Protein AF-A0A7K3M4M7-F1 (afdb_monomer_lite)

Sequence (489 aa):
MRRLTINAFHSRTAGMPGEPGDSHSARPLTTTTRGTTITMSGTSLRRLGAQLIRTLPIALLATLAAGWAIPSAAVPQTDQDAEPSLLLIMDASSSMLKRDVAEGNRMDAARSALHDVVGALPDDLSVGLRVFGANEDDTDREIGCTDTELVVPVGPLDRTGLAEAIDGIEARGFTPISESLRQAADDLPATGERTIVLVSDGLDTCGPPPPCEVAKELIADGIDVTVQTVGFALDDEPEAVQDLQCIADATGGEYREADDAAELATAMTALSARAAQGYESTAQPVQGAAIHRDAPVLELGTPYADSVVQNEGRWYAYDLAEGQAFRAVEIIQLGGTRRSEGSAEIKLHNRDGTSTPHSSEYFRAGETPTVHSVSAYSNLEGPGTYYVEIVDYSLGPDDEVAYEITIHVDGEPAPQPADPTEAPTEAAEPLGEPTEEVAEVPADTETDTVAAESSDGTDVWMIVAAVLLVVVLALGIVLAVVLRRPHAQ

InterPro domains:
  IPR002035 von Willebrand factor, type A [PF13519] (86-202)
  IPR002035 von Willebrand factor, type A [PS50234] (85-271)
  IPR002035 von Willebrand factor, type A [SM00327] (83-276)
  IPR036465 von Willebrand factor A-like domain superfamily [G3DSA:3.40.50.410] (82-276)
  IPR036465 von Willebrand factor A-like domain superfamily [SSF53300] (86-271)

Foldseek 3Di:
DDDDDDDDDDDDDDDDDDDDDDDDDDDDDDDDDDDDDDDDDDDDDDDDDDDDDDDDDDDPPPPPPPDDPDPPPPDPPQPPVDQQWEEEEEEQAQQQCPPQAPDHGNLVLLLVLQLLQLVLFDQRYFYWYKYAQQPDAAPDLVVSLLGIDGLGQGGGRDSPSSNVSSVPGHRHYFANLLNNVVVQLVSDDQGHAAEYEYEDAAAHPNDPPGNLVSLLVCVVVVSLYAYEYEHELNPPHVVRVVSRQSSRVSNVHYYYYYNHSLSSSVSSNQSSCLSNPPPPDPADEDFFDQAQVPAEEDDAQGKHKDKDFAFGKGKHKYWDAFFKAFFKKKKWWDAFPDPFFWKKKKFWAAQVRHTDPPQIDIDTHHRGIDMDMGTDPDDNDHTDMIMMMIHIHGDDRPTMTMIMIHTHMDGDHDPDDPDPPDDDPDDDDDDDDDDDDDDDDDDDDDDDDDDDDDDDDPPVVVVVVVVVVVVVVVVVVVVVVVVPPDPDD

Structure (mmCIF, N/CA/C/O backbone):
data_AF-A0A7K3M4M7-F1
#
_entry.id   AF-A0A7K3M4M7-F1
#
loop_
_atom_site.group_PDB
_atom_site.id
_atom_site.type_symbol
_atom_site.label_atom_id
_atom_site.label_alt_id
_atom_site.label_comp_id
_atom_site.label_asym_id
_atom_site.label_entity_id
_atom_site.label_seq_id
_atom_site.pdbx_PDB_ins_code
_atom_site.Cartn_x
_atom_site.Cartn_y
_atom_site.Cartn_z
_atom_site.occupancy
_atom_site.B_iso_or_equiv
_atom_site.auth_seq_id
_atom_site.auth_comp_id
_atom_site.auth_asym_id
_atom_site.auth_atom_id
_atom_site.pdbx_PDB_model_num
ATOM 1 N N . MET A 1 1 ? 88.204 -9.367 -10.167 1.00 37.22 1 MET A N 1
ATOM 2 C CA . MET A 1 1 ? 88.715 -9.138 -8.796 1.00 37.22 1 MET A CA 1
ATOM 3 C C . MET A 1 1 ? 87.671 -9.661 -7.808 1.00 37.22 1 MET A C 1
ATOM 5 O O . MET A 1 1 ? 86.537 -9.252 -7.965 1.00 37.22 1 MET A O 1
ATOM 9 N N . ARG A 1 2 ? 88.062 -10.586 -6.897 1.00 38.41 2 ARG A N 1
ATOM 10 C CA . ARG A 1 2 ? 87.389 -11.099 -5.657 1.00 38.41 2 ARG A CA 1
ATOM 11 C C . ARG A 1 2 ? 85.873 -11.420 -5.760 1.00 38.41 2 ARG A C 1
ATOM 13 O O . ARG A 1 2 ? 85.092 -10.500 -5.903 1.00 38.41 2 ARG A O 1
ATOM 20 N N . ARG A 1 3 ? 85.336 -12.657 -5.783 1.00 40.31 3 ARG A N 1
ATOM 21 C CA . ARG A 1 3 ? 85.444 -13.891 -4.947 1.00 40.31 3 ARG A CA 1
ATOM 22 C C . ARG A 1 3 ? 85.211 -13.711 -3.433 1.00 40.31 3 ARG A C 1
ATOM 24 O O . ARG A 1 3 ? 86.001 -13.009 -2.815 1.00 40.31 3 ARG A O 1
ATOM 31 N N . LEU A 1 4 ? 84.222 -14.471 -2.919 1.00 36.38 4 LEU A N 1
ATOM 32 C CA . LEU A 1 4 ? 84.030 -15.165 -1.611 1.00 36.38 4 LEU A CA 1
ATOM 33 C C . LEU A 1 4 ? 82.590 -14.950 -1.065 1.00 36.38 4 LEU A C 1
ATOM 35 O O . LEU A 1 4 ? 82.088 -13.850 -1.225 1.00 36.38 4 LEU A O 1
ATOM 39 N N . THR A 1 5 ? 81.866 -15.833 -0.355 1.00 35.84 5 THR A N 1
ATOM 40 C CA . THR A 1 5 ? 81.904 -17.277 -0.017 1.00 35.84 5 THR A CA 1
ATOM 41 C C . THR A 1 5 ? 80.667 -17.576 0.871 1.00 35.84 5 THR A C 1
ATOM 43 O O . THR A 1 5 ? 80.413 -16.827 1.802 1.00 35.84 5 THR A O 1
ATOM 46 N N . ILE A 1 6 ? 79.922 -18.646 0.550 1.00 40.12 6 ILE A N 1
ATOM 47 C CA . ILE A 1 6 ? 79.334 -19.728 1.390 1.00 40.12 6 ILE A CA 1
ATOM 48 C C . ILE A 1 6 ? 78.990 -19.443 2.875 1.00 40.12 6 ILE A C 1
ATOM 50 O O . ILE A 1 6 ? 79.880 -19.134 3.661 1.00 40.12 6 ILE A O 1
ATOM 54 N N . ASN A 1 7 ? 77.760 -19.794 3.295 1.00 35.00 7 ASN A N 1
ATOM 55 C CA . ASN A 1 7 ? 77.570 -20.783 4.372 1.00 35.00 7 ASN A CA 1
ATOM 56 C C . ASN A 1 7 ? 76.212 -21.504 4.337 1.00 35.00 7 ASN A C 1
ATOM 58 O O . ASN A 1 7 ? 75.159 -20.899 4.178 1.00 35.00 7 ASN A O 1
ATOM 62 N N . ALA A 1 8 ? 76.296 -22.824 4.503 1.00 41.03 8 ALA A N 1
ATOM 63 C CA . ALA A 1 8 ? 75.225 -23.798 4.656 1.00 41.03 8 ALA A CA 1
ATOM 64 C C . ALA A 1 8 ? 75.403 -24.502 6.010 1.00 41.03 8 ALA A C 1
ATOM 66 O O . ALA A 1 8 ? 76.542 -24.684 6.426 1.00 41.03 8 ALA A O 1
ATOM 67 N N . PHE A 1 9 ? 74.318 -24.954 6.645 1.00 34.53 9 PHE A N 1
ATOM 68 C CA . PHE A 1 9 ? 74.279 -26.011 7.679 1.00 34.53 9 PHE A CA 1
ATOM 69 C C . PHE A 1 9 ? 72.798 -26.467 7.761 1.00 34.53 9 PHE A C 1
ATOM 71 O O . PHE A 1 9 ? 71.941 -25.628 8.002 1.00 34.53 9 PHE A O 1
ATOM 78 N N . HIS A 1 10 ? 72.357 -27.642 7.269 1.00 37.28 10 HIS A N 1
ATOM 79 C CA . HIS A 1 10 ? 72.408 -29.000 7.870 1.00 37.28 10 HIS A CA 1
ATOM 80 C C . HIS A 1 10 ? 72.061 -28.994 9.376 1.00 37.28 10 HIS A C 1
ATOM 82 O O . HIS A 1 10 ? 72.639 -28.214 10.111 1.00 37.28 10 HIS A O 1
ATOM 88 N N . SER A 1 11 ? 71.125 -29.784 9.918 1.00 33.38 11 SER A N 1
ATOM 89 C CA . SER A 1 11 ? 70.962 -31.250 9.829 1.00 33.38 11 SER A CA 1
ATOM 90 C C . SER A 1 11 ? 69.672 -31.698 10.572 1.00 33.38 11 SER A C 1
ATOM 92 O O . SER A 1 11 ? 69.334 -31.062 11.560 1.00 33.38 11 SER A O 1
ATOM 94 N N . ARG A 1 12 ? 68.903 -32.686 10.055 1.00 36.56 12 ARG A N 1
ATOM 95 C CA . ARG A 1 12 ? 68.684 -34.081 10.571 1.00 36.56 12 ARG A CA 1
ATOM 96 C C . ARG A 1 12 ? 68.155 -34.197 12.024 1.00 36.56 12 ARG A C 1
ATOM 98 O O . ARG A 1 12 ? 68.626 -33.470 12.874 1.00 36.56 12 ARG A O 1
ATOM 105 N N . THR A 1 13 ? 67.294 -35.121 12.469 1.00 37.09 13 THR A N 1
ATOM 106 C CA . THR A 1 13 ? 66.632 -36.345 11.959 1.00 37.09 13 THR A CA 1
ATOM 107 C C . THR A 1 13 ? 65.728 -36.895 13.083 1.00 37.09 13 THR A C 1
ATOM 109 O O . THR A 1 13 ? 66.130 -36.811 14.235 1.00 37.09 13 THR A O 1
ATOM 112 N N . ALA A 1 14 ? 64.634 -37.566 12.695 1.00 37.66 14 ALA A N 1
ATOM 113 C CA . ALA A 1 14 ? 64.063 -38.815 13.244 1.00 37.66 14 ALA A CA 1
ATOM 114 C C . ALA A 1 14 ? 63.606 -38.943 14.719 1.00 37.66 14 ALA A C 1
ATOM 116 O O . ALA A 1 14 ? 64.367 -38.719 15.652 1.00 37.66 14 ALA A O 1
ATOM 117 N N . GLY A 1 15 ? 62.406 -39.524 14.892 1.00 30.41 15 GLY A N 1
ATOM 118 C CA . GLY A 1 15 ? 62.011 -40.240 16.114 1.00 30.41 15 GLY A CA 1
ATOM 119 C C . GLY A 1 15 ? 60.497 -40.429 16.305 1.00 30.41 15 GLY A C 1
ATOM 120 O O . GLY A 1 15 ? 59.854 -39.598 16.925 1.00 30.41 15 GLY A O 1
ATOM 121 N N . MET A 1 16 ? 59.945 -41.539 15.808 1.00 38.34 16 MET A N 1
ATOM 122 C CA . MET A 1 16 ? 58.729 -42.224 16.315 1.00 38.34 16 MET A CA 1
ATOM 123 C C . MET A 1 16 ? 59.204 -43.486 17.081 1.00 38.34 16 MET A C 1
ATOM 125 O O . MET A 1 16 ? 60.350 -43.877 16.826 1.00 38.34 16 MET A O 1
ATOM 129 N N . PRO A 1 17 ? 58.395 -44.245 17.865 1.00 57.81 17 PRO A N 1
ATOM 130 C CA . PRO A 1 17 ? 57.050 -44.029 18.447 1.00 57.81 17 PRO A CA 1
ATOM 131 C C . PRO A 1 17 ? 56.957 -44.412 19.963 1.00 57.81 17 PRO A C 1
ATOM 133 O O . PRO A 1 17 ? 57.922 -44.913 20.539 1.00 57.81 17 PRO A O 1
ATOM 136 N N . GLY A 1 18 ? 55.779 -44.264 20.600 1.00 31.16 18 GLY A N 1
ATOM 137 C CA . GLY A 1 18 ? 55.457 -44.923 21.886 1.00 31.16 18 GLY A CA 1
ATOM 138 C C . GLY A 1 18 ? 54.213 -44.395 22.631 1.00 31.16 18 GLY A C 1
ATOM 139 O O . GLY A 1 18 ? 54.269 -43.330 23.234 1.00 31.16 18 GLY A O 1
ATOM 140 N N . GLU A 1 19 ? 53.117 -45.162 22.616 1.00 38.62 19 GLU A N 1
ATOM 141 C CA . GLU A 1 19 ? 51.997 -45.159 23.596 1.00 38.62 19 GLU A CA 1
ATOM 142 C C . GLU A 1 19 ? 52.367 -45.995 24.857 1.00 38.62 19 GLU A C 1
ATOM 144 O O . GLU A 1 19 ? 53.406 -46.663 24.794 1.00 38.62 19 GLU A O 1
ATOM 149 N N . PRO A 1 20 ? 51.554 -46.119 25.948 1.00 55.47 20 PRO A N 1
ATOM 150 C CA . PRO A 1 20 ? 50.254 -45.497 26.314 1.00 55.47 20 PRO A CA 1
ATOM 151 C C . PRO A 1 20 ? 50.195 -44.950 27.779 1.00 55.47 20 PRO A C 1
ATOM 153 O O . PRO A 1 20 ? 51.121 -45.157 28.563 1.00 55.47 20 PRO A O 1
ATOM 156 N N . GLY A 1 21 ? 49.084 -44.314 28.199 1.00 32.47 21 GLY A N 1
ATOM 157 C CA . GLY A 1 21 ? 48.828 -44.028 29.627 1.00 32.47 21 GLY A CA 1
ATOM 158 C C . GLY A 1 21 ? 47.578 -43.196 29.977 1.00 32.47 21 GLY A C 1
ATOM 159 O O . GLY A 1 21 ? 47.591 -41.980 29.848 1.00 32.47 21 GLY A O 1
ATOM 160 N N . ASP A 1 22 ? 46.548 -43.896 30.466 1.00 32.72 22 ASP A N 1
ATOM 161 C CA . ASP A 1 22 ? 45.587 -43.585 31.546 1.00 32.72 22 ASP A CA 1
ATOM 162 C C . ASP A 1 22 ? 44.719 -42.300 31.599 1.00 32.72 22 ASP A C 1
ATOM 164 O O . ASP A 1 22 ? 45.139 -41.197 31.930 1.00 32.72 22 ASP A O 1
ATOM 168 N N . SER A 1 23 ? 43.416 -42.553 31.406 1.00 36.22 23 SER A N 1
ATOM 169 C CA . SER A 1 23 ? 42.245 -42.218 32.246 1.00 36.22 23 SER A CA 1
ATOM 170 C C . SER A 1 23 ? 42.252 -40.999 33.189 1.00 36.22 23 SER A C 1
ATOM 172 O O . SER A 1 23 ? 42.955 -41.008 34.188 1.00 36.22 23 SER A O 1
ATOM 174 N N . HIS A 1 24 ? 41.269 -40.100 33.014 1.00 36.50 24 HIS A N 1
ATOM 175 C CA . HIS A 1 24 ? 40.423 -39.494 34.070 1.00 36.50 24 HIS A CA 1
ATOM 176 C C . HIS A 1 24 ? 39.186 -38.858 33.389 1.00 36.50 24 HIS A C 1
ATOM 178 O O . HIS A 1 24 ? 39.304 -37.906 32.634 1.00 36.50 24 HIS A O 1
ATOM 184 N N . SER A 1 25 ? 38.022 -39.516 33.393 1.00 32.44 25 SER A N 1
ATOM 185 C CA . SER A 1 25 ? 36.935 -39.392 34.383 1.00 32.44 25 SER A CA 1
ATOM 186 C C . SER A 1 25 ? 36.281 -38.000 34.432 1.00 32.44 25 SER A C 1
ATOM 188 O O . SER A 1 25 ? 36.678 -37.141 35.216 1.00 32.44 25 SER A O 1
ATOM 190 N N . ALA A 1 26 ? 35.233 -37.808 33.623 1.00 35.84 26 ALA A N 1
ATOM 191 C CA . ALA A 1 26 ? 34.263 -36.727 33.778 1.00 35.84 26 ALA A CA 1
ATOM 192 C C . ALA A 1 26 ? 33.034 -37.252 34.544 1.00 35.84 26 ALA A C 1
ATOM 194 O O . ALA A 1 26 ? 32.422 -38.251 34.165 1.00 35.84 26 ALA A O 1
ATOM 195 N N . ARG A 1 27 ? 32.704 -36.583 35.653 1.00 34.84 27 ARG A N 1
ATOM 196 C CA . ARG A 1 27 ? 31.519 -36.829 36.489 1.00 34.84 27 ARG A CA 1
ATOM 197 C C . ARG A 1 27 ? 30.305 -36.066 35.937 1.00 34.84 27 ARG A C 1
ATOM 199 O O . ARG A 1 27 ? 30.462 -34.880 35.658 1.00 34.84 27 ARG A O 1
ATOM 206 N N . PRO A 1 28 ? 29.099 -36.660 35.891 1.00 34.41 28 PRO A N 1
ATOM 207 C CA . PRO A 1 28 ? 27.858 -35.916 35.702 1.00 34.41 28 PRO A CA 1
ATOM 208 C C . PRO A 1 28 ? 27.211 -35.524 37.043 1.00 34.41 28 PRO A C 1
ATOM 210 O O . PRO A 1 28 ? 27.287 -36.255 38.034 1.00 34.41 28 PRO A O 1
ATOM 213 N N . LEU A 1 29 ? 26.562 -34.357 37.050 1.00 34.41 29 LEU A N 1
ATOM 214 C CA . LEU A 1 29 ? 25.701 -33.867 38.125 1.00 34.41 29 LEU A CA 1
ATOM 215 C C . LEU A 1 29 ? 24.328 -34.552 38.056 1.00 34.41 29 LEU A C 1
ATOM 217 O O . LEU A 1 29 ? 23.678 -34.601 37.018 1.00 34.41 29 LEU A O 1
ATOM 221 N N . THR A 1 30 ? 23.913 -35.082 39.199 1.00 31.03 30 THR A N 1
ATOM 222 C CA . THR A 1 30 ? 22.616 -35.691 39.503 1.00 31.03 30 THR A CA 1
ATOM 223 C C . THR A 1 30 ? 21.477 -34.675 39.558 1.00 31.03 30 THR A C 1
ATOM 225 O O . THR A 1 30 ? 21.583 -33.667 40.255 1.00 31.03 30 THR A O 1
ATOM 228 N N . THR A 1 31 ? 20.324 -35.037 38.995 1.00 29.52 31 THR A N 1
ATOM 229 C CA . THR A 1 31 ? 19.012 -34.615 39.507 1.00 29.52 31 THR A CA 1
ATOM 230 C C . THR A 1 31 ? 18.119 -35.848 39.635 1.00 29.52 31 THR A C 1
ATOM 232 O O . THR A 1 31 ? 17.964 -36.643 38.714 1.00 29.52 31 THR A O 1
ATOM 235 N N . THR A 1 32 ? 17.607 -36.038 40.845 1.00 33.19 32 THR A N 1
ATOM 236 C CA . THR A 1 32 ? 16.750 -37.139 41.292 1.00 33.19 32 THR A CA 1
ATOM 237 C C . THR A 1 32 ? 15.287 -36.783 41.036 1.00 33.19 32 THR A C 1
ATOM 239 O O . THR A 1 32 ? 14.918 -35.646 41.316 1.00 33.19 32 THR A O 1
ATOM 242 N N . THR A 1 33 ? 14.443 -37.747 40.630 1.00 29.86 33 THR A N 1
ATOM 243 C CA . THR A 1 33 ? 13.231 -38.175 41.381 1.00 29.86 33 THR A CA 1
ATOM 244 C C . THR A 1 33 ? 12.444 -39.290 40.660 1.00 29.86 33 THR A C 1
ATOM 246 O O . THR A 1 33 ? 11.987 -39.094 39.546 1.00 29.86 33 THR A O 1
ATOM 249 N N . ARG A 1 34 ? 12.266 -40.414 41.391 1.00 36.69 34 ARG A N 1
ATOM 250 C CA . ARG A 1 34 ? 11.243 -41.500 41.345 1.00 36.69 34 ARG A CA 1
ATOM 251 C C . ARG A 1 34 ? 10.905 -42.129 39.981 1.00 36.69 34 ARG A C 1
ATOM 253 O O . ARG A 1 34 ? 10.403 -41.466 39.100 1.00 36.69 34 ARG A O 1
ATOM 260 N N . GLY A 1 35 ? 10.999 -43.436 39.756 1.00 37.06 35 GLY A N 1
ATOM 261 C CA . GLY A 1 35 ? 11.145 -44.592 40.637 1.00 37.06 35 GLY A CA 1
ATOM 262 C C . GLY A 1 35 ? 10.222 -45.699 40.121 1.00 37.06 35 GLY A C 1
ATOM 263 O O . GLY A 1 35 ? 9.051 -45.430 39.899 1.00 37.06 35 GLY A O 1
ATOM 264 N N . THR A 1 36 ? 10.753 -46.903 39.906 1.00 33.50 36 THR A N 1
ATOM 265 C CA . THR A 1 36 ? 10.125 -48.229 40.107 1.00 33.50 36 THR A CA 1
ATOM 266 C C . THR A 1 36 ? 11.110 -49.279 39.595 1.00 33.50 36 THR A C 1
ATOM 268 O O . THR A 1 36 ? 11.540 -49.263 38.446 1.00 33.50 36 THR A O 1
ATOM 271 N N . THR A 1 37 ? 11.491 -50.174 40.495 1.00 32.19 37 THR A N 1
ATOM 272 C CA . THR A 1 37 ? 12.483 -51.232 40.316 1.00 32.19 37 THR A CA 1
ATOM 273 C C . THR A 1 37 ? 11.792 -52.516 39.870 1.00 32.19 37 THR A C 1
ATOM 275 O O . THR A 1 37 ? 10.871 -52.952 40.555 1.00 32.19 37 THR A O 1
ATOM 278 N N . ILE A 1 38 ? 12.280 -53.184 38.820 1.00 34.66 38 ILE A N 1
ATOM 279 C CA . ILE A 1 38 ? 12.107 -54.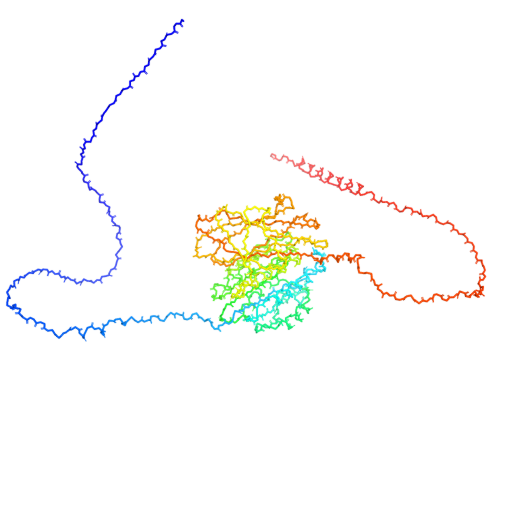638 38.678 1.00 34.66 38 ILE A CA 1
ATOM 280 C C . ILE A 1 38 ? 13.457 -55.256 38.309 1.00 34.66 38 ILE A C 1
ATOM 282 O O . ILE A 1 38 ? 14.055 -54.972 37.276 1.00 34.66 38 ILE A O 1
ATOM 286 N N . THR A 1 39 ? 13.940 -56.081 39.227 1.00 31.78 39 THR A N 1
ATOM 287 C CA . THR A 1 39 ? 15.179 -56.853 39.197 1.00 31.78 39 THR A CA 1
ATOM 288 C C . THR A 1 39 ? 15.021 -58.084 38.304 1.00 31.78 39 THR A C 1
ATOM 290 O O . THR A 1 39 ? 14.079 -58.851 38.486 1.00 31.78 39 THR A O 1
ATOM 293 N N . MET A 1 40 ? 15.992 -58.360 37.430 1.00 30.00 40 MET A N 1
ATOM 294 C CA . MET A 1 40 ? 16.221 -59.719 36.928 1.00 30.00 40 MET A CA 1
ATOM 295 C C . MET A 1 40 ? 17.684 -60.107 37.122 1.00 30.00 40 MET A C 1
ATOM 297 O O . MET A 1 40 ? 18.598 -59.405 36.702 1.00 30.00 40 MET A O 1
ATOM 301 N N . SER A 1 41 ? 17.879 -61.238 37.795 1.00 32.09 41 SER A N 1
ATOM 302 C CA . SER A 1 41 ? 19.168 -61.862 38.066 1.00 32.09 41 SER A CA 1
ATOM 303 C C . SER A 1 41 ? 19.175 -63.273 37.484 1.00 32.09 41 SER A C 1
ATOM 305 O O . SER A 1 41 ? 18.190 -63.996 37.609 1.00 32.09 41 SER A O 1
ATOM 307 N N . GLY A 1 42 ? 20.325 -63.664 36.932 1.00 32.31 42 GLY A N 1
ATOM 308 C CA . GLY A 1 42 ? 20.881 -64.990 37.197 1.00 32.31 42 GLY A CA 1
ATOM 309 C C . GLY A 1 42 ? 20.469 -66.144 36.285 1.00 32.31 42 GLY A C 1
ATOM 310 O O . GLY A 1 42 ? 19.720 -67.023 36.681 1.00 32.31 42 GLY A O 1
ATOM 311 N N . THR A 1 43 ? 21.070 -66.169 35.096 1.00 36.59 43 THR A N 1
ATOM 312 C CA . THR A 1 43 ? 21.732 -67.319 34.439 1.00 36.59 43 THR A CA 1
ATOM 313 C C . THR A 1 43 ? 21.429 -68.778 34.846 1.00 36.59 43 THR A C 1
ATOM 315 O O . THR A 1 43 ? 21.741 -69.204 35.952 1.00 36.59 43 THR A O 1
ATOM 318 N N . SER A 1 44 ? 21.195 -69.568 33.781 1.00 37.47 44 SER A N 1
ATOM 319 C CA . SER A 1 44 ? 21.824 -70.871 33.462 1.00 37.47 44 SER A CA 1
ATOM 320 C C . SER A 1 44 ? 21.259 -72.145 34.111 1.00 37.47 44 SER A C 1
ATOM 322 O O . SER A 1 44 ? 21.291 -72.309 35.321 1.00 37.47 44 SER A O 1
ATOM 324 N N . LEU A 1 45 ? 20.834 -73.116 33.288 1.00 39.91 45 LEU A N 1
ATOM 325 C CA . LEU A 1 45 ? 21.582 -74.355 32.991 1.00 39.91 45 LEU A CA 1
ATOM 326 C C . LEU A 1 45 ? 20.693 -75.394 32.260 1.00 39.91 45 LEU A C 1
ATOM 328 O O . LEU A 1 45 ? 19.650 -75.771 32.774 1.00 39.91 45 LEU A O 1
ATOM 332 N N . ARG A 1 46 ? 21.260 -75.979 31.182 1.00 37.03 46 ARG A N 1
ATOM 333 C CA . ARG A 1 46 ? 21.140 -77.399 30.732 1.00 37.03 46 ARG A CA 1
ATOM 334 C C . ARG A 1 46 ? 19.785 -77.872 30.172 1.00 37.03 46 ARG A C 1
ATOM 336 O O . ARG A 1 46 ? 18.746 -77.525 30.687 1.00 37.03 46 ARG A O 1
ATOM 343 N N . ARG A 1 47 ? 19.676 -78.805 29.222 1.00 39.50 47 ARG A N 1
ATOM 344 C CA . ARG A 1 47 ? 20.495 -79.499 28.197 1.00 39.50 47 ARG A CA 1
ATOM 345 C C . ARG A 1 47 ? 19.515 -80.530 27.590 1.00 39.50 47 ARG A C 1
ATOM 347 O O . ARG A 1 47 ? 18.725 -81.077 28.349 1.00 39.50 47 ARG A O 1
ATOM 354 N N . LEU A 1 48 ? 19.725 -80.897 26.317 1.00 43.16 48 LEU A N 1
ATOM 355 C CA . LEU A 1 48 ? 19.152 -82.057 25.589 1.00 43.16 48 LEU A CA 1
ATOM 356 C C . LEU A 1 48 ? 17.661 -81.908 25.225 1.00 43.16 48 LEU A C 1
ATOM 358 O O . LEU A 1 48 ? 16.853 -81.567 26.067 1.00 43.16 48 LEU A O 1
ATOM 362 N N . GLY A 1 49 ? 17.202 -82.159 24.003 1.00 33.25 49 GLY A N 1
ATOM 363 C CA . GLY A 1 49 ? 17.763 -82.881 22.862 1.00 33.25 49 GLY A CA 1
ATOM 364 C C . GLY A 1 49 ? 16.620 -83.656 22.185 1.00 33.25 49 GLY A C 1
ATOM 365 O O . GLY A 1 49 ? 15.632 -83.948 22.848 1.00 33.25 49 GLY A O 1
ATOM 366 N N . ALA A 1 50 ? 16.808 -84.020 20.910 1.00 35.16 50 ALA A N 1
ATOM 367 C CA . ALA A 1 50 ? 15.855 -84.671 19.988 1.00 35.16 50 ALA A CA 1
ATOM 368 C C . ALA A 1 50 ? 14.865 -83.686 19.324 1.00 35.16 50 ALA A C 1
ATOM 370 O O . ALA A 1 50 ? 14.223 -82.906 20.003 1.00 35.16 50 ALA A O 1
ATOM 371 N N . GLN A 1 51 ? 14.677 -83.633 18.006 1.00 42.31 51 GLN A N 1
ATOM 372 C CA . GLN A 1 51 ? 15.061 -84.529 16.918 1.00 42.31 51 GLN A CA 1
ATOM 373 C C . GLN A 1 51 ? 15.033 -83.745 15.595 1.00 42.31 51 GLN A C 1
ATOM 375 O O . GLN A 1 51 ? 14.237 -82.829 15.406 1.00 42.31 51 GLN A O 1
ATOM 380 N N . LEU A 1 52 ? 15.938 -84.121 14.695 1.00 45.25 52 LEU A N 1
ATOM 381 C CA . LEU A 1 52 ? 16.173 -83.525 13.384 1.00 45.25 52 LEU A CA 1
ATOM 382 C C . LEU A 1 52 ? 15.243 -84.107 12.302 1.00 45.25 52 LEU A C 1
ATOM 384 O O . LEU A 1 52 ? 15.108 -85.319 12.185 1.00 45.25 52 LEU A O 1
ATOM 388 N N . ILE A 1 53 ? 14.758 -83.193 11.455 1.00 50.69 53 ILE A N 1
ATOM 389 C CA . ILE A 1 53 ? 14.692 -83.256 9.980 1.00 50.69 53 ILE A CA 1
ATOM 390 C C . ILE A 1 53 ? 13.783 -84.318 9.333 1.00 50.69 53 ILE A C 1
ATOM 392 O O . ILE A 1 53 ? 14.174 -85.469 9.154 1.00 50.69 53 ILE A O 1
ATOM 396 N N . ARG A 1 54 ? 12.678 -83.835 8.740 1.00 44.97 54 ARG A N 1
ATOM 397 C CA . ARG A 1 54 ? 12.401 -83.980 7.292 1.00 44.97 54 ARG A CA 1
ATOM 398 C C . ARG A 1 54 ? 11.261 -83.052 6.816 1.00 44.97 54 ARG A C 1
ATOM 400 O O . ARG A 1 54 ? 10.104 -83.279 7.127 1.00 44.97 54 ARG A O 1
ATOM 407 N N . THR A 1 55 ? 11.660 -82.025 6.054 1.00 46.06 55 THR A N 1
ATOM 408 C CA . THR A 1 55 ? 11.019 -81.452 4.842 1.00 46.06 55 THR A CA 1
ATOM 409 C C . THR A 1 55 ? 9.554 -80.959 4.862 1.00 46.06 55 THR A C 1
ATOM 411 O O . THR A 1 55 ? 8.636 -81.768 4.887 1.00 46.06 55 THR A O 1
ATOM 414 N N . LEU A 1 56 ? 9.402 -79.620 4.753 1.00 45.59 56 LEU A N 1
ATOM 415 C CA . LEU A 1 56 ? 8.591 -78.791 3.810 1.00 45.59 56 LEU A CA 1
ATOM 416 C C . LEU A 1 56 ? 7.467 -79.472 2.974 1.00 45.59 56 LEU A C 1
ATOM 418 O O . LEU A 1 56 ? 7.709 -80.595 2.537 1.00 45.59 56 LEU A O 1
ATOM 422 N N . PRO A 1 57 ? 6.372 -78.782 2.531 1.00 50.44 57 PRO A N 1
ATOM 423 C CA . PRO A 1 57 ? 6.115 -77.324 2.547 1.00 50.44 57 PRO A CA 1
ATOM 424 C C . PRO A 1 57 ? 4.610 -76.906 2.613 1.00 50.44 57 PRO A C 1
ATOM 426 O O . PRO A 1 57 ? 3.940 -76.924 1.591 1.00 50.44 57 PRO A O 1
ATOM 429 N N . ILE A 1 58 ? 4.054 -76.439 3.740 1.00 48.91 58 ILE A N 1
ATOM 430 C CA . ILE A 1 58 ? 2.777 -75.672 3.735 1.00 48.91 58 ILE A CA 1
ATOM 431 C C . ILE A 1 58 ? 2.769 -74.698 4.921 1.00 48.91 58 ILE A C 1
ATOM 433 O O . ILE A 1 58 ? 2.190 -74.998 5.956 1.00 48.91 58 ILE A O 1
ATOM 437 N N . ALA A 1 59 ? 3.453 -73.555 4.817 1.00 42.97 59 ALA A N 1
ATOM 438 C CA . ALA A 1 59 ? 3.263 -72.439 5.761 1.00 42.97 59 ALA A CA 1
ATOM 439 C C . ALA A 1 59 ? 3.844 -71.104 5.247 1.00 42.97 59 ALA A C 1
ATOM 441 O O . ALA A 1 59 ? 4.298 -70.289 6.041 1.00 42.97 59 ALA A O 1
ATOM 442 N N . LEU A 1 60 ? 3.857 -70.863 3.930 1.00 47.62 60 LEU A N 1
ATOM 443 C CA . LEU A 1 60 ? 4.282 -69.574 3.353 1.00 47.62 60 LEU A CA 1
ATOM 444 C C . LEU A 1 60 ? 3.084 -68.730 2.873 1.00 47.62 60 LEU A C 1
ATOM 446 O O . LEU A 1 60 ? 3.175 -68.054 1.859 1.00 47.62 60 LEU A O 1
ATOM 450 N N . LEU A 1 61 ? 1.933 -68.804 3.553 1.00 49.09 61 LEU A N 1
ATOM 451 C CA . LEU A 1 61 ? 0.717 -68.088 3.123 1.00 49.09 61 LEU A CA 1
ATOM 452 C C . LEU A 1 61 ? -0.209 -67.637 4.270 1.00 49.09 61 LEU A C 1
ATOM 454 O O . LEU A 1 61 ? -1.380 -67.365 4.034 1.00 49.09 61 LEU A O 1
ATOM 458 N N . ALA A 1 62 ? 0.286 -67.533 5.511 1.00 45.50 62 ALA A N 1
ATOM 459 C CA . ALA A 1 62 ? -0.550 -67.133 6.656 1.00 45.50 62 ALA A CA 1
ATOM 460 C C . ALA A 1 62 ? 0.155 -66.250 7.711 1.00 45.50 62 ALA A C 1
ATOM 462 O O . ALA A 1 62 ? -0.205 -66.283 8.884 1.00 45.50 62 ALA A O 1
ATOM 463 N N . THR A 1 63 ? 1.145 -65.442 7.319 1.00 47.41 63 THR A N 1
ATOM 464 C CA . THR A 1 63 ? 1.778 -64.432 8.200 1.00 47.41 63 THR A CA 1
ATOM 465 C C . THR A 1 63 ? 1.874 -63.059 7.526 1.00 47.41 63 THR A C 1
ATOM 467 O O . THR A 1 63 ? 2.893 -62.386 7.633 1.00 47.41 63 THR A O 1
ATOM 470 N N . LEU A 1 64 ? 0.829 -62.651 6.796 1.00 50.28 64 LEU A N 1
ATOM 471 C CA . LEU A 1 64 ? 0.790 -61.384 6.045 1.00 50.28 64 LEU A CA 1
ATOM 472 C C . LEU A 1 64 ? -0.475 -60.545 6.319 1.00 50.28 64 LEU A C 1
ATOM 474 O O . LEU A 1 64 ? -0.910 -59.792 5.460 1.00 50.28 64 LEU A O 1
ATOM 478 N N . ALA A 1 65 ? -1.087 -60.680 7.503 1.00 46.88 65 ALA A N 1
ATOM 479 C CA . ALA A 1 65 ? -2.332 -59.967 7.832 1.00 46.88 65 ALA A CA 1
ATOM 480 C C . ALA A 1 65 ? -2.422 -59.439 9.281 1.00 46.88 65 ALA A C 1
ATOM 482 O O . ALA A 1 65 ? -3.518 -59.224 9.784 1.00 46.88 65 ALA A O 1
ATOM 483 N N . ALA A 1 66 ? -1.298 -59.249 9.982 1.00 49.56 66 ALA A N 1
ATOM 484 C CA . ALA A 1 66 ? -1.316 -58.776 11.375 1.00 49.56 66 ALA A CA 1
ATOM 485 C C . ALA A 1 66 ? -0.193 -57.778 11.696 1.00 49.56 66 ALA A C 1
ATOM 487 O O . ALA A 1 66 ? 0.413 -57.828 12.763 1.00 49.56 66 ALA A O 1
ATOM 488 N N . GLY A 1 67 ? 0.110 -56.881 10.760 1.00 50.00 67 GLY A N 1
ATOM 489 C CA . GLY A 1 67 ? 1.033 -55.780 10.991 1.00 50.00 67 GLY A CA 1
ATOM 490 C C . GLY A 1 67 ? 0.431 -54.477 10.487 1.00 50.00 67 GLY A C 1
ATOM 491 O O . GLY A 1 67 ? -0.042 -54.443 9.358 1.00 50.00 67 GLY A O 1
ATOM 492 N N . TRP A 1 68 ? 0.563 -53.433 11.310 1.00 54.47 68 TRP A N 1
ATOM 493 C CA . TRP A 1 68 ? 0.350 -52.015 10.996 1.00 54.47 68 TRP A CA 1
ATOM 494 C C . TRP A 1 68 ? -1.097 -51.505 11.090 1.00 54.47 68 TRP A C 1
ATOM 496 O O . TRP A 1 68 ? -1.669 -51.021 10.124 1.00 54.47 68 TRP A O 1
ATOM 506 N N . ALA A 1 69 ? -1.658 -51.523 12.302 1.00 45.25 69 ALA A N 1
ATOM 507 C CA . ALA A 1 69 ? -2.649 -50.522 12.701 1.00 45.25 69 ALA A CA 1
ATOM 508 C C . ALA A 1 69 ? -1.931 -49.470 13.559 1.00 45.25 69 ALA A C 1
ATOM 510 O O . ALA A 1 69 ? -1.869 -49.584 14.783 1.00 45.25 69 ALA A O 1
ATOM 511 N N . ILE A 1 70 ? -1.305 -48.493 12.903 1.00 63.69 70 ILE A N 1
ATOM 512 C CA . ILE A 1 70 ? -0.902 -47.250 13.563 1.00 63.69 70 ILE A CA 1
ATOM 513 C C . ILE A 1 70 ? -2.202 -46.451 13.725 1.00 63.69 70 ILE A C 1
ATOM 515 O O . ILE A 1 70 ? -2.897 -46.272 12.723 1.00 63.69 70 ILE A O 1
ATOM 519 N N . PRO A 1 71 ? -2.595 -46.016 14.935 1.00 51.38 71 PRO A N 1
ATOM 520 C CA . PRO A 1 71 ? -3.688 -45.066 15.057 1.00 51.38 71 PRO A CA 1
ATOM 521 C C . PRO A 1 71 ? -3.247 -43.792 14.336 1.00 51.38 71 PRO A C 1
ATOM 523 O O . PRO A 1 71 ? -2.307 -43.131 14.775 1.00 51.38 71 PRO A O 1
ATOM 526 N N . SER A 1 72 ? -3.876 -43.489 13.201 1.00 50.81 72 SER A N 1
ATOM 527 C CA . SER A 1 72 ? -3.718 -42.194 12.552 1.00 50.81 72 SER A CA 1
ATOM 528 C C . SER A 1 72 ? -4.155 -41.137 13.557 1.00 50.81 72 SER A C 1
ATOM 530 O O . SER A 1 72 ? -5.344 -41.006 13.845 1.00 50.81 72 SER A O 1
ATOM 532 N N . ALA A 1 73 ? -3.193 -40.415 14.130 1.00 54.12 73 ALA A N 1
ATOM 533 C CA . ALA A 1 73 ? -3.485 -39.101 14.664 1.00 54.12 73 ALA A CA 1
ATOM 534 C C . ALA A 1 73 ? -4.077 -38.315 13.493 1.00 54.12 73 ALA A C 1
ATOM 536 O O . ALA A 1 73 ? -3.446 -38.223 12.438 1.00 54.12 73 ALA A O 1
ATOM 537 N N . ALA A 1 74 ? -5.323 -37.867 13.639 1.00 47.03 74 ALA A N 1
ATOM 538 C CA . ALA A 1 74 ? -5.918 -36.952 12.687 1.00 47.03 74 ALA A CA 1
ATOM 539 C C . ALA A 1 74 ? -4.978 -35.748 12.593 1.00 47.03 74 ALA A C 1
ATOM 541 O O . ALA A 1 74 ? -4.743 -35.061 13.588 1.00 47.03 74 ALA A O 1
ATOM 542 N N . VAL A 1 75 ? -4.374 -35.567 11.423 1.00 51.66 75 VAL A N 1
ATOM 543 C CA . VAL A 1 75 ? -3.736 -34.303 11.073 1.00 51.66 75 VAL A CA 1
ATOM 544 C C . VAL A 1 75 ? -4.867 -33.271 11.124 1.00 51.66 75 VAL A C 1
ATOM 546 O O . VAL A 1 75 ? -5.922 -33.559 10.548 1.00 51.66 75 VAL A O 1
ATOM 549 N N . PRO A 1 76 ? -4.733 -32.149 11.855 1.00 40.62 76 PRO A N 1
ATOM 550 C CA . PRO A 1 76 ? -5.722 -31.085 11.772 1.00 40.62 76 PRO A CA 1
ATOM 551 C C . PRO A 1 76 ? -5.851 -30.711 10.296 1.00 40.62 76 PRO A C 1
ATOM 553 O O . PRO A 1 76 ? -4.856 -30.394 9.647 1.00 40.62 76 PRO A O 1
ATOM 556 N N . GLN A 1 77 ? -7.055 -30.867 9.750 1.00 33.94 77 GLN A N 1
ATOM 557 C CA . GLN A 1 77 ? -7.373 -30.330 8.439 1.00 33.94 77 GLN A CA 1
ATOM 558 C C . GLN A 1 77 ? -7.269 -28.817 8.605 1.00 33.94 77 GLN A C 1
ATOM 560 O O . GLN A 1 77 ? -8.025 -28.239 9.379 1.00 33.94 77 GLN A O 1
ATOM 565 N N . THR A 1 78 ? -6.273 -28.200 7.979 1.00 39.47 78 THR A N 1
ATOM 566 C CA . THR A 1 78 ? -6.333 -26.768 7.703 1.00 39.47 78 THR A CA 1
ATOM 567 C C . THR A 1 78 ? -7.592 -26.551 6.870 1.00 39.47 78 THR A C 1
ATOM 569 O O . THR A 1 78 ? -7.810 -27.300 5.914 1.00 39.47 78 THR A O 1
ATOM 572 N N . ASP A 1 79 ? -8.448 -25.615 7.280 1.00 42.44 79 ASP A N 1
ATOM 573 C CA . ASP A 1 79 ? -9.659 -25.221 6.554 1.00 42.44 79 ASP A CA 1
ATOM 574 C C . ASP A 1 79 ? -9.252 -24.656 5.182 1.00 42.44 79 ASP A C 1
ATOM 576 O O . ASP A 1 79 ? -9.081 -23.458 5.014 1.00 42.44 79 ASP A O 1
ATOM 580 N N . GLN A 1 80 ? -9.028 -25.534 4.201 1.00 43.56 80 GLN A N 1
ATOM 581 C CA . GLN A 1 80 ? -8.660 -25.177 2.824 1.00 43.56 80 GLN A CA 1
ATOM 582 C C . GLN A 1 80 ? -9.879 -24.838 1.946 1.00 43.56 80 GLN A C 1
ATOM 584 O O . GLN A 1 80 ? -9.735 -24.711 0.737 1.00 43.56 80 GLN A O 1
ATOM 589 N N . ASP A 1 81 ? -11.065 -24.715 2.547 1.00 49.84 81 ASP A N 1
ATOM 590 C CA . ASP A 1 81 ? -12.319 -24.364 1.863 1.00 49.84 81 ASP A CA 1
ATOM 591 C C . ASP A 1 81 ? -12.786 -22.924 2.183 1.00 49.84 81 ASP A C 1
ATOM 593 O O . ASP A 1 81 ? -13.866 -22.525 1.750 1.00 49.84 81 ASP A O 1
ATOM 597 N N . ALA A 1 82 ? -12.025 -22.151 2.969 1.00 63.72 82 ALA A N 1
ATOM 598 C CA . ALA A 1 82 ? -12.356 -20.759 3.280 1.00 63.72 82 ALA A CA 1
ATOM 599 C C . ALA A 1 82 ? -11.636 -19.814 2.306 1.00 63.72 82 ALA A C 1
ATOM 601 O O . ALA A 1 82 ? -10.410 -19.846 2.219 1.00 63.72 82 ALA A O 1
ATOM 602 N N . GLU A 1 83 ? -12.403 -18.994 1.582 1.00 71.12 83 GLU A N 1
ATOM 603 C CA . GLU A 1 83 ? -11.869 -18.003 0.642 1.00 71.12 83 GLU A CA 1
ATOM 604 C C . GLU A 1 83 ? -10.982 -16.980 1.379 1.00 71.12 83 GLU A C 1
ATOM 606 O O . GLU A 1 83 ? -11.372 -16.496 2.453 1.00 71.12 83 GLU A O 1
ATOM 611 N N . PRO A 1 84 ? -9.800 -16.638 0.832 1.00 80.62 84 PRO A N 1
ATOM 612 C CA . PRO A 1 84 ? -8.960 -15.599 1.403 1.00 80.62 84 PRO A CA 1
ATOM 613 C C . PRO A 1 84 ? -9.723 -14.272 1.451 1.00 80.62 84 PRO A C 1
ATOM 615 O O . PRO A 1 84 ? -10.461 -13.909 0.530 1.00 80.62 84 PRO A O 1
ATOM 618 N N . SER A 1 85 ? -9.573 -13.564 2.568 1.00 88.81 85 SER A N 1
ATOM 619 C CA . SER A 1 85 ? -10.277 -12.318 2.848 1.00 88.81 85 SER A CA 1
ATOM 620 C C . SER A 1 85 ? -9.309 -11.145 2.931 1.00 88.81 85 SER A C 1
ATOM 622 O O . SER A 1 85 ? -8.338 -11.176 3.691 1.00 88.81 85 SER A O 1
ATOM 624 N N . LEU A 1 86 ? -9.612 -10.095 2.175 1.00 91.44 86 LEU A N 1
ATOM 625 C CA . LEU A 1 86 ? -8.883 -8.837 2.129 1.00 91.44 86 LEU A CA 1
ATOM 626 C C . LEU A 1 86 ? -9.780 -7.700 2.620 1.00 91.44 86 LEU A C 1
ATOM 628 O O . LEU A 1 86 ? -10.841 -7.445 2.056 1.00 91.44 86 LEU A O 1
ATOM 632 N N . LEU A 1 87 ? -9.336 -6.975 3.641 1.00 95.56 87 LEU A N 1
ATOM 633 C CA . LEU A 1 87 ? -9.971 -5.735 4.069 1.00 95.56 87 LEU A CA 1
ATOM 634 C C . LEU A 1 87 ? -9.035 -4.558 3.800 1.00 95.56 87 LEU A C 1
ATOM 636 O O . LEU A 1 87 ? -7.953 -4.458 4.378 1.00 95.56 87 LEU A O 1
ATOM 640 N N . LEU A 1 88 ? -9.464 -3.660 2.920 1.00 96.12 88 LEU A N 1
ATOM 641 C CA . LEU A 1 88 ? -8.783 -2.395 2.673 1.00 96.12 88 LEU A CA 1
ATOM 642 C C . LEU A 1 88 ? -9.219 -1.396 3.752 1.00 96.12 88 LEU A C 1
ATOM 644 O O . LEU A 1 88 ? -10.417 -1.238 3.984 1.00 96.12 88 LEU A O 1
ATOM 648 N N . ILE A 1 89 ? -8.274 -0.733 4.415 1.00 97.38 89 ILE A N 1
ATOM 649 C CA . ILE A 1 89 ? -8.542 0.347 5.370 1.00 97.38 89 ILE A CA 1
ATOM 650 C C . ILE A 1 89 ? -7.916 1.626 4.834 1.00 97.38 89 ILE A C 1
ATOM 652 O O . ILE A 1 89 ? -6.700 1.695 4.655 1.00 97.38 89 ILE A O 1
ATOM 656 N N . MET A 1 90 ? -8.751 2.635 4.612 1.00 96.69 90 MET A N 1
ATOM 657 C CA . MET A 1 90 ? -8.337 3.914 4.053 1.00 96.69 90 MET A CA 1
ATOM 658 C C . MET A 1 90 ? -8.431 5.042 5.081 1.00 96.69 90 MET A C 1
ATOM 660 O O . MET A 1 90 ? -9.470 5.236 5.717 1.00 96.69 90 MET A O 1
ATOM 664 N N . ASP A 1 91 ? -7.360 5.820 5.181 1.00 96.38 91 ASP A N 1
ATOM 665 C CA . ASP A 1 91 ? -7.340 7.098 5.883 1.00 96.38 91 ASP A CA 1
ATOM 666 C C . ASP A 1 91 ? -8.135 8.162 5.121 1.00 96.38 91 ASP A C 1
ATOM 668 O O . ASP A 1 91 ? -7.841 8.477 3.968 1.00 96.38 91 ASP A O 1
ATOM 672 N N . ALA A 1 92 ? -9.155 8.719 5.768 1.00 96.81 92 ALA A N 1
ATOM 673 C CA . ALA A 1 92 ? -9.903 9.879 5.303 1.00 96.81 92 ALA A CA 1
ATOM 674 C C . ALA A 1 92 ? -9.865 11.022 6.325 1.00 96.81 92 ALA A C 1
ATOM 676 O O . ALA A 1 92 ? -10.779 11.836 6.411 1.00 96.81 92 ALA A O 1
ATOM 677 N N . SER A 1 93 ? -8.795 11.126 7.101 1.00 95.38 93 SER A N 1
ATOM 678 C CA . SER A 1 93 ? -8.562 12.261 7.984 1.00 95.38 93 SER A CA 1
ATOM 679 C C . SER A 1 93 ? -8.346 13.564 7.204 1.00 95.38 93 SER A C 1
ATOM 681 O O . SER A 1 93 ? -8.130 13.585 5.989 1.00 95.38 93 SER A O 1
ATOM 683 N N . SER A 1 94 ? -8.419 14.702 7.893 1.00 93.56 94 SER A N 1
ATOM 684 C CA . SER A 1 94 ? -8.320 16.023 7.262 1.00 93.56 94 SER A CA 1
ATOM 685 C C . SER A 1 94 ? -6.971 16.289 6.573 1.00 93.56 94 SER A C 1
ATOM 687 O O . SER A 1 94 ? -6.916 17.105 5.645 1.00 93.56 94 SER A O 1
ATOM 689 N N . SER A 1 95 ? -5.890 15.595 6.955 1.00 91.81 95 SER A N 1
ATOM 690 C CA . SER A 1 95 ? -4.580 15.681 6.288 1.00 91.81 95 SER A CA 1
ATOM 691 C C . SER A 1 95 ? -4.620 15.205 4.839 1.00 91.81 95 SER A C 1
ATOM 693 O O . SER A 1 95 ? -3.933 15.792 3.999 1.00 91.81 95 SER A O 1
ATOM 695 N N . MET A 1 96 ? -5.536 14.298 4.500 1.00 93.88 96 MET A N 1
ATOM 696 C CA . MET A 1 96 ? -5.737 13.809 3.135 1.00 93.88 96 MET A CA 1
ATOM 697 C C . MET A 1 96 ? -6.263 14.887 2.164 1.00 93.88 96 MET A C 1
ATOM 699 O O . MET A 1 96 ? -6.311 14.685 0.949 1.00 93.88 96 MET A O 1
ATOM 703 N N . LEU A 1 97 ? -6.641 16.071 2.662 1.00 94.06 97 LEU A N 1
ATOM 704 C CA . LEU A 1 97 ? -7.003 17.228 1.835 1.00 94.06 97 LEU A CA 1
ATOM 705 C C . LEU A 1 97 ? -5.792 18.056 1.370 1.00 94.06 97 LEU A C 1
ATOM 707 O O . LEU A 1 97 ? -5.961 18.982 0.565 1.00 94.06 97 LEU A O 1
ATOM 711 N N . LYS A 1 98 ? -4.579 17.761 1.860 1.00 91.12 98 LYS A N 1
ATOM 712 C CA . LYS A 1 98 ? -3.345 18.435 1.430 1.00 91.12 98 LYS A CA 1
ATOM 713 C C . LYS A 1 98 ? -3.095 18.229 -0.069 1.00 91.12 98 LYS A C 1
ATOM 715 O O . LYS A 1 98 ? -3.457 17.211 -0.654 1.00 91.12 98 LYS A O 1
ATOM 720 N N . ARG A 1 99 ? -2.500 19.248 -0.699 1.00 90.56 99 ARG A N 1
ATOM 721 C CA . ARG A 1 99 ? -2.187 19.307 -2.141 1.00 90.56 99 ARG A CA 1
ATOM 722 C C . ARG A 1 99 ? -0.679 19.365 -2.361 1.00 90.56 99 ARG A C 1
ATOM 724 O O . ARG A 1 99 ? -0.160 20.325 -2.924 1.00 90.56 99 ARG A O 1
ATOM 731 N N . ASP A 1 100 ? -0.001 18.379 -1.808 1.00 82.44 100 ASP A N 1
ATOM 732 C CA . ASP A 1 100 ? 1.448 18.177 -1.839 1.00 82.44 100 ASP A CA 1
ATOM 733 C C . ASP A 1 100 ? 1.853 16.947 -2.666 1.00 82.44 100 ASP A C 1
ATOM 735 O O . ASP A 1 100 ? 3.017 16.579 -2.694 1.00 82.44 100 ASP A O 1
ATOM 739 N N . VAL A 1 101 ? 0.904 16.386 -3.417 1.00 79.50 101 VAL A N 1
ATOM 740 C CA . VAL A 1 101 ? 1.121 15.375 -4.458 1.00 79.50 101 VAL A CA 1
ATOM 741 C C . VAL A 1 101 ? 1.013 16.006 -5.852 1.00 79.50 101 VAL A C 1
ATOM 743 O O . VAL A 1 101 ? 0.485 17.112 -5.999 1.00 79.50 101 VAL A O 1
ATOM 746 N N . ALA A 1 102 ? 1.513 15.315 -6.883 1.00 73.94 102 ALA A N 1
ATOM 747 C CA . ALA A 1 102 ? 1.623 15.850 -8.246 1.00 73.94 102 ALA A CA 1
ATOM 748 C C . ALA A 1 102 ? 0.292 16.373 -8.825 1.00 73.94 102 ALA A C 1
ATOM 750 O O . ALA A 1 102 ? 0.256 17.452 -9.423 1.00 73.94 102 ALA A O 1
ATOM 751 N N . GLU A 1 103 ? -0.805 15.641 -8.613 1.00 75.94 103 GLU A N 1
ATOM 752 C CA . GLU A 1 103 ? -2.145 16.005 -9.075 1.00 75.94 103 GLU A CA 1
ATOM 753 C C . GLU A 1 103 ? -3.189 15.821 -7.966 1.00 75.94 103 GLU A C 1
ATOM 755 O O . GLU A 1 103 ? -3.113 14.894 -7.168 1.00 75.94 103 GLU A O 1
ATOM 760 N N . GLY A 1 104 ? -4.198 16.699 -7.929 1.00 86.56 104 GLY A N 1
ATOM 761 C CA . GLY A 1 104 ? -5.291 16.582 -6.956 1.00 86.56 104 GLY A CA 1
ATOM 762 C C . GLY A 1 104 ? -4.901 16.954 -5.519 1.00 86.56 104 GLY A C 1
ATOM 763 O O . GLY A 1 104 ? -4.101 17.867 -5.286 1.00 86.56 104 GLY A O 1
ATOM 764 N N . ASN A 1 105 ? -5.574 16.328 -4.558 1.00 91.81 105 ASN A N 1
ATOM 765 C CA . ASN A 1 105 ? -5.142 16.206 -3.165 1.00 91.81 105 ASN A CA 1
ATOM 766 C C . ASN A 1 105 ? -4.756 14.743 -2.864 1.00 91.81 105 ASN A C 1
ATOM 768 O O . ASN A 1 105 ? -4.972 13.854 -3.687 1.00 91.81 105 ASN A O 1
ATOM 772 N N . ARG A 1 106 ? -4.205 14.487 -1.675 1.00 91.69 106 ARG A N 1
ATOM 773 C CA . ARG A 1 106 ? -3.850 13.133 -1.215 1.00 91.69 106 ARG A CA 1
ATOM 774 C C . ARG A 1 106 ? -5.026 12.140 -1.316 1.00 91.69 106 ARG A C 1
ATOM 776 O O . ARG A 1 106 ? -4.835 11.009 -1.750 1.00 91.69 106 ARG A O 1
ATOM 783 N N . MET A 1 107 ? -6.254 12.548 -0.993 1.00 94.56 107 MET A N 1
ATOM 784 C CA . MET A 1 107 ? -7.438 11.684 -1.132 1.00 94.56 107 MET A CA 1
ATOM 785 C C . MET A 1 107 ? -7.737 11.318 -2.594 1.00 94.56 107 MET A C 1
ATOM 787 O O . MET A 1 107 ? -8.093 10.179 -2.878 1.00 94.56 107 MET A O 1
ATOM 791 N N . ASP A 1 108 ? -7.565 12.243 -3.539 1.00 91.12 108 ASP A N 1
ATOM 792 C CA . ASP A 1 108 ? -7.750 11.968 -4.969 1.00 91.12 108 ASP A CA 1
ATOM 793 C C . ASP A 1 108 ? -6.754 10.895 -5.450 1.00 91.12 108 ASP A C 1
ATOM 795 O O . ASP A 1 108 ? -7.145 9.947 -6.134 1.00 91.12 108 ASP A O 1
ATOM 799 N N . ALA A 1 109 ? -5.493 10.996 -5.020 1.00 87.31 109 ALA A N 1
ATOM 800 C CA . ALA A 1 109 ? -4.457 9.996 -5.273 1.00 87.31 109 ALA A CA 1
ATOM 801 C C . ALA A 1 109 ? -4.809 8.624 -4.674 1.00 87.31 109 ALA A C 1
ATOM 803 O O . ALA A 1 109 ? -4.723 7.602 -5.355 1.00 87.31 109 ALA A O 1
ATOM 804 N N . ALA A 1 110 ? -5.267 8.603 -3.423 1.00 90.81 110 ALA A N 1
ATOM 805 C CA . ALA A 1 110 ? -5.660 7.375 -2.750 1.00 90.81 110 ALA A CA 1
ATOM 806 C C . ALA A 1 110 ? -6.873 6.688 -3.388 1.00 90.81 110 ALA A C 1
ATOM 808 O O . ALA A 1 110 ? -6.874 5.467 -3.537 1.00 90.81 110 ALA A O 1
ATOM 809 N N . ARG A 1 111 ? -7.884 7.451 -3.830 1.00 92.12 111 ARG A N 1
ATOM 810 C CA . ARG A 1 111 ? -9.010 6.886 -4.590 1.00 92.12 111 ARG A CA 1
ATOM 811 C C . ARG A 1 111 ? -8.536 6.262 -5.899 1.00 92.12 111 ARG A C 1
ATOM 813 O O . ARG A 1 111 ? -8.966 5.160 -6.222 1.00 92.12 111 ARG A O 1
ATOM 820 N N . SER A 1 112 ? -7.637 6.930 -6.627 1.00 86.56 112 SER A N 1
ATOM 821 C CA . SER A 1 112 ? -7.057 6.373 -7.856 1.00 86.56 112 SER A CA 1
ATOM 822 C C . SER A 1 112 ? -6.331 5.052 -7.584 1.00 86.56 112 SER A C 1
ATOM 824 O O . SER A 1 112 ? -6.591 4.064 -8.262 1.00 86.56 112 SER A O 1
ATOM 826 N N . ALA A 1 113 ? -5.489 5.009 -6.549 1.00 84.50 113 ALA A N 1
ATOM 827 C CA . ALA A 1 113 ? -4.779 3.800 -6.141 1.00 84.50 113 ALA A CA 1
ATOM 828 C C . ALA A 1 113 ? -5.733 2.659 -5.749 1.00 84.50 113 ALA A C 1
ATOM 830 O O . ALA A 1 113 ? -5.524 1.511 -6.137 1.00 84.50 113 ALA A O 1
ATOM 831 N N . LEU A 1 114 ? -6.811 2.965 -5.021 1.00 89.19 114 LEU A N 1
ATOM 832 C CA . LEU A 1 114 ? -7.844 1.989 -4.674 1.00 89.19 114 LEU A CA 1
ATOM 833 C C . LEU A 1 114 ? -8.569 1.442 -5.910 1.00 89.19 114 LEU A C 1
ATOM 835 O O . LEU A 1 114 ? -8.828 0.241 -5.963 1.00 89.19 114 LEU A O 1
ATOM 839 N N . HIS A 1 115 ? -8.874 2.280 -6.907 1.00 86.19 115 HIS A N 1
ATOM 840 C CA . HIS A 1 115 ? -9.468 1.822 -8.170 1.00 86.19 115 HIS A CA 1
ATOM 841 C C . HIS A 1 115 ? -8.544 0.860 -8.918 1.00 86.19 115 HIS A C 1
ATOM 843 O O . HIS A 1 115 ? -9.005 -0.192 -9.365 1.00 86.19 115 HIS A O 1
ATOM 849 N N . ASP A 1 116 ? -7.249 1.174 -9.002 1.00 78.44 116 ASP A N 1
ATOM 850 C CA . ASP A 1 116 ? -6.254 0.309 -9.648 1.00 78.44 116 ASP A CA 1
ATOM 851 C C . ASP A 1 116 ? -6.162 -1.052 -8.943 1.00 78.44 116 ASP A C 1
ATOM 853 O O . ASP A 1 116 ? -6.250 -2.103 -9.584 1.00 78.44 116 ASP A O 1
ATOM 857 N N . VAL A 1 117 ? -6.091 -1.041 -7.608 1.00 80.06 117 VAL A N 1
ATOM 858 C CA . VAL A 1 117 ? -6.084 -2.254 -6.779 1.00 80.06 117 VAL A CA 1
ATOM 859 C C . VAL A 1 117 ? -7.339 -3.076 -7.024 1.00 80.06 117 VAL A C 1
ATOM 861 O O . VAL A 1 117 ? -7.244 -4.246 -7.390 1.00 80.06 117 VAL A O 1
ATOM 864 N N . VAL A 1 118 ? -8.524 -2.476 -6.872 1.00 84.62 118 VAL A N 1
ATOM 865 C CA . VAL A 1 118 ? -9.807 -3.165 -7.072 1.00 84.62 118 VAL A CA 1
ATOM 866 C C . VAL A 1 118 ? -9.933 -3.705 -8.4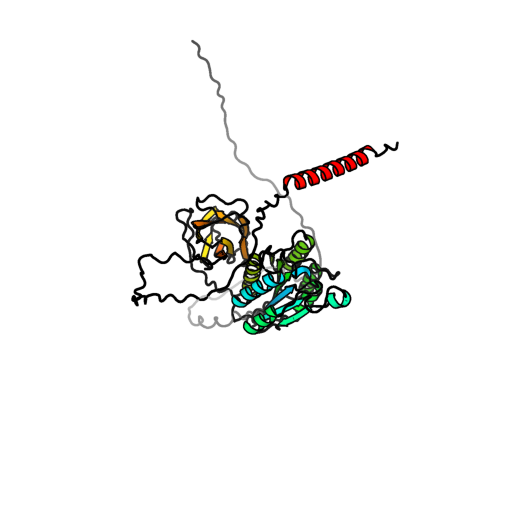92 1.00 84.62 118 VAL A C 1
ATOM 868 O O . VAL A 1 118 ? -10.573 -4.737 -8.676 1.00 84.62 118 VAL A O 1
ATOM 871 N N . GLY A 1 119 ? -9.319 -3.070 -9.492 1.00 78.19 119 GLY A N 1
ATOM 872 C CA . GLY A 1 119 ? -9.233 -3.572 -10.864 1.00 78.19 119 GLY A CA 1
ATOM 873 C C . GLY A 1 119 ? -8.307 -4.782 -11.033 1.00 78.19 119 GLY A C 1
ATOM 874 O O . GLY A 1 119 ? -8.592 -5.649 -11.858 1.00 78.19 119 GLY A O 1
ATOM 875 N N . ALA A 1 120 ? -7.243 -4.877 -10.234 1.00 74.75 120 ALA A N 1
ATOM 876 C CA . ALA A 1 120 ? -6.227 -5.928 -10.318 1.00 74.75 120 ALA A CA 1
ATOM 877 C C . ALA A 1 120 ? -6.516 -7.170 -9.452 1.00 74.75 120 ALA A C 1
ATOM 879 O O . ALA A 1 120 ? -5.959 -8.235 -9.713 1.00 74.75 120 ALA A O 1
ATOM 880 N N . LEU A 1 121 ? -7.380 -7.061 -8.434 1.00 77.56 121 LEU A N 1
ATOM 881 C CA . LEU A 1 121 ? -7.711 -8.183 -7.543 1.00 77.56 121 LEU A CA 1
ATOM 882 C C . LEU A 1 121 ? -8.293 -9.383 -8.315 1.00 77.56 121 LEU A C 1
ATOM 884 O O . LEU A 1 121 ? -9.072 -9.163 -9.241 1.00 77.56 121 LEU A O 1
ATOM 888 N N . PRO A 1 122 ? -7.975 -10.637 -7.956 1.00 73.19 122 PRO A N 1
ATOM 889 C CA . PRO A 1 122 ? -8.617 -11.816 -8.537 1.00 73.19 122 PRO A CA 1
ATOM 890 C C . PRO A 1 122 ? -10.067 -12.000 -8.042 1.00 73.19 122 PRO A C 1
ATOM 892 O O . PRO A 1 122 ? -10.446 -11.527 -6.971 1.00 73.19 122 PRO A O 1
ATOM 895 N N . ASP A 1 123 ? -10.899 -12.661 -8.856 1.00 77.31 123 ASP A N 1
ATOM 896 C CA . ASP A 1 123 ? -12.356 -12.774 -8.640 1.00 77.31 123 ASP A CA 1
ATOM 897 C C . ASP A 1 123 ? -12.759 -13.707 -7.479 1.00 77.31 123 ASP A C 1
ATOM 899 O O . ASP A 1 123 ? -13.915 -13.693 -7.058 1.00 77.31 123 ASP A O 1
ATOM 903 N N . ASP A 1 124 ? -11.841 -14.535 -6.979 1.00 76.75 124 ASP A N 1
ATOM 904 C CA . ASP A 1 124 ? -12.059 -15.530 -5.921 1.00 76.75 124 ASP A CA 1
ATOM 905 C C . ASP A 1 124 ? -11.754 -15.010 -4.505 1.00 76.75 124 ASP A C 1
ATOM 907 O O . ASP A 1 124 ? -11.767 -15.775 -3.540 1.00 76.75 124 ASP A O 1
ATOM 911 N N . LEU A 1 125 ? -11.528 -13.701 -4.362 1.00 81.69 125 LEU A N 1
ATOM 912 C CA . LEU A 1 125 ? -11.349 -13.060 -3.064 1.00 81.69 125 LEU A CA 1
ATOM 913 C C . LEU A 1 125 ? -12.651 -12.561 -2.461 1.00 81.69 125 LEU A C 1
ATOM 915 O O . LEU A 1 125 ? -13.496 -11.954 -3.128 1.00 81.69 125 LEU A O 1
ATOM 919 N N . SER A 1 126 ? -12.724 -12.693 -1.139 1.00 90.06 126 SER A N 1
ATOM 920 C CA . SER A 1 126 ? -13.638 -11.895 -0.338 1.00 90.06 126 SER A CA 1
ATOM 921 C C . SER A 1 126 ? -12.986 -10.554 0.003 1.00 90.06 126 SER A C 1
ATOM 923 O O . SER A 1 126 ? -11.945 -10.517 0.653 1.00 90.06 126 SER A O 1
ATOM 925 N N . VAL A 1 127 ? -13.577 -9.443 -0.431 1.00 93.69 127 VAL A N 1
ATOM 926 C CA . VAL A 1 127 ? -13.003 -8.099 -0.303 1.00 93.69 127 VAL A CA 1
ATOM 927 C C . VAL A 1 127 ? -13.972 -7.177 0.425 1.00 93.69 127 VAL A C 1
ATOM 929 O O . VAL A 1 127 ? -15.174 -7.209 0.176 1.00 93.69 127 VAL A O 1
ATOM 932 N N . GLY A 1 128 ? -13.450 -6.358 1.334 1.00 96.50 128 GLY A N 1
ATOM 933 C CA . GLY A 1 128 ? -14.184 -5.277 1.988 1.00 96.50 128 GLY A CA 1
ATOM 934 C C . GLY A 1 128 ? -13.390 -3.974 1.994 1.00 96.50 128 GLY A C 1
ATOM 935 O O . GLY A 1 128 ? -12.187 -3.957 1.722 1.00 96.50 128 GLY A O 1
ATOM 936 N N . LEU A 1 129 ? -14.072 -2.884 2.340 1.00 97.94 129 LEU A N 1
ATOM 937 C CA . LEU A 1 129 ? -13.489 -1.552 2.461 1.00 97.94 129 LEU A CA 1
ATOM 938 C C . LEU A 1 129 ? -13.987 -0.888 3.742 1.00 97.94 129 LEU A C 1
ATOM 940 O O . LEU A 1 129 ? -15.193 -0.742 3.957 1.00 97.94 129 LEU A O 1
ATOM 944 N N . ARG A 1 130 ? -13.038 -0.462 4.569 1.00 98.06 130 ARG A N 1
ATOM 945 C CA . ARG A 1 130 ? -13.244 0.339 5.769 1.00 98.06 130 ARG A CA 1
ATOM 946 C C . ARG A 1 130 ? -12.546 1.682 5.610 1.00 98.06 130 ARG A C 1
ATOM 948 O O . ARG A 1 130 ? -11.492 1.778 4.990 1.00 98.06 130 ARG A O 1
ATOM 955 N N . VAL A 1 131 ? -13.136 2.718 6.183 1.00 97.75 131 VAL A N 1
ATOM 956 C CA . VAL A 1 131 ? -12.600 4.078 6.152 1.00 97.75 131 VAL A CA 1
ATOM 957 C C . VAL A 1 131 ? -12.642 4.654 7.558 1.00 97.75 131 VAL A C 1
ATOM 959 O O . VAL A 1 131 ? -13.554 4.338 8.320 1.00 97.75 131 VAL A O 1
ATOM 962 N N . PHE A 1 132 ? -11.679 5.498 7.913 1.00 97.00 132 PHE A N 1
ATOM 963 C CA . PHE A 1 132 ? -11.722 6.265 9.156 1.00 97.00 132 PHE A CA 1
ATOM 964 C C . PHE A 1 132 ? -11.542 7.760 8.925 1.00 97.00 132 PHE A C 1
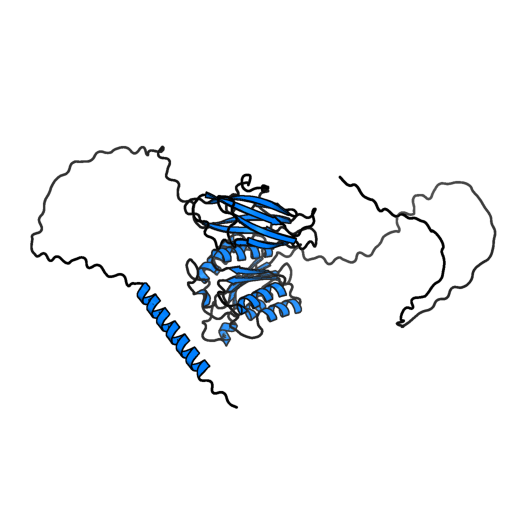ATOM 966 O O . PHE A 1 132 ? -10.910 8.169 7.957 1.00 97.00 132 PHE A O 1
ATOM 973 N N . GLY A 1 133 ? -12.112 8.571 9.818 1.00 95.12 133 GLY A N 1
ATOM 974 C CA . GLY A 1 133 ? -12.076 10.033 9.717 1.00 95.12 133 GLY A CA 1
ATOM 975 C C . GLY A 1 133 ? -12.976 10.620 8.622 1.00 95.12 133 GLY A C 1
ATOM 976 O O . GLY A 1 133 ? -12.815 11.787 8.274 1.00 95.12 133 GLY A O 1
ATOM 977 N N . ALA A 1 134 ? -13.905 9.843 8.057 1.00 94.62 134 ALA A N 1
ATOM 978 C CA . ALA A 1 134 ? -14.738 10.277 6.934 1.00 94.62 134 ALA A CA 1
ATOM 979 C C . ALA A 1 134 ? -16.065 10.938 7.334 1.00 94.62 134 ALA A C 1
ATOM 981 O O . ALA A 1 134 ? -16.669 11.624 6.510 1.00 94.62 134 ALA A O 1
ATOM 982 N N . ASN A 1 135 ? -16.561 10.742 8.558 1.00 92.19 135 ASN A N 1
ATOM 983 C CA . ASN A 1 135 ? -17.905 11.183 8.941 1.00 92.19 135 ASN A CA 1
ATOM 984 C C . ASN A 1 135 ? -17.887 12.424 9.831 1.00 92.19 135 ASN A C 1
ATOM 986 O O . ASN A 1 135 ? -18.732 13.313 9.670 1.00 92.19 135 ASN A O 1
ATOM 990 N N . GLU A 1 136 ? -16.909 12.503 10.725 1.00 92.81 136 GLU A N 1
ATOM 991 C CA . GLU A 1 136 ? -16.784 13.557 11.725 1.00 92.81 136 GLU A CA 1
ATOM 992 C C . GLU A 1 136 ? -15.703 14.566 11.332 1.00 92.81 136 GLU A C 1
ATOM 994 O O . GLU A 1 136 ? -14.746 14.250 10.627 1.00 92.81 136 GLU A O 1
ATOM 999 N N . ASP A 1 137 ? -15.860 15.810 11.775 1.00 90.56 137 ASP A N 1
ATOM 1000 C CA . ASP A 1 137 ? -14.815 16.819 11.623 1.00 90.56 137 ASP A CA 1
ATOM 1001 C C . ASP A 1 137 ? -13.762 16.711 12.742 1.00 90.56 137 ASP A C 1
ATOM 1003 O O . ASP A 1 137 ? -13.894 15.961 13.713 1.00 90.56 137 ASP A O 1
ATOM 1007 N N . ASP A 1 138 ? -12.683 17.480 12.621 1.00 85.25 138 ASP A N 1
ATOM 1008 C CA . ASP A 1 138 ? -11.576 17.498 13.578 1.00 85.25 138 ASP A CA 1
ATOM 1009 C C . ASP A 1 138 ? -11.855 18.349 14.840 1.00 85.25 138 ASP A C 1
ATOM 1011 O O . ASP A 1 138 ? -10.929 18.808 15.519 1.00 85.25 138 ASP A O 1
ATOM 1015 N N . THR A 1 139 ? -13.132 18.566 15.195 1.00 89.94 139 THR A N 1
ATOM 1016 C CA . THR A 1 139 ? -13.513 19.459 16.304 1.00 89.94 139 THR A CA 1
ATOM 1017 C C . THR A 1 139 ? -13.857 18.739 17.606 1.00 89.94 139 THR A C 1
ATOM 1019 O O . THR A 1 139 ? -13.527 19.250 18.684 1.00 89.94 139 THR A O 1
ATOM 1022 N N . ASP A 1 140 ? -14.475 17.557 17.536 1.00 91.88 140 ASP A N 1
ATOM 1023 C CA . ASP A 1 140 ? -14.809 16.737 18.703 1.00 91.88 140 ASP A CA 1
ATOM 1024 C C . ASP A 1 140 ? -13.971 15.459 18.720 1.00 91.88 140 ASP A C 1
ATOM 1026 O O . ASP A 1 140 ? -14.269 14.468 18.058 1.00 91.88 140 ASP A O 1
ATOM 1030 N N . ARG A 1 141 ? -12.910 15.477 19.528 1.00 90.94 141 ARG A N 1
ATOM 1031 C CA . ARG A 1 141 ? -11.993 14.345 19.662 1.00 90.94 141 ARG A CA 1
ATOM 1032 C C . ARG A 1 141 ? -12.674 13.087 20.211 1.00 90.94 141 ARG A C 1
ATOM 1034 O O . ARG A 1 141 ? -12.247 11.994 19.870 1.00 90.94 141 ARG A O 1
ATOM 1041 N N . GLU A 1 142 ? -13.673 13.205 21.089 1.00 90.75 142 GLU A N 1
ATOM 1042 C CA . GLU A 1 142 ? -14.307 12.019 21.689 1.00 90.75 142 GLU A CA 1
ATOM 1043 C C . GLU A 1 142 ? -15.105 11.244 20.639 1.00 90.75 142 GLU A C 1
ATOM 1045 O O . GLU A 1 142 ? -15.037 10.018 20.601 1.00 90.75 142 GLU A O 1
ATOM 1050 N N . ILE A 1 143 ? -15.798 11.965 19.756 1.00 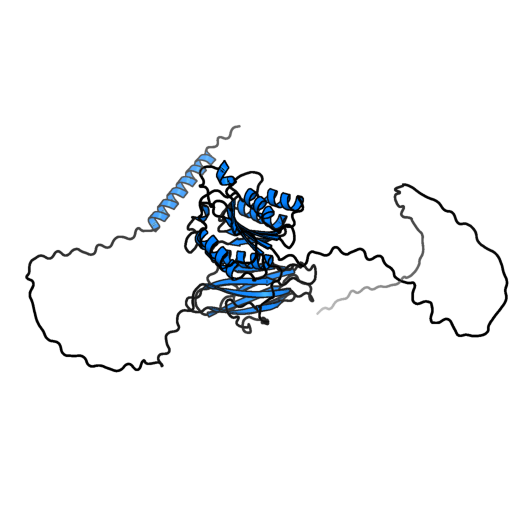91.44 143 ILE A N 1
ATOM 1051 C CA . ILE A 1 143 ? -16.581 11.375 18.668 1.00 91.44 143 ILE A CA 1
ATOM 1052 C C . ILE A 1 143 ? -15.661 10.971 17.512 1.00 91.44 143 ILE A C 1
ATOM 1054 O O . ILE A 1 143 ? -15.681 9.816 17.088 1.00 91.44 143 ILE A O 1
ATOM 1058 N N . GLY A 1 144 ? -14.795 11.879 17.058 1.00 93.19 144 GLY A N 1
ATOM 1059 C CA . GLY A 1 144 ? -13.914 11.647 15.916 1.00 93.19 144 GLY A CA 1
ATOM 1060 C C . GLY A 1 144 ? -12.908 10.515 16.133 1.00 93.19 144 GLY A C 1
ATOM 1061 O O . GLY A 1 144 ? -12.527 9.843 15.183 1.00 93.19 144 GLY A O 1
ATOM 1062 N N . CYS A 1 145 ? -12.538 10.209 17.381 1.00 94.75 145 CYS A N 1
ATOM 1063 C CA . CYS A 1 145 ? -11.695 9.048 17.679 1.00 94.75 145 CYS A CA 1
ATOM 1064 C C . CYS A 1 145 ? -12.418 7.699 17.695 1.00 94.75 145 CYS A C 1
ATOM 1066 O O . CYS A 1 145 ? -11.789 6.668 17.923 1.00 94.75 145 CYS A O 1
ATOM 1068 N N . THR A 1 146 ? -13.722 7.707 17.433 1.00 93.88 146 THR A N 1
ATOM 1069 C CA . THR A 1 146 ? -14.524 6.511 17.158 1.00 93.88 146 THR A CA 1
ATOM 1070 C C . THR A 1 146 ? -15.013 6.469 15.708 1.00 93.88 146 THR A C 1
ATOM 1072 O O . THR A 1 146 ? -15.733 5.544 15.340 1.00 93.88 146 THR A O 1
ATOM 1075 N N . ASP A 1 147 ? -14.628 7.453 14.881 1.00 95.62 147 ASP A N 1
ATOM 1076 C CA . ASP A 1 147 ? -15.073 7.581 13.493 1.00 95.62 147 ASP A CA 1
ATOM 1077 C C . ASP A 1 147 ? -14.333 6.599 12.579 1.00 95.62 147 ASP A C 1
ATOM 1079 O O . ASP A 1 147 ? -13.282 6.894 12.006 1.00 95.62 147 ASP A O 1
ATOM 1083 N N . THR A 1 148 ? -14.892 5.397 12.477 1.00 96.75 148 THR A N 1
ATOM 1084 C CA . THR A 1 148 ? -14.445 4.347 11.567 1.00 96.75 148 THR A CA 1
ATOM 1085 C C . THR A 1 148 ? -15.638 3.531 11.080 1.00 96.75 148 THR A C 1
ATOM 1087 O O . THR A 1 148 ? -16.443 3.036 11.873 1.00 96.75 148 THR A O 1
ATOM 1090 N N . GLU A 1 149 ? -15.759 3.345 9.771 1.00 97.19 149 GLU A N 1
ATOM 1091 C CA . GLU A 1 149 ? -16.937 2.763 9.129 1.00 97.19 149 GLU A CA 1
ATOM 1092 C C . GLU A 1 149 ? -16.557 1.715 8.084 1.00 97.19 149 GLU A C 1
ATOM 1094 O O . GLU A 1 149 ? -15.748 1.962 7.190 1.00 97.19 149 GLU A O 1
ATOM 1099 N N . LEU A 1 150 ? -17.193 0.544 8.168 1.00 97.81 150 LEU A N 1
ATOM 1100 C CA . LEU A 1 150 ? -17.158 -0.467 7.116 1.00 97.81 150 LEU A CA 1
ATOM 1101 C C . LEU A 1 150 ? -18.119 -0.058 5.993 1.00 97.81 150 LEU A C 1
ATOM 1103 O O . LEU A 1 150 ? -19.308 -0.379 6.036 1.00 97.81 150 LEU A O 1
ATOM 1107 N N . VAL A 1 151 ? -17.601 0.664 5.002 1.00 97.31 151 VAL A N 1
ATOM 1108 C CA . VAL A 1 151 ? -18.390 1.181 3.874 1.00 97.31 151 VAL A CA 1
ATOM 1109 C C . VAL A 1 151 ? -18.768 0.082 2.878 1.00 97.31 151 VAL A C 1
ATOM 1111 O O . VAL A 1 151 ? -19.844 0.132 2.283 1.00 97.31 151 VAL A O 1
ATOM 1114 N N . VAL A 1 152 ? -17.925 -0.948 2.740 1.00 97.75 152 VAL A N 1
ATOM 1115 C CA . VAL A 1 152 ? -18.226 -2.163 1.972 1.00 97.75 152 VAL A CA 1
ATOM 1116 C C . VAL A 1 152 ? -17.928 -3.386 2.840 1.00 97.75 152 VAL A C 1
ATOM 1118 O O . VAL A 1 152 ? -16.766 -3.613 3.182 1.00 97.75 152 VAL A O 1
ATOM 1121 N N . PRO A 1 153 ? -18.944 -4.191 3.204 1.00 97.00 153 PRO A N 1
ATOM 1122 C CA . PRO A 1 153 ? -18.734 -5.417 3.965 1.00 97.00 153 PRO A CA 1
ATOM 1123 C C . PRO A 1 153 ? -17.856 -6.424 3.225 1.00 97.00 153 PRO A C 1
ATOM 1125 O O . PRO A 1 153 ? -17.979 -6.564 2.010 1.00 97.00 153 PRO A O 1
ATOM 1128 N N . VAL A 1 154 ? -17.036 -7.175 3.966 1.00 95.25 154 VAL A N 1
ATOM 1129 C CA . VAL A 1 154 ? -16.223 -8.258 3.396 1.00 95.25 154 VAL A CA 1
ATOM 1130 C C . VAL A 1 154 ? -17.139 -9.330 2.800 1.00 95.25 154 VAL A C 1
ATOM 1132 O O . VAL A 1 154 ? -17.980 -9.913 3.491 1.00 95.25 154 VAL A O 1
ATOM 1135 N N . GLY A 1 155 ? -16.975 -9.589 1.508 1.00 93.88 155 GLY A N 1
ATOM 1136 C CA . GLY A 1 155 ? -17.726 -10.597 0.767 1.00 93.88 155 GLY A CA 1
ATOM 1137 C C . GLY A 1 155 ? -17.201 -10.740 -0.660 1.00 93.88 155 GLY A C 1
ATOM 1138 O O . GLY A 1 155 ? -16.187 -10.127 -0.980 1.00 93.88 155 GLY A O 1
ATOM 1139 N N . PRO A 1 156 ? -17.865 -11.524 -1.527 1.00 92.38 156 PRO A N 1
ATOM 1140 C CA . PRO A 1 156 ? -17.401 -11.745 -2.897 1.00 92.38 156 PRO A CA 1
ATOM 1141 C C . PRO A 1 156 ? -17.105 -10.430 -3.623 1.00 92.38 156 PRO A C 1
ATOM 1143 O O . PRO A 1 156 ? -17.890 -9.487 -3.503 1.00 92.38 156 PRO A O 1
ATOM 1146 N N . LEU A 1 157 ? -16.005 -10.385 -4.379 1.00 89.50 157 LEU A N 1
ATOM 1147 C CA . LEU A 1 157 ? -15.525 -9.172 -5.040 1.00 89.50 157 LEU A CA 1
ATOM 1148 C C . LEU A 1 157 ? -16.603 -8.504 -5.921 1.00 89.50 157 LEU A C 1
ATOM 1150 O O . LEU A 1 157 ? -16.890 -8.936 -7.039 1.00 89.50 157 LEU A O 1
ATOM 1154 N N . ASP A 1 158 ? -17.162 -7.397 -5.426 1.00 92.75 158 ASP A N 1
ATOM 1155 C CA . ASP A 1 158 ? -18.049 -6.493 -6.163 1.00 92.75 158 ASP A CA 1
ATOM 1156 C C . ASP A 1 158 ? -17.274 -5.238 -6.572 1.00 92.75 158 ASP A C 1
ATOM 1158 O O . ASP A 1 158 ? -17.250 -4.228 -5.867 1.00 92.75 158 ASP A O 1
ATOM 1162 N N . ARG A 1 159 ? -16.615 -5.307 -7.734 1.00 91.50 159 ARG A N 1
ATOM 1163 C CA . ARG A 1 159 ? -15.786 -4.200 -8.240 1.00 91.50 159 ARG A CA 1
ATOM 1164 C C . ARG A 1 159 ? -16.587 -2.917 -8.438 1.00 91.50 159 ARG A C 1
ATOM 1166 O O . ARG A 1 159 ? -16.062 -1.837 -8.202 1.00 91.50 159 ARG A O 1
ATOM 1173 N N . THR A 1 160 ? -17.841 -3.021 -8.880 1.00 92.94 160 THR A N 1
ATOM 1174 C CA . THR A 1 160 ? -18.688 -1.843 -9.109 1.00 92.94 160 THR A CA 1
ATOM 1175 C C . THR A 1 160 ? -19.096 -1.208 -7.787 1.00 92.94 160 THR A C 1
ATOM 1177 O O . THR A 1 160 ? -18.944 0.000 -7.637 1.00 92.94 160 THR A O 1
ATOM 1180 N N . GLY A 1 161 ? -19.546 -2.008 -6.817 1.00 94.81 161 GLY A N 1
ATOM 1181 C CA . GLY A 1 161 ? -19.885 -1.509 -5.484 1.00 94.81 161 GLY A CA 1
ATOM 1182 C C . GLY A 1 161 ? -18.688 -0.886 -4.760 1.00 94.81 161 GLY A C 1
ATOM 1183 O O . GLY A 1 161 ? -18.821 0.180 -4.163 1.00 94.81 161 GLY A O 1
ATOM 1184 N N . LEU A 1 162 ? -17.504 -1.500 -4.867 1.00 95.81 162 LEU A N 1
ATOM 1185 C CA . LEU A 1 162 ? -16.260 -0.938 -4.330 1.00 95.81 162 LEU A CA 1
ATOM 1186 C C . LEU A 1 162 ? -15.897 0.387 -5.002 1.00 95.81 162 LEU A C 1
ATOM 1188 O O . LEU A 1 162 ? -15.630 1.353 -4.297 1.00 95.81 162 LEU A O 1
ATOM 1192 N N . ALA A 1 163 ? -15.934 0.458 -6.335 1.00 93.75 163 ALA A N 1
ATOM 1193 C CA . ALA A 1 163 ? -15.644 1.683 -7.080 1.00 93.75 163 ALA A CA 1
ATOM 1194 C C . ALA A 1 163 ? -16.575 2.843 -6.675 1.00 93.75 163 ALA A C 1
ATOM 1196 O O . ALA A 1 163 ? -16.105 3.946 -6.403 1.00 93.75 163 ALA A O 1
ATOM 1197 N N . GLU A 1 164 ? -17.882 2.585 -6.563 1.00 96.56 164 GLU A N 1
ATOM 1198 C CA . GLU A 1 164 ? -18.858 3.588 -6.114 1.00 96.56 164 GLU A CA 1
ATOM 1199 C C . GLU A 1 164 ? -18.609 4.035 -4.665 1.00 96.56 164 GLU A C 1
ATOM 1201 O O . GLU A 1 164 ? -18.730 5.222 -4.355 1.00 96.56 164 GLU A O 1
ATOM 1206 N N . ALA A 1 165 ? -18.244 3.104 -3.777 1.00 97.25 165 ALA A N 1
ATOM 1207 C CA . ALA A 1 165 ? -17.907 3.428 -2.395 1.00 97.25 165 ALA A CA 1
ATOM 1208 C C . ALA A 1 165 ? -16.634 4.280 -2.307 1.00 97.25 165 ALA A C 1
ATOM 1210 O O . ALA A 1 165 ? -16.629 5.270 -1.580 1.00 97.25 165 ALA A O 1
ATOM 1211 N N . ILE A 1 166 ? -15.594 3.937 -3.078 1.00 96.19 166 ILE A N 1
ATOM 1212 C CA . ILE A 1 166 ? -14.328 4.681 -3.165 1.00 96.19 166 ILE A CA 1
ATOM 1213 C C . ILE A 1 166 ? -14.587 6.128 -3.594 1.00 96.19 166 ILE A C 1
ATOM 1215 O O . ILE A 1 166 ? -14.129 7.058 -2.928 1.00 96.19 166 ILE A O 1
ATOM 1219 N N . ASP A 1 167 ? -15.367 6.329 -4.658 1.00 95.50 167 ASP A N 1
ATOM 1220 C CA . ASP A 1 167 ? -15.701 7.661 -5.181 1.00 95.50 167 ASP A CA 1
ATOM 1221 C C . ASP A 1 167 ? -16.460 8.531 -4.164 1.00 95.50 167 ASP A C 1
ATOM 1223 O O . ASP A 1 167 ? -16.368 9.760 -4.202 1.00 95.50 167 ASP A O 1
ATOM 1227 N N . GLY A 1 168 ? -17.197 7.900 -3.244 1.00 95.44 168 GLY A N 1
ATOM 1228 C CA . GLY A 1 168 ? -17.969 8.566 -2.197 1.00 95.44 168 GLY A CA 1
ATOM 1229 C C . GLY A 1 168 ? -17.180 8.960 -0.944 1.00 95.44 168 GLY A C 1
ATOM 1230 O O . GLY A 1 168 ? -17.724 9.685 -0.113 1.00 95.44 168 GLY A O 1
ATOM 1231 N N . ILE A 1 169 ? -15.932 8.507 -0.783 1.00 95.75 169 ILE A N 1
ATOM 1232 C CA . ILE A 1 169 ? -15.125 8.796 0.415 1.00 95.75 169 ILE A CA 1
ATOM 1233 C C . ILE A 1 169 ? -14.840 10.293 0.492 1.00 95.75 169 ILE A C 1
ATOM 1235 O O . ILE A 1 169 ? -14.305 10.851 -0.458 1.00 95.75 169 ILE A O 1
ATOM 1239 N N . GLU A 1 170 ? -15.109 10.952 1.617 1.00 94.25 170 GLU A N 1
ATOM 1240 C CA . GLU A 1 170 ? -14.714 12.345 1.861 1.00 94.25 170 GLU A CA 1
ATOM 1241 C C . GLU A 1 170 ? -13.714 12.422 3.015 1.00 94.25 170 GLU A C 1
ATOM 1243 O O . GLU A 1 170 ? -13.937 11.825 4.061 1.00 94.25 170 GLU A O 1
ATOM 1248 N N . ALA A 1 171 ? -12.635 13.192 2.841 1.00 95.44 171 ALA A N 1
ATOM 1249 C CA . ALA A 1 171 ? -11.650 13.418 3.893 1.00 95.44 171 ALA A CA 1
ATOM 1250 C C . ALA A 1 171 ? -12.091 14.538 4.853 1.00 95.44 171 ALA A C 1
ATOM 1252 O O . ALA A 1 171 ? -12.392 15.640 4.377 1.00 95.44 171 ALA A O 1
ATOM 1253 N N . ARG A 1 172 ? -12.151 14.292 6.173 1.00 92.25 172 ARG A N 1
ATOM 1254 C CA . ARG A 1 172 ? -12.757 15.245 7.131 1.00 92.25 172 ARG A CA 1
ATOM 1255 C C . ARG A 1 172 ? -12.095 15.336 8.505 1.00 92.25 172 ARG A C 1
ATOM 1257 O O . ARG A 1 172 ? -11.939 16.451 9.003 1.00 92.25 172 ARG A O 1
ATOM 1264 N N . GLY A 1 173 ? -11.766 14.207 9.120 1.00 91.62 173 GLY A N 1
ATOM 1265 C CA . GLY A 1 173 ? -11.691 14.093 10.577 1.00 91.62 173 GLY A CA 1
ATOM 1266 C C . GLY A 1 173 ? -10.330 13.709 11.142 1.00 91.62 173 GLY A C 1
ATOM 1267 O O . GLY A 1 173 ? -9.282 14.013 10.575 1.00 91.62 173 GLY A O 1
ATOM 1268 N N . PHE A 1 174 ? -10.371 13.061 12.308 1.00 93.88 174 PHE A N 1
ATOM 1269 C CA . PHE A 1 174 ? -9.203 12.514 13.003 1.00 93.88 174 PHE A CA 1
ATOM 1270 C C . PHE A 1 174 ? -8.714 11.197 12.370 1.00 93.88 174 PHE A C 1
ATOM 1272 O O . PHE A 1 174 ? -9.336 10.649 11.465 1.00 93.88 174 PHE A O 1
ATOM 1279 N N . THR A 1 175 ? -7.612 10.668 12.904 1.00 94.00 175 THR A N 1
ATOM 1280 C CA . THR A 1 175 ? -6.896 9.471 12.425 1.00 94.00 175 THR A CA 1
ATOM 1281 C C . THR A 1 175 ? -6.948 8.366 13.497 1.00 94.00 175 THR A C 1
ATOM 1283 O O . THR A 1 175 ? -5.946 8.145 14.181 1.00 94.00 175 THR A O 1
ATOM 1286 N N . PRO A 1 176 ? -8.107 7.714 13.748 1.00 96.12 176 PRO A N 1
ATOM 1287 C CA . PRO A 1 176 ? -8.239 6.666 14.764 1.00 96.12 176 PRO A CA 1
ATOM 1288 C C . PRO A 1 176 ? -7.780 5.299 14.233 1.00 96.12 176 PRO A C 1
ATOM 1290 O O . PRO A 1 176 ? -8.584 4.379 14.039 1.00 96.12 176 PRO A O 1
ATOM 1293 N N . ILE A 1 177 ? -6.474 5.143 14.009 1.00 96.56 177 ILE A N 1
ATOM 1294 C CA . ILE A 1 177 ? -5.884 3.900 13.488 1.00 96.56 177 ILE A CA 1
ATOM 1295 C C . ILE A 1 177 ? -6.118 2.759 14.481 1.00 96.56 177 ILE A C 1
ATOM 1297 O O . ILE A 1 177 ? -6.536 1.668 14.092 1.00 96.56 177 ILE A O 1
ATOM 1301 N N . SER A 1 178 ? -5.901 3.017 15.774 1.00 96.06 178 SER A N 1
ATOM 1302 C CA . SER A 1 178 ? -6.087 2.017 16.831 1.00 96.06 178 SER A CA 1
ATOM 1303 C C . SER A 1 178 ? -7.499 1.426 16.855 1.00 96.06 178 SER A C 1
ATOM 1305 O O . SER A 1 178 ? -7.652 0.208 16.937 1.00 96.06 178 SER A O 1
ATOM 1307 N N . GLU A 1 179 ? -8.534 2.265 16.780 1.00 96.06 179 GLU A N 1
ATOM 1308 C CA . GLU A 1 179 ? -9.927 1.796 16.772 1.00 96.06 179 GLU A CA 1
ATOM 1309 C C . GLU A 1 179 ? -10.255 1.077 15.460 1.00 96.06 179 GLU A C 1
ATOM 1311 O O . GLU A 1 179 ? -10.854 0.002 15.470 1.00 96.06 179 GLU A O 1
ATOM 1316 N N . SER A 1 180 ? -9.780 1.612 14.334 1.00 97.00 180 SER A N 1
ATOM 1317 C CA . SER A 1 180 ? -9.993 1.012 13.014 1.00 97.00 180 SER A CA 1
ATOM 1318 C C . SER A 1 180 ? -9.406 -0.391 12.908 1.00 97.00 180 SER A C 1
ATOM 1320 O O . SER A 1 180 ? -10.060 -1.271 12.359 1.00 97.00 180 SER A O 1
ATOM 1322 N N . LEU A 1 181 ? -8.221 -0.637 13.479 1.00 97.00 181 LEU A N 1
ATOM 1323 C CA . LEU A 1 181 ? -7.608 -1.969 13.510 1.00 97.00 181 LEU A CA 1
ATOM 1324 C C . LEU A 1 181 ? -8.423 -2.976 14.330 1.00 97.00 181 LEU A C 1
ATOM 1326 O O . LEU A 1 181 ? -8.526 -4.137 13.935 1.00 97.00 181 LEU A O 1
ATOM 1330 N N . ARG A 1 182 ? -9.017 -2.554 15.455 1.00 95.94 182 ARG A N 1
ATOM 1331 C CA . ARG A 1 182 ? -9.877 -3.437 16.262 1.00 95.94 182 ARG A CA 1
ATOM 1332 C C . ARG A 1 182 ? -11.134 -3.822 15.495 1.00 95.94 182 ARG A C 1
ATOM 1334 O O . ARG A 1 182 ? -11.435 -5.003 15.385 1.00 95.94 182 ARG A O 1
ATOM 1341 N N . GLN A 1 183 ? -11.817 -2.831 14.929 1.00 97.25 183 GLN A N 1
ATOM 1342 C CA . GLN A 1 183 ? -13.046 -3.060 14.173 1.00 97.25 183 GLN A CA 1
ATOM 1343 C C . GLN A 1 183 ? -12.784 -3.897 12.914 1.00 97.25 183 GLN A C 1
ATOM 1345 O O . GLN A 1 183 ? -13.527 -4.824 12.622 1.00 97.25 183 GLN A O 1
ATOM 1350 N N . ALA A 1 184 ? -11.674 -3.642 12.219 1.00 96.62 184 ALA A N 1
ATOM 1351 C CA . ALA A 1 184 ? -11.260 -4.414 11.054 1.00 96.62 184 ALA A CA 1
ATOM 1352 C C . ALA A 1 184 ? -11.025 -5.901 11.360 1.00 96.62 184 ALA A C 1
ATOM 1354 O O . ALA A 1 184 ? -11.376 -6.768 10.560 1.00 96.62 184 ALA A O 1
ATOM 1355 N N . ALA A 1 185 ? -10.452 -6.213 12.525 1.00 93.44 185 ALA A N 1
ATOM 1356 C CA . ALA A 1 185 ? -10.284 -7.594 12.961 1.00 93.44 185 ALA A CA 1
ATOM 1357 C C . ALA A 1 185 ? -11.631 -8.302 13.207 1.00 93.44 185 ALA A C 1
ATOM 1359 O O . ALA A 1 185 ? -11.726 -9.507 12.966 1.00 93.44 185 ALA A O 1
ATOM 1360 N N . ASP A 1 186 ? -12.652 -7.560 13.649 1.00 94.12 186 ASP A N 1
ATOM 1361 C CA . ASP A 1 186 ? -14.013 -8.061 13.872 1.00 94.12 186 ASP A CA 1
ATOM 1362 C C . ASP A 1 186 ? -14.828 -8.192 12.569 1.00 94.12 186 ASP A C 1
ATOM 1364 O O . ASP A 1 186 ? -15.713 -9.047 12.483 1.00 94.12 186 ASP A O 1
ATOM 1368 N N . ASP A 1 187 ? -14.534 -7.377 11.549 1.00 95.88 187 ASP A N 1
ATOM 1369 C CA . ASP A 1 187 ? -15.198 -7.442 10.238 1.00 95.88 187 ASP A CA 1
ATOM 1370 C C . ASP A 1 187 ? -14.776 -8.669 9.416 1.00 95.88 187 ASP A C 1
ATOM 1372 O O . ASP A 1 187 ? -15.530 -9.153 8.567 1.00 95.88 187 ASP A O 1
ATOM 1376 N N . LEU A 1 188 ? -13.550 -9.151 9.634 1.00 91.88 188 LEU A N 1
ATOM 1377 C CA . LEU A 1 188 ? -12.985 -10.282 8.907 1.00 91.88 188 LEU A CA 1
ATOM 1378 C C . LEU A 1 188 ? -13.579 -11.615 9.398 1.00 91.88 188 LEU A C 1
ATOM 1380 O O . LEU A 1 188 ? -13.781 -11.819 10.599 1.00 91.88 188 LEU A O 1
ATOM 1384 N N . PRO A 1 189 ? -13.828 -12.583 8.496 1.00 88.50 189 PRO A N 1
ATOM 1385 C CA . PRO A 1 189 ? -14.376 -13.876 8.886 1.00 88.50 189 PRO A CA 1
ATOM 1386 C C . PRO A 1 189 ? -13.415 -14.633 9.809 1.00 88.50 189 PRO A C 1
ATOM 1388 O O . PRO A 1 189 ? -12.206 -14.612 9.632 1.00 88.50 189 PRO A O 1
ATOM 1391 N N . ALA A 1 190 ? -13.948 -15.370 10.785 1.00 83.12 190 ALA A N 1
ATOM 1392 C CA . ALA A 1 190 ? -13.139 -16.048 11.807 1.00 83.12 190 ALA A CA 1
ATOM 1393 C C . ALA A 1 190 ? -12.249 -17.201 11.287 1.00 83.12 190 ALA A C 1
ATOM 1395 O O . ALA A 1 190 ? -11.452 -17.748 12.050 1.00 83.12 190 ALA A O 1
ATOM 1396 N N . THR A 1 191 ? -12.417 -17.605 10.028 1.00 76.38 191 THR A N 1
ATOM 1397 C CA . THR A 1 191 ? -11.724 -18.722 9.373 1.00 76.38 191 THR A CA 1
ATOM 1398 C C . THR A 1 191 ? -11.252 -18.295 7.991 1.00 76.38 191 THR A C 1
ATOM 1400 O O . THR A 1 191 ? -11.919 -17.482 7.358 1.00 76.38 191 THR A O 1
ATOM 1403 N N . GLY A 1 192 ? -10.187 -18.922 7.495 1.00 73.25 192 GLY A N 1
ATOM 1404 C CA . GLY A 1 192 ? -9.542 -18.529 6.243 1.00 73.25 192 GLY A CA 1
ATOM 1405 C C . GLY A 1 192 ? -8.429 -17.516 6.475 1.00 73.25 192 GLY A C 1
ATOM 1406 O O . GLY A 1 192 ? -8.216 -17.040 7.592 1.00 73.25 192 GLY A O 1
ATOM 1407 N N . GLU A 1 193 ? -7.683 -17.232 5.416 1.00 76.69 193 GLU A N 1
ATOM 1408 C CA . GLU A 1 193 ? -6.600 -16.257 5.469 1.00 76.69 193 GLU A CA 1
ATOM 1409 C C . GLU A 1 193 ? -7.180 -14.846 5.560 1.00 76.69 193 GLU A C 1
ATOM 1411 O O . GLU A 1 193 ? -8.095 -14.485 4.820 1.00 76.69 193 GLU A O 1
ATOM 1416 N N . ARG A 1 194 ? -6.663 -14.055 6.502 1.00 86.44 194 ARG A N 1
ATOM 1417 C CA . ARG A 1 194 ? -7.172 -12.726 6.836 1.00 86.44 194 ARG A CA 1
ATOM 1418 C C . ARG A 1 194 ? -6.080 -11.695 6.655 1.00 86.44 194 ARG A C 1
ATOM 1420 O O . ARG A 1 194 ? -5.139 -11.652 7.450 1.00 86.44 194 ARG A O 1
ATOM 1427 N N . THR A 1 195 ? -6.239 -10.840 5.656 1.00 89.31 195 THR A N 1
ATOM 1428 C CA . THR A 1 195 ? -5.286 -9.767 5.394 1.00 89.31 195 THR A CA 1
ATOM 1429 C C . THR A 1 195 ? -5.965 -8.408 5.445 1.00 89.31 195 THR A C 1
ATOM 1431 O O . THR A 1 195 ? -7.046 -8.210 4.897 1.00 89.31 195 THR A O 1
ATOM 1434 N N . ILE A 1 196 ? -5.300 -7.460 6.092 1.00 93.31 196 ILE A N 1
ATOM 1435 C CA . ILE A 1 196 ? -5.652 -6.046 6.105 1.00 93.31 196 ILE A CA 1
ATOM 1436 C C . ILE A 1 196 ? -4.596 -5.295 5.297 1.00 93.31 196 ILE A C 1
ATOM 1438 O O . ILE A 1 196 ? -3.407 -5.543 5.483 1.00 93.31 196 ILE A O 1
ATOM 1442 N N . VAL A 1 197 ? -5.009 -4.361 4.443 1.00 93.56 197 VAL A N 1
ATOM 1443 C CA . VAL A 1 197 ? -4.112 -3.353 3.854 1.00 93.56 197 VAL A CA 1
ATOM 1444 C C . VAL A 1 197 ? -4.536 -1.996 4.393 1.00 93.56 197 VAL A C 1
ATOM 1446 O O . VAL A 1 197 ? -5.603 -1.498 4.046 1.00 93.56 197 VAL A O 1
ATOM 1449 N N . LEU A 1 198 ? -3.720 -1.426 5.274 1.00 95.88 198 LEU A N 1
ATOM 1450 C CA . LEU A 1 198 ? -3.940 -0.130 5.906 1.00 95.88 198 LEU A CA 1
ATOM 1451 C C . LEU A 1 198 ? -3.135 0.946 5.179 1.00 95.88 198 LEU A C 1
ATOM 1453 O O . LEU A 1 198 ? -1.913 0.856 5.123 1.00 95.88 198 LEU A O 1
ATOM 1457 N N . VAL A 1 199 ? -3.805 1.987 4.697 1.00 95.75 199 VAL A N 1
ATOM 1458 C CA . VAL A 1 199 ? -3.177 3.189 4.134 1.00 95.75 199 VAL A CA 1
ATOM 1459 C C . VAL A 1 199 ? -3.385 4.345 5.102 1.00 95.75 199 VAL A C 1
ATOM 1461 O O . VAL A 1 199 ? -4.520 4.583 5.509 1.00 95.75 199 VAL A O 1
ATOM 1464 N N . SER A 1 200 ? -2.313 5.051 5.465 1.00 93.50 200 SER A N 1
ATOM 1465 C CA . SER A 1 200 ? -2.353 6.186 6.399 1.00 93.50 200 SER A CA 1
ATOM 1466 C C . SER A 1 200 ? -1.392 7.288 5.974 1.00 93.50 200 SER A C 1
ATOM 1468 O O . SER A 1 200 ? -0.259 6.985 5.598 1.00 93.50 200 SER A O 1
ATOM 1470 N N . ASP A 1 201 ? -1.820 8.552 6.067 1.00 85.38 201 ASP A N 1
ATOM 1471 C CA . ASP A 1 201 ? -0.995 9.719 5.705 1.00 85.38 201 ASP A CA 1
ATOM 1472 C C . ASP A 1 201 ? -0.437 10.496 6.903 1.00 85.38 201 ASP A C 1
ATOM 1474 O O . ASP A 1 201 ? 0.170 11.563 6.751 1.00 85.38 201 ASP A O 1
ATOM 1478 N N . GLY A 1 202 ? -0.614 9.940 8.103 1.00 85.31 202 GLY A N 1
ATOM 1479 C CA . GLY A 1 202 ? -0.087 10.519 9.326 1.00 85.31 202 GLY A CA 1
ATOM 1480 C C . GLY A 1 202 ? -0.124 9.600 10.543 1.00 85.31 202 GLY A C 1
ATOM 1481 O O . GLY A 1 202 ? -0.438 8.409 10.473 1.00 85.31 202 GLY A O 1
ATOM 1482 N N . LEU A 1 203 ? 0.239 10.207 11.673 1.00 88.50 203 LEU A N 1
ATOM 1483 C CA . LEU A 1 203 ? 0.246 9.611 13.005 1.00 88.50 203 LEU A CA 1
ATOM 1484 C C . LEU A 1 203 ? -1.181 9.398 13.530 1.00 88.50 203 LEU A C 1
ATOM 1486 O O . LEU A 1 203 ? -2.076 10.201 13.264 1.00 88.50 203 LEU A O 1
ATOM 1490 N N . ASP A 1 204 ? -1.377 8.382 14.376 1.00 89.94 204 ASP A N 1
ATOM 1491 C CA . ASP A 1 204 ? -2.621 8.254 15.139 1.00 89.94 204 ASP A CA 1
ATOM 1492 C C . ASP A 1 204 ? -2.832 9.489 16.023 1.00 89.94 204 ASP A C 1
ATOM 1494 O O . ASP A 1 204 ? -2.058 9.803 16.935 1.00 89.94 204 ASP A O 1
ATOM 1498 N N . THR A 1 205 ? -3.916 10.208 15.751 1.00 87.75 205 THR A N 1
ATOM 1499 C CA . THR A 1 205 ? -4.230 11.444 16.462 1.00 87.75 205 THR A CA 1
ATOM 1500 C C . THR A 1 205 ? -5.133 11.202 17.659 1.00 87.75 205 THR A C 1
ATOM 1502 O O . THR A 1 205 ? -5.515 12.177 18.299 1.00 87.75 205 THR A O 1
ATOM 1505 N N . CYS A 1 206 ? -5.437 9.956 18.040 1.00 89.44 206 CYS A N 1
ATOM 1506 C CA . CYS A 1 206 ? -6.508 9.603 18.974 1.00 89.44 206 CYS A CA 1
ATOM 1507 C C . CYS A 1 206 ? -6.054 9.130 20.357 1.00 89.44 206 CYS A C 1
ATOM 1509 O O . CYS A 1 206 ? -6.769 9.345 21.343 1.00 89.44 206 CYS A O 1
ATOM 1511 N N . GLY A 1 207 ? -4.781 8.772 20.500 1.00 80.25 207 GLY A N 1
ATOM 1512 C CA . GLY A 1 207 ? -4.131 8.570 21.796 1.00 80.25 207 GLY A CA 1
ATOM 1513 C C . GLY A 1 207 ? -4.099 7.098 22.213 1.00 80.25 207 GLY A C 1
ATOM 1514 O O . GLY A 1 207 ? -4.212 6.223 21.367 1.00 80.25 207 GLY A O 1
ATOM 1515 N N . PRO A 1 208 ? -3.867 6.785 23.502 1.00 82.50 208 PRO A N 1
ATOM 1516 C CA . PRO A 1 208 ? -3.582 5.414 23.907 1.00 82.50 208 PRO A CA 1
ATOM 1517 C C . PRO A 1 208 ? -4.822 4.494 23.870 1.00 82.50 208 PRO A C 1
ATOM 1519 O O . PRO A 1 208 ? -5.914 4.942 24.230 1.00 82.50 208 PRO A O 1
ATOM 1522 N N . PRO A 1 209 ? -4.637 3.188 23.585 1.00 89.94 209 PRO A N 1
ATOM 1523 C CA . PRO A 1 209 ? -3.353 2.562 23.258 1.00 89.94 209 PRO A CA 1
ATOM 1524 C C . PRO A 1 209 ? -2.877 2.937 21.842 1.00 89.94 209 PRO A C 1
ATOM 1526 O O . PRO A 1 209 ? -3.709 3.091 20.950 1.00 89.94 209 PRO A O 1
ATOM 1529 N N . PRO A 1 210 ? -1.557 3.095 21.630 1.00 92.62 210 PRO A N 1
ATOM 1530 C CA . PRO A 1 210 ? -1.009 3.380 20.310 1.00 92.62 210 PRO A CA 1
ATOM 1531 C C . PRO A 1 210 ? -1.257 2.205 19.344 1.00 92.62 210 PRO A C 1
ATOM 1533 O O . PRO A 1 210 ? -1.343 1.055 19.794 1.00 92.62 210 PRO A O 1
ATOM 1536 N N . PRO A 1 211 ? -1.296 2.442 18.023 1.00 94.88 211 PRO A N 1
ATOM 1537 C CA . PRO A 1 211 ? -1.697 1.425 17.043 1.00 94.88 211 PRO A CA 1
ATOM 1538 C C . PRO A 1 211 ? -0.833 0.158 17.065 1.00 94.88 211 PRO A C 1
ATOM 1540 O O . PRO A 1 211 ? -1.332 -0.964 16.997 1.00 94.88 211 PRO A O 1
ATOM 1543 N N . CYS A 1 212 ? 0.474 0.332 17.256 1.00 93.75 212 CYS A N 1
ATOM 1544 C CA . CYS A 1 212 ? 1.449 -0.746 17.424 1.00 93.75 212 CYS A CA 1
ATOM 1545 C C . CYS A 1 212 ? 1.135 -1.669 18.623 1.00 93.75 212 CYS A C 1
ATOM 1547 O O . CYS A 1 212 ? 1.414 -2.869 18.578 1.00 93.75 212 CYS A O 1
ATOM 1549 N N . GLU A 1 213 ? 0.568 -1.137 19.712 1.00 95.69 213 GLU A N 1
ATOM 1550 C CA . GLU A 1 213 ? 0.141 -1.942 20.865 1.00 95.69 213 GLU A CA 1
ATOM 1551 C C . GLU A 1 213 ? -1.136 -2.719 20.541 1.00 95.69 213 GLU A C 1
ATOM 1553 O O . GLU A 1 213 ? -1.192 -3.916 20.811 1.00 95.69 213 GLU A O 1
ATOM 1558 N N . VAL A 1 214 ? -2.098 -2.087 19.861 1.00 96.50 214 VAL A N 1
ATOM 1559 C CA . VAL A 1 214 ? -3.321 -2.755 19.391 1.00 96.50 214 VAL A CA 1
ATOM 1560 C C . VAL A 1 214 ? -2.998 -3.937 18.481 1.00 96.50 214 VAL A C 1
ATOM 1562 O O . VAL A 1 214 ? -3.503 -5.032 18.707 1.00 96.50 214 VAL A O 1
ATOM 1565 N N . ALA A 1 215 ? -2.110 -3.760 17.501 1.00 93.69 215 ALA A N 1
ATOM 1566 C CA . ALA A 1 215 ? -1.699 -4.841 16.605 1.00 93.69 215 ALA A CA 1
ATOM 1567 C C . ALA A 1 215 ? -1.120 -6.046 17.373 1.00 93.69 215 ALA A C 1
ATOM 1569 O O . ALA A 1 215 ? -1.458 -7.195 17.094 1.00 93.69 215 ALA A O 1
ATOM 1570 N N . LYS A 1 216 ? -0.296 -5.794 18.399 1.00 90.75 216 LYS A N 1
ATOM 1571 C CA . LYS A 1 216 ? 0.264 -6.849 19.262 1.00 90.75 216 LYS A CA 1
ATOM 1572 C C . LYS A 1 216 ? -0.797 -7.527 20.124 1.00 90.75 216 LYS A C 1
ATOM 1574 O O . LYS A 1 216 ? -0.703 -8.734 20.337 1.00 90.75 216 LYS A O 1
ATOM 1579 N N . GLU A 1 217 ? -1.768 -6.771 20.631 1.00 95.94 217 GLU A N 1
ATOM 1580 C CA . GLU A 1 217 ? -2.899 -7.315 21.386 1.00 95.94 217 GLU A CA 1
ATOM 1581 C C . GLU A 1 217 ? -3.729 -8.273 20.528 1.00 95.94 217 GLU A C 1
ATOM 1583 O O . GLU A 1 217 ? -3.984 -9.387 20.973 1.00 95.94 217 GLU A O 1
ATOM 1588 N N . LEU A 1 218 ? -4.058 -7.900 19.285 1.00 92.81 218 LEU A N 1
ATOM 1589 C CA . LEU A 1 218 ? -4.824 -8.757 18.370 1.00 92.81 218 LEU A CA 1
ATOM 1590 C C . LEU A 1 218 ? -4.149 -10.128 18.182 1.00 92.81 218 LEU A C 1
ATOM 1592 O O . LEU A 1 218 ? -4.781 -11.172 18.362 1.00 92.81 218 LEU A O 1
ATOM 1596 N N . ILE A 1 219 ? -2.841 -10.140 17.907 1.00 88.31 219 ILE A N 1
ATOM 1597 C CA . ILE A 1 219 ? -2.077 -11.389 17.762 1.00 88.31 219 ILE A CA 1
ATOM 1598 C C . ILE A 1 219 ? -1.991 -12.157 19.089 1.00 88.31 219 ILE A C 1
ATOM 1600 O O . ILE A 1 219 ? -2.107 -13.385 19.108 1.00 88.31 219 ILE A O 1
ATOM 1604 N N . ALA A 1 220 ? -1.806 -11.462 20.215 1.00 87.31 220 ALA A N 1
ATOM 1605 C CA . ALA A 1 220 ? -1.756 -12.085 21.539 1.00 87.31 220 ALA A CA 1
ATOM 1606 C C . ALA A 1 220 ? -3.092 -12.736 21.941 1.00 87.31 220 ALA A C 1
ATOM 1608 O O . ALA A 1 220 ? -3.084 -13.773 22.612 1.00 87.31 220 ALA A O 1
ATOM 1609 N N . ASP A 1 221 ? -4.212 -12.174 21.487 1.00 90.50 221 ASP A N 1
ATOM 1610 C CA . ASP A 1 221 ? -5.563 -12.710 21.666 1.00 90.50 221 ASP A CA 1
ATOM 1611 C C . ASP A 1 221 ? -5.864 -13.894 20.725 1.00 90.50 221 ASP A C 1
ATOM 1613 O O . ASP A 1 221 ? -6.918 -14.528 20.824 1.00 90.50 221 ASP A O 1
ATOM 1617 N N . GLY A 1 222 ? -4.910 -14.265 19.863 1.00 80.06 222 GLY A N 1
ATOM 1618 C CA . GLY A 1 222 ? -5.009 -15.402 18.950 1.00 80.06 222 GLY A CA 1
ATOM 1619 C C . GLY A 1 222 ? -5.756 -15.088 17.656 1.00 80.06 222 GLY A C 1
ATOM 1620 O O . GLY A 1 222 ? -6.194 -16.013 16.967 1.00 80.06 222 GLY A O 1
ATOM 1621 N N . ILE A 1 223 ? -5.917 -13.806 17.323 1.00 84.12 223 ILE A N 1
ATOM 1622 C CA . ILE A 1 223 ? -6.468 -13.373 16.043 1.00 84.12 223 ILE A CA 1
ATOM 1623 C C . ILE A 1 223 ? -5.357 -13.504 14.999 1.00 84.12 223 ILE A C 1
ATOM 1625 O O . ILE A 1 223 ? -4.429 -12.708 14.947 1.00 84.12 223 ILE A O 1
ATOM 1629 N N . ASP A 1 224 ? -5.445 -14.550 14.186 1.00 76.75 224 ASP A N 1
ATOM 1630 C CA . ASP A 1 224 ? -4.572 -14.798 13.036 1.00 76.75 224 ASP A CA 1
ATOM 1631 C C . ASP A 1 224 ? -4.921 -13.855 11.871 1.00 76.75 224 ASP A C 1
ATOM 1633 O O . ASP A 1 224 ? -5.718 -14.210 11.001 1.00 76.75 224 ASP A O 1
ATOM 1637 N N . VAL A 1 225 ? -4.409 -12.624 11.928 1.00 85.88 225 VAL A N 1
ATOM 1638 C CA . VAL A 1 225 ? -4.576 -11.572 10.915 1.00 85.88 225 VAL A CA 1
ATOM 1639 C C . VAL A 1 225 ? -3.214 -11.003 10.533 1.00 85.88 225 VAL A C 1
ATOM 1641 O O . VAL A 1 225 ? -2.374 -10.759 11.398 1.00 85.88 225 VAL A O 1
ATOM 1644 N N . THR A 1 226 ? -3.002 -10.760 9.244 1.00 84.25 226 THR A N 1
ATOM 1645 C CA . THR A 1 226 ? -1.807 -10.085 8.724 1.00 84.25 226 THR A CA 1
ATOM 1646 C C . THR A 1 226 ? -2.163 -8.665 8.310 1.00 84.25 226 THR A C 1
ATOM 1648 O O . THR A 1 226 ? -3.101 -8.468 7.543 1.00 84.25 226 THR A O 1
ATOM 1651 N N . VAL A 1 227 ? -1.418 -7.666 8.784 1.00 87.31 227 VAL A N 1
ATOM 1652 C CA . VAL A 1 227 ? -1.653 -6.257 8.444 1.00 87.31 227 VAL A CA 1
ATOM 1653 C C . VAL A 1 227 ? -0.499 -5.738 7.601 1.00 87.31 227 VAL A C 1
ATOM 1655 O O . VAL A 1 227 ? 0.617 -5.590 8.083 1.00 87.31 227 VAL A O 1
ATOM 1658 N N . GLN A 1 228 ? -0.778 -5.454 6.338 1.00 88.19 228 GLN A N 1
ATOM 1659 C CA . GLN A 1 228 ? 0.093 -4.690 5.458 1.00 88.19 228 GLN A CA 1
ATOM 1660 C C . GLN A 1 228 ? -0.150 -3.199 5.701 1.00 88.19 228 GLN A C 1
ATOM 1662 O O . GLN A 1 228 ? -1.305 -2.790 5.838 1.00 88.19 228 GLN A O 1
ATOM 1667 N N . THR A 1 229 ? 0.898 -2.384 5.743 1.00 89.56 229 THR A N 1
ATOM 1668 C CA . THR A 1 229 ? 0.774 -0.939 5.973 1.00 89.56 229 THR A CA 1
ATOM 1669 C C . THR A 1 229 ? 1.424 -0.139 4.850 1.00 89.56 229 THR A C 1
ATOM 1671 O O . THR A 1 229 ? 2.502 -0.483 4.372 1.00 89.56 229 THR A O 1
ATOM 1674 N N . VAL A 1 230 ? 0.768 0.939 4.424 1.00 90.50 230 VAL A N 1
ATOM 1675 C CA . VAL A 1 230 ? 1.306 1.924 3.483 1.00 90.50 230 VAL A CA 1
ATOM 1676 C C . VAL A 1 230 ? 1.287 3.292 4.147 1.00 90.50 230 VAL A C 1
ATOM 1678 O O . VAL A 1 230 ? 0.221 3.818 4.472 1.00 90.50 230 VAL A O 1
ATOM 1681 N N . GLY A 1 231 ? 2.472 3.851 4.364 1.00 91.69 231 GLY A N 1
ATOM 1682 C CA . GLY A 1 231 ? 2.657 5.241 4.746 1.00 91.69 231 GLY A CA 1
ATOM 1683 C C . GLY A 1 231 ? 2.609 6.128 3.512 1.00 91.69 231 GLY A C 1
ATOM 1684 O O . GLY A 1 231 ? 3.446 5.974 2.628 1.00 91.69 231 GLY A O 1
ATOM 1685 N N . PHE A 1 232 ? 1.637 7.032 3.439 1.00 92.25 232 PHE A N 1
ATOM 1686 C CA . PHE A 1 232 ? 1.439 7.894 2.279 1.00 92.25 232 PHE A CA 1
ATOM 1687 C C . PHE A 1 232 ? 1.820 9.344 2.578 1.00 92.25 232 PHE A C 1
ATOM 1689 O O . PHE A 1 232 ? 1.223 9.973 3.445 1.00 92.25 232 PHE A O 1
ATOM 1696 N N . ALA A 1 233 ? 2.791 9.894 1.850 1.00 85.75 233 ALA A N 1
ATOM 1697 C CA . ALA A 1 233 ? 3.244 11.277 1.991 1.00 85.75 233 ALA A CA 1
ATOM 1698 C C . ALA A 1 233 ? 3.518 11.670 3.465 1.00 85.75 233 ALA A C 1
ATOM 1700 O O . ALA A 1 233 ? 3.046 12.705 3.959 1.00 85.75 233 ALA A O 1
ATOM 1701 N N . LEU A 1 234 ? 4.265 10.817 4.180 1.00 83.94 234 LEU A N 1
ATOM 1702 C CA . LEU A 1 234 ? 4.598 10.953 5.607 1.00 83.94 234 LEU A CA 1
ATOM 1703 C C . LEU A 1 234 ? 5.747 11.940 5.888 1.00 83.94 234 LEU A C 1
ATOM 1705 O O . LEU A 1 234 ? 6.374 11.851 6.943 1.00 83.94 234 LEU A O 1
ATOM 1709 N N . ASP A 1 235 ? 6.029 12.868 4.968 1.00 73.06 235 ASP A N 1
ATOM 1710 C CA . ASP A 1 235 ? 7.143 13.821 5.042 1.00 73.06 235 ASP A CA 1
ATOM 1711 C C . ASP A 1 235 ? 7.392 14.344 6.470 1.00 73.06 235 ASP A C 1
ATOM 1713 O O . ASP A 1 235 ? 6.557 15.034 7.058 1.00 73.06 235 ASP A O 1
ATOM 1717 N N . ASP A 1 236 ? 8.577 14.030 7.007 1.00 73.19 236 ASP A N 1
ATOM 1718 C CA . ASP A 1 236 ? 9.056 14.438 8.334 1.00 73.19 236 ASP A CA 1
ATOM 1719 C C . ASP A 1 236 ? 8.235 13.931 9.556 1.00 73.19 236 ASP A C 1
ATOM 1721 O O . ASP A 1 236 ? 8.365 14.495 10.646 1.00 73.19 236 ASP A O 1
ATOM 1725 N N . GLU A 1 237 ? 7.472 12.833 9.436 1.00 84.75 237 GLU A N 1
ATOM 1726 C CA . GLU A 1 237 ? 6.713 12.182 10.532 1.00 84.75 237 GLU A CA 1
ATOM 1727 C C . GLU A 1 237 ? 7.309 10.803 10.934 1.00 84.75 237 GLU A C 1
ATOM 1729 O O . GLU A 1 237 ? 6.702 9.747 10.711 1.00 84.75 237 GLU A O 1
ATOM 1734 N N . PRO A 1 238 ? 8.509 10.749 11.551 1.00 83.69 238 PRO A N 1
ATOM 1735 C CA . PRO A 1 238 ? 9.186 9.487 11.867 1.00 83.69 238 PRO A CA 1
ATOM 1736 C C . PRO A 1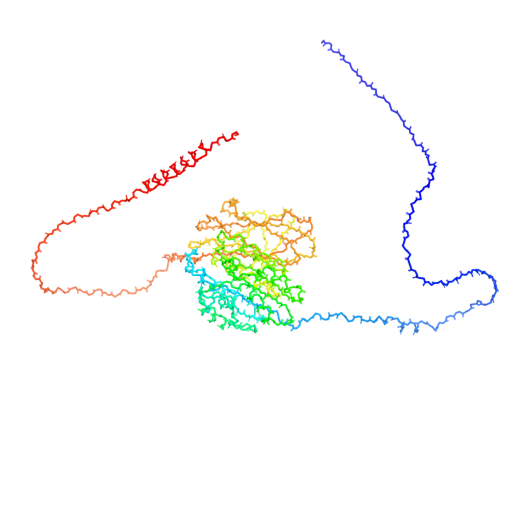 238 ? 8.427 8.624 12.885 1.00 83.69 238 PRO A C 1
ATOM 1738 O O . PRO A 1 238 ? 8.607 7.405 12.917 1.00 83.69 238 PRO A O 1
ATOM 1741 N N . GLU A 1 239 ? 7.589 9.230 13.727 1.00 88.19 239 GLU A N 1
ATOM 1742 C CA . GLU A 1 239 ? 6.706 8.508 14.639 1.00 88.19 239 GLU A CA 1
ATOM 1743 C C . GLU A 1 239 ? 5.625 7.718 13.885 1.00 88.19 239 GLU A C 1
ATOM 1745 O O . GLU A 1 239 ? 5.376 6.563 14.231 1.00 88.19 239 GLU A O 1
ATOM 1750 N N . ALA A 1 240 ? 5.036 8.288 12.827 1.00 90.12 240 ALA A N 1
ATOM 1751 C CA . ALA A 1 240 ? 4.036 7.601 12.009 1.00 90.12 240 ALA A CA 1
ATOM 1752 C C . ALA A 1 240 ? 4.654 6.403 11.273 1.00 90.12 240 ALA A C 1
ATOM 1754 O O . ALA A 1 240 ? 4.111 5.298 11.315 1.00 90.12 240 ALA A O 1
ATOM 1755 N N . VAL A 1 241 ? 5.844 6.596 10.690 1.00 87.38 241 VAL A N 1
ATOM 1756 C CA . VAL A 1 241 ? 6.630 5.519 10.064 1.00 87.38 241 VAL A CA 1
ATOM 1757 C C . VAL A 1 241 ? 6.893 4.391 11.065 1.00 87.38 241 VAL A C 1
ATOM 1759 O O . VAL A 1 241 ? 6.662 3.220 10.765 1.00 87.38 241 VAL A O 1
ATOM 1762 N N . GLN A 1 242 ? 7.336 4.727 12.281 1.00 86.25 242 GLN A N 1
ATOM 1763 C CA . GLN A 1 242 ? 7.612 3.740 13.325 1.00 86.25 242 GLN A CA 1
ATOM 1764 C C . GLN A 1 242 ? 6.361 2.950 13.739 1.00 86.25 242 GLN A C 1
ATOM 1766 O O . GLN A 1 242 ? 6.450 1.735 13.942 1.00 86.25 242 GLN A O 1
ATOM 1771 N N . ASP A 1 243 ? 5.214 3.613 13.873 1.00 91.19 243 ASP A N 1
ATOM 1772 C CA . ASP A 1 243 ? 3.963 2.957 14.250 1.00 91.19 243 ASP A CA 1
ATOM 1773 C C . ASP A 1 243 ? 3.468 2.010 13.150 1.00 91.19 243 ASP A C 1
ATOM 1775 O O . ASP A 1 243 ? 3.170 0.847 13.441 1.00 91.19 243 ASP A O 1
ATOM 1779 N N . LEU A 1 244 ? 3.446 2.457 11.891 1.00 92.81 244 LEU A N 1
ATOM 1780 C CA . LEU A 1 244 ? 3.010 1.642 10.751 1.00 92.81 244 LEU A CA 1
ATOM 1781 C C . LEU A 1 244 ? 3.938 0.446 10.502 1.00 92.81 244 LEU A C 1
ATOM 1783 O O . LEU A 1 244 ? 3.451 -0.661 10.257 1.00 92.81 244 LEU A O 1
ATOM 1787 N N . GLN A 1 245 ? 5.254 0.635 10.634 1.00 85.38 245 GLN A N 1
ATOM 1788 C CA . GLN A 1 245 ? 6.230 -0.459 10.592 1.00 85.38 245 GLN A CA 1
ATOM 1789 C C . GLN A 1 245 ? 6.002 -1.457 11.724 1.00 85.38 245 GLN A C 1
ATOM 1791 O O . GLN A 1 245 ? 5.971 -2.664 11.490 1.00 85.38 245 GLN A O 1
ATOM 1796 N N . CYS A 1 246 ? 5.777 -0.976 12.951 1.00 88.50 246 CYS A N 1
ATOM 1797 C CA . CYS A 1 246 ? 5.502 -1.867 14.071 1.00 88.50 246 CYS A CA 1
ATOM 1798 C C . CYS A 1 246 ? 4.220 -2.689 13.866 1.00 88.50 246 CYS A C 1
ATOM 1800 O O . CYS A 1 246 ? 4.205 -3.869 14.220 1.00 88.50 246 CYS A O 1
ATOM 1802 N N . ILE A 1 247 ? 3.148 -2.088 13.339 1.00 91.81 247 ILE A N 1
ATOM 1803 C CA . ILE A 1 247 ? 1.893 -2.798 13.050 1.00 91.81 247 ILE A CA 1
ATOM 1804 C C . ILE A 1 247 ? 2.152 -3.963 12.086 1.00 91.81 247 ILE A C 1
ATOM 1806 O O . ILE A 1 247 ? 1.746 -5.096 12.365 1.00 91.81 247 ILE A O 1
ATOM 1810 N N . ALA A 1 248 ? 2.862 -3.696 10.987 1.00 82.56 248 ALA A N 1
ATOM 1811 C CA . ALA A 1 248 ? 3.223 -4.715 10.012 1.00 82.56 248 ALA A CA 1
ATOM 1812 C C . ALA A 1 248 ? 4.076 -5.825 10.645 1.00 82.56 248 ALA A C 1
ATOM 1814 O O . ALA A 1 248 ? 3.691 -6.996 10.619 1.00 82.56 248 ALA A O 1
ATOM 1815 N N . ASP A 1 249 ? 5.168 -5.464 11.322 1.00 76.00 249 ASP A N 1
ATOM 1816 C CA . ASP A 1 249 ? 6.074 -6.416 11.977 1.00 76.00 249 ASP A CA 1
ATOM 1817 C C . ASP A 1 249 ? 5.363 -7.290 13.022 1.00 76.00 249 ASP A C 1
ATOM 1819 O O . ASP A 1 249 ? 5.620 -8.492 13.125 1.00 76.00 249 ASP A O 1
ATOM 1823 N N . ALA A 1 250 ? 4.465 -6.698 13.816 1.00 79.25 250 ALA A N 1
ATOM 1824 C CA . ALA A 1 250 ? 3.743 -7.403 14.870 1.00 79.25 250 ALA A CA 1
ATOM 1825 C C . ALA A 1 250 ? 2.817 -8.495 14.322 1.00 79.25 250 ALA A C 1
ATOM 1827 O O . ALA A 1 250 ? 2.595 -9.493 15.007 1.00 79.25 250 ALA A O 1
ATOM 1828 N N . THR A 1 251 ? 2.302 -8.308 13.106 1.00 80.06 251 THR A N 1
ATOM 1829 C CA . THR A 1 251 ? 1.308 -9.181 12.463 1.00 80.06 251 THR A CA 1
ATOM 1830 C C . THR A 1 251 ? 1.889 -10.039 11.332 1.00 80.06 251 THR A C 1
ATOM 1832 O O . THR A 1 251 ? 1.169 -10.819 10.712 1.00 80.06 251 THR A O 1
ATOM 1835 N N . GLY A 1 252 ? 3.196 -9.929 11.061 1.00 69.88 252 GLY A N 1
ATOM 1836 C CA . GLY A 1 252 ? 3.868 -10.634 9.959 1.00 69.88 252 GLY A CA 1
ATOM 1837 C C . GLY A 1 252 ? 3.603 -10.036 8.568 1.00 69.88 252 GLY A C 1
ATOM 1838 O O . GLY A 1 252 ? 3.847 -10.691 7.546 1.00 69.88 252 GLY A O 1
ATOM 1839 N N . GLY A 1 253 ? 3.083 -8.810 8.523 1.00 72.00 253 GLY A N 1
ATOM 1840 C CA . GLY A 1 253 ? 2.896 -8.029 7.308 1.00 72.00 253 GLY A CA 1
ATOM 1841 C C . GLY A 1 253 ? 4.163 -7.302 6.868 1.00 72.00 253 GLY A C 1
ATOM 1842 O O . GLY A 1 253 ? 5.273 -7.614 7.293 1.00 72.00 253 GLY A O 1
ATOM 1843 N N . GLU A 1 254 ? 3.990 -6.357 5.958 1.00 74.00 254 GLU A N 1
ATOM 1844 C CA . GLU A 1 254 ? 5.029 -5.526 5.368 1.00 74.00 254 GLU A CA 1
ATOM 1845 C C . GLU A 1 254 ? 4.583 -4.063 5.391 1.00 74.00 254 GLU A C 1
ATOM 1847 O O . GLU A 1 254 ? 3.406 -3.756 5.189 1.00 74.00 254 GLU A O 1
ATOM 1852 N N . TYR A 1 255 ? 5.540 -3.178 5.654 1.00 79.62 255 TYR A N 1
ATOM 1853 C CA . TYR A 1 255 ? 5.367 -1.737 5.555 1.00 79.62 255 TYR A CA 1
ATOM 1854 C C . TYR A 1 255 ? 5.958 -1.238 4.244 1.00 79.62 255 TYR A C 1
ATOM 1856 O O . TYR A 1 255 ? 7.089 -1.598 3.908 1.00 79.62 255 TYR A O 1
ATOM 1864 N N . ARG A 1 256 ? 5.230 -0.357 3.562 1.00 80.31 256 ARG A N 1
ATOM 1865 C CA . ARG A 1 256 ? 5.734 0.422 2.433 1.00 80.31 256 ARG A CA 1
ATOM 1866 C C . ARG A 1 256 ? 5.502 1.899 2.629 1.00 80.31 256 ARG A C 1
ATOM 1868 O O . ARG A 1 256 ? 4.572 2.310 3.313 1.00 80.31 256 ARG A O 1
ATOM 1875 N N . GLU A 1 257 ? 6.351 2.672 1.986 1.00 80.88 257 GLU A N 1
ATOM 1876 C CA . GLU A 1 257 ? 6.226 4.115 1.895 1.00 80.88 257 GLU A CA 1
ATOM 1877 C C . GLU A 1 257 ? 5.856 4.476 0.459 1.00 80.88 257 GLU A C 1
ATOM 1879 O O . GLU A 1 257 ? 6.233 3.770 -0.480 1.00 80.88 257 GLU A O 1
ATOM 1884 N N . ALA A 1 258 ? 5.056 5.521 0.314 1.00 80.81 258 ALA A N 1
ATOM 1885 C CA . ALA A 1 258 ? 4.652 6.075 -0.961 1.00 80.81 258 ALA A CA 1
ATOM 1886 C C . ALA A 1 258 ? 4.653 7.597 -0.847 1.00 80.81 258 ALA A C 1
ATOM 1888 O O . ALA A 1 258 ? 3.870 8.158 -0.078 1.00 80.81 258 ALA A O 1
ATOM 1889 N N . ASP A 1 259 ? 5.499 8.259 -1.626 1.00 76.69 259 ASP 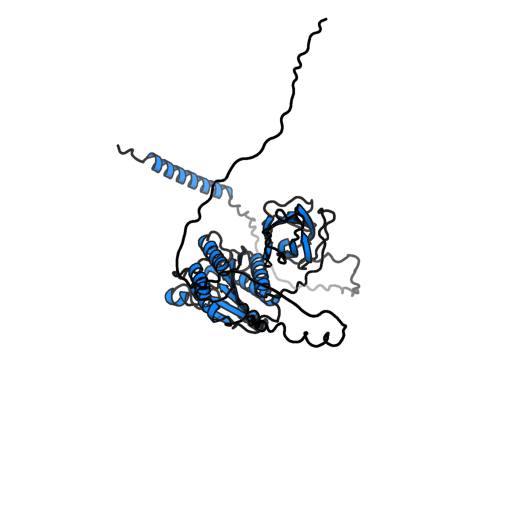A N 1
ATOM 1890 C CA . ASP A 1 259 ? 5.609 9.719 -1.624 1.00 76.69 259 ASP A CA 1
ATOM 1891 C C . ASP A 1 259 ? 4.554 10.363 -2.540 1.00 76.69 259 ASP A C 1
ATOM 1893 O O . ASP A 1 259 ? 4.160 11.517 -2.358 1.00 76.69 259 ASP A O 1
ATOM 1897 N N . ASP A 1 260 ? 4.044 9.607 -3.515 1.00 69.75 260 ASP A N 1
ATOM 1898 C CA . ASP A 1 260 ? 3.063 10.081 -4.484 1.00 69.75 260 ASP A CA 1
ATOM 1899 C C . ASP A 1 260 ? 1.987 9.037 -4.842 1.00 69.75 260 ASP A C 1
ATOM 1901 O O . ASP A 1 260 ? 1.969 7.901 -4.364 1.00 69.75 260 ASP A O 1
ATOM 1905 N N . ALA A 1 261 ? 1.031 9.455 -5.677 1.00 70.06 261 ALA A N 1
ATOM 1906 C CA . ALA A 1 261 ? -0.094 8.628 -6.113 1.00 70.06 261 ALA A CA 1
ATOM 1907 C C . ALA A 1 261 ? 0.345 7.353 -6.850 1.00 70.06 261 ALA A C 1
ATOM 1909 O O . ALA A 1 261 ? -0.298 6.306 -6.747 1.00 70.06 261 ALA A O 1
ATOM 1910 N N . ALA A 1 262 ? 1.427 7.454 -7.618 1.00 64.62 262 ALA A N 1
ATOM 1911 C CA . ALA A 1 262 ? 1.930 6.398 -8.469 1.00 64.62 262 ALA A CA 1
ATOM 1912 C C . ALA A 1 262 ? 2.602 5.304 -7.624 1.00 64.62 262 ALA A C 1
ATOM 1914 O O . ALA A 1 262 ? 2.379 4.103 -7.840 1.00 64.62 262 ALA A O 1
ATOM 1915 N N . GLU A 1 263 ? 3.371 5.712 -6.620 1.00 69.38 263 GLU A N 1
ATOM 1916 C CA . GLU A 1 263 ? 3.947 4.822 -5.617 1.00 69.38 263 GLU A CA 1
ATOM 1917 C C . GLU A 1 263 ? 2.869 4.210 -4.723 1.00 69.38 263 GLU A C 1
ATOM 1919 O O . GLU A 1 263 ? 2.905 3.006 -4.474 1.00 69.38 263 GLU A O 1
ATOM 1924 N N . LEU A 1 264 ? 1.851 4.985 -4.333 1.00 72.38 264 LEU A N 1
ATOM 1925 C CA . LEU A 1 264 ? 0.737 4.492 -3.522 1.00 72.38 264 LEU A CA 1
ATOM 1926 C C . LEU A 1 264 ? -0.017 3.366 -4.240 1.00 72.38 264 LEU A C 1
ATOM 1928 O O . LEU A 1 264 ? -0.218 2.294 -3.669 1.00 72.38 264 LEU A O 1
ATOM 1932 N N . ALA A 1 265 ? -0.369 3.567 -5.513 1.00 68.62 265 ALA A N 1
ATOM 1933 C CA . ALA A 1 265 ? -1.015 2.541 -6.330 1.00 68.62 265 ALA A CA 1
ATOM 1934 C C . ALA A 1 265 ? -0.150 1.276 -6.461 1.00 68.62 265 ALA A C 1
ATOM 1936 O O . ALA A 1 265 ? -0.656 0.160 -6.320 1.00 68.62 265 ALA A O 1
ATOM 1937 N N . THR A 1 266 ? 1.161 1.441 -6.663 1.00 66.50 266 THR A N 1
ATOM 1938 C CA . THR A 1 266 ? 2.118 0.324 -6.750 1.00 66.50 266 THR A CA 1
ATOM 1939 C C . THR A 1 266 ? 2.185 -0.452 -5.433 1.00 66.50 266 THR A C 1
ATOM 1941 O O . THR A 1 266 ? 2.027 -1.674 -5.414 1.00 66.50 266 THR A O 1
ATOM 1944 N N . ALA A 1 267 ? 2.367 0.255 -4.315 1.00 70.62 267 ALA A N 1
ATOM 1945 C CA . ALA A 1 267 ? 2.461 -0.333 -2.986 1.00 70.62 267 ALA A CA 1
ATOM 1946 C C . ALA A 1 267 ? 1.183 -1.099 -2.632 1.00 70.62 267 ALA A C 1
ATOM 1948 O O . ALA A 1 267 ? 1.246 -2.264 -2.237 1.00 70.62 267 ALA A O 1
ATOM 1949 N N . MET A 1 268 ? 0.016 -0.486 -2.835 1.00 73.81 268 MET A N 1
ATOM 1950 C CA . MET A 1 268 ? -1.258 -1.129 -2.531 1.00 73.81 268 MET A CA 1
ATOM 1951 C C . MET A 1 268 ? -1.532 -2.333 -3.435 1.00 73.81 268 MET A C 1
ATOM 1953 O O . MET A 1 268 ? -2.015 -3.350 -2.935 1.00 73.81 268 MET A O 1
ATOM 1957 N N . THR A 1 269 ? -1.208 -2.261 -4.732 1.00 69.31 269 THR A N 1
ATOM 1958 C CA . THR A 1 269 ? -1.408 -3.376 -5.677 1.00 69.31 269 THR A CA 1
ATOM 1959 C C . THR A 1 269 ? -0.589 -4.587 -5.256 1.00 69.31 269 THR A C 1
ATOM 1961 O O . THR A 1 269 ? -1.127 -5.683 -5.110 1.00 69.31 269 THR A O 1
ATOM 1964 N N . ALA A 1 270 ? 0.689 -4.382 -4.960 1.00 65.12 270 ALA A N 1
ATOM 1965 C CA . ALA A 1 270 ? 1.586 -5.446 -4.545 1.00 65.12 270 ALA A CA 1
ATOM 1966 C C . ALA A 1 270 ? 1.190 -6.083 -3.199 1.00 65.12 270 ALA A C 1
ATOM 1968 O O . ALA A 1 270 ? 1.188 -7.309 -3.058 1.00 65.12 270 ALA A O 1
ATOM 1969 N N . LEU A 1 271 ? 0.820 -5.267 -2.205 1.00 70.06 271 LEU A N 1
ATOM 1970 C CA . LEU A 1 271 ? 0.381 -5.763 -0.896 1.00 70.06 271 LEU A CA 1
ATOM 1971 C C . LEU A 1 271 ? -0.961 -6.505 -0.988 1.00 70.06 271 LEU A C 1
ATOM 1973 O O . LEU A 1 271 ? -1.158 -7.515 -0.310 1.00 70.06 271 LEU A O 1
ATOM 1977 N N . SER A 1 272 ? -1.852 -6.056 -1.872 1.00 69.25 272 SER A N 1
ATOM 1978 C CA . SER A 1 272 ? -3.136 -6.709 -2.135 1.00 69.25 272 SER A CA 1
ATOM 1979 C C . SER A 1 272 ? -2.978 -8.008 -2.933 1.00 69.25 272 SER A C 1
ATOM 1981 O O . SER A 1 272 ? -3.640 -8.997 -2.633 1.00 69.25 272 SER A O 1
ATOM 1983 N N . ALA A 1 273 ? -2.047 -8.062 -3.888 1.00 64.81 273 ALA A N 1
ATOM 1984 C CA . ALA A 1 273 ? -1.694 -9.294 -4.593 1.00 64.81 273 ALA A CA 1
ATOM 1985 C C . ALA A 1 273 ? -1.111 -10.351 -3.636 1.00 64.81 273 ALA A C 1
ATOM 1987 O O . ALA A 1 273 ? -1.414 -11.537 -3.757 1.00 64.81 273 ALA A O 1
ATOM 1988 N N . ARG A 1 274 ? -0.329 -9.932 -2.631 1.00 62.72 274 ARG A N 1
ATOM 1989 C CA . ARG A 1 274 ? 0.151 -10.817 -1.555 1.00 62.72 274 ARG A CA 1
ATOM 1990 C C . ARG A 1 274 ? -0.989 -11.314 -0.665 1.00 62.72 274 ARG A C 1
ATOM 1992 O O . ARG A 1 274 ? -1.002 -12.487 -0.295 1.00 62.72 274 ARG A O 1
ATOM 1999 N N . ALA A 1 275 ? -1.918 -10.427 -0.310 1.00 62.47 275 ALA A N 1
ATOM 2000 C CA . ALA A 1 275 ? -3.103 -10.763 0.479 1.00 62.47 275 ALA A CA 1
ATOM 2001 C C . ALA A 1 275 ? -3.963 -11.848 -0.185 1.00 62.47 275 ALA A C 1
ATOM 2003 O O . ALA A 1 275 ? -4.609 -12.637 0.499 1.00 62.47 275 ALA A O 1
ATOM 2004 N N . ALA A 1 276 ? -3.931 -11.893 -1.515 1.00 61.75 276 ALA A N 1
ATOM 2005 C CA . ALA A 1 276 ? -4.718 -12.775 -2.355 1.00 61.75 276 ALA A CA 1
ATOM 2006 C C . ALA A 1 276 ? -4.205 -14.221 -2.472 1.00 61.75 276 ALA A C 1
ATOM 2008 O O . ALA A 1 276 ? -4.538 -14.866 -3.459 1.00 61.75 276 ALA A O 1
ATOM 2009 N N . GLN A 1 277 ? -3.350 -14.693 -1.548 1.00 51.47 277 GLN A N 1
ATOM 2010 C CA . GLN A 1 277 ? -2.582 -15.949 -1.637 1.00 51.47 277 GLN A CA 1
ATOM 2011 C C . GLN A 1 277 ? -3.180 -16.992 -2.596 1.00 51.47 277 GLN A C 1
ATOM 2013 O O . GLN A 1 277 ? -4.196 -17.627 -2.333 1.00 51.47 277 GLN A O 1
ATOM 2018 N N . GLY A 1 278 ? -2.522 -17.126 -3.747 1.00 48.56 278 GLY A N 1
ATOM 2019 C CA . GLY A 1 278 ? -3.151 -17.667 -4.951 1.00 48.56 278 GLY A CA 1
ATOM 2020 C C . GLY A 1 278 ? -2.755 -16.934 -6.230 1.00 48.56 278 GLY A C 1
ATOM 2021 O O . GLY A 1 278 ? -3.328 -17.225 -7.272 1.00 48.56 278 GLY A O 1
ATOM 2022 N N . TYR A 1 279 ? -1.771 -16.022 -6.178 1.00 48.56 279 TYR A N 1
ATOM 2023 C CA . TYR A 1 279 ? -1.177 -15.409 -7.363 1.00 48.56 279 TYR A CA 1
ATOM 2024 C C . TYR A 1 279 ? -0.711 -16.491 -8.354 1.00 48.56 279 TYR A C 1
ATOM 2026 O O . TYR A 1 279 ? 0.386 -17.047 -8.247 1.00 48.56 279 TYR A O 1
ATOM 2034 N N . GLU A 1 280 ? -1.573 -16.821 -9.317 1.00 48.25 280 GLU A N 1
ATOM 2035 C CA . GLU A 1 280 ? -1.185 -17.523 -10.526 1.00 48.25 280 GLU A CA 1
ATOM 2036 C C . GLU A 1 280 ? -0.450 -16.507 -11.387 1.00 48.25 280 GLU A C 1
ATOM 2038 O O . GLU A 1 280 ? -1.057 -15.665 -12.049 1.00 48.25 280 GLU A O 1
ATOM 2043 N N . SER A 1 281 ? 0.878 -16.588 -11.337 1.00 53.94 281 SER A N 1
ATOM 2044 C CA . SER A 1 281 ? 1.770 -15.855 -12.222 1.00 53.94 281 SER A CA 1
ATOM 2045 C C . SER A 1 281 ? 1.239 -15.859 -13.653 1.00 53.94 281 SER A C 1
ATOM 2047 O O . SER A 1 281 ? 1.185 -16.898 -14.317 1.00 53.94 281 SER A O 1
ATOM 2049 N N . THR A 1 282 ? 0.860 -14.680 -14.140 1.00 66.38 282 THR A N 1
ATOM 2050 C CA . THR A 1 282 ? 0.605 -14.463 -15.571 1.00 66.38 282 THR A CA 1
ATOM 2051 C C . THR A 1 282 ? 1.895 -14.115 -16.314 1.00 66.38 282 THR A C 1
ATOM 2053 O O . THR A 1 282 ? 1.871 -13.860 -17.522 1.00 66.38 282 THR A O 1
ATOM 2056 N N . ALA A 1 283 ? 3.024 -14.115 -15.598 1.00 77.00 283 ALA A N 1
ATOM 2057 C CA . ALA A 1 283 ? 4.287 -13.623 -16.088 1.00 77.00 283 ALA A CA 1
ATOM 2058 C C . ALA A 1 283 ? 4.836 -14.506 -17.207 1.00 77.00 283 ALA A C 1
ATOM 2060 O O . ALA A 1 283 ? 4.898 -15.738 -17.125 1.00 77.00 283 ALA A O 1
ATOM 2061 N N . GLN A 1 284 ? 5.263 -13.859 -18.284 1.00 86.81 284 GLN A N 1
ATOM 2062 C CA . GLN A 1 284 ? 5.846 -14.561 -19.415 1.00 86.81 284 GLN A CA 1
ATOM 2063 C C . GLN A 1 284 ? 7.297 -14.935 -19.092 1.00 86.81 284 GLN A C 1
ATOM 2065 O O . GLN A 1 284 ? 8.035 -14.096 -18.581 1.00 86.81 284 GLN A O 1
ATOM 2070 N N . PRO A 1 285 ? 7.765 -16.154 -19.406 1.00 90.25 285 PRO A N 1
ATOM 2071 C CA . PRO A 1 285 ? 9.157 -16.498 -19.163 1.00 90.25 285 PRO A CA 1
ATOM 2072 C C . PRO A 1 285 ? 10.071 -15.622 -20.026 1.00 90.25 285 PRO A C 1
ATOM 2074 O O . PRO A 1 285 ? 9.910 -15.551 -21.248 1.00 90.25 285 PRO A O 1
ATOM 2077 N N . VAL A 1 286 ? 11.062 -15.002 -19.397 1.00 95.00 286 VAL A N 1
ATOM 2078 C CA . VAL A 1 286 ? 12.133 -14.257 -20.061 1.00 95.00 286 VAL A CA 1
ATOM 2079 C C . VAL A 1 286 ? 13.485 -14.771 -19.579 1.00 95.00 286 VAL A C 1
ATOM 2081 O O . VAL A 1 286 ? 13.573 -15.488 -18.589 1.00 95.00 286 VAL A O 1
ATOM 2084 N N . GLN A 1 287 ? 14.547 -14.444 -20.313 1.00 94.56 287 GLN A N 1
ATOM 2085 C CA . GLN A 1 287 ? 15.909 -14.685 -19.856 1.00 94.56 287 GLN A CA 1
ATOM 2086 C C . GLN A 1 287 ? 16.761 -13.430 -20.031 1.00 94.56 287 GLN A C 1
ATOM 2088 O O . GLN A 1 287 ? 17.101 -13.041 -21.151 1.00 94.56 287 GLN A O 1
ATOM 2093 N N . GLY A 1 288 ? 17.123 -12.823 -18.908 1.00 93.38 288 GLY A N 1
ATOM 2094 C CA . GLY A 1 288 ? 17.981 -11.658 -18.812 1.00 93.38 288 GLY A CA 1
ATOM 2095 C C . GLY A 1 288 ? 19.391 -11.969 -19.297 1.00 93.38 288 GLY A C 1
ATOM 2096 O O . GLY A 1 288 ? 19.964 -13.041 -19.045 1.00 93.38 288 GLY A O 1
ATOM 2097 N N . ALA A 1 289 ? 19.973 -11.010 -20.008 1.00 94.38 289 ALA A N 1
ATOM 2098 C CA . ALA A 1 289 ? 21.309 -11.152 -20.562 1.00 94.38 289 ALA A CA 1
ATOM 2099 C C . ALA A 1 289 ? 22.386 -10.929 -19.496 1.00 94.38 289 ALA A C 1
ATOM 2101 O O . ALA A 1 289 ? 22.158 -10.271 -18.490 1.00 94.38 289 ALA A O 1
ATOM 2102 N N . ALA A 1 290 ? 23.600 -11.423 -19.742 1.00 91.88 290 ALA A N 1
ATOM 2103 C CA . ALA A 1 290 ? 24.740 -11.173 -18.856 1.00 91.88 290 ALA A CA 1
ATOM 2104 C C . ALA A 1 290 ? 25.312 -9.744 -18.982 1.00 91.88 290 ALA A C 1
ATOM 2106 O O . ALA A 1 290 ? 26.149 -9.342 -18.178 1.00 91.88 290 ALA A O 1
ATOM 2107 N N . ILE A 1 291 ? 24.928 -9.005 -20.032 1.00 89.88 291 ILE A N 1
ATOM 2108 C CA . ILE A 1 291 ? 25.365 -7.631 -20.308 1.00 89.88 291 ILE A CA 1
ATOM 2109 C C . ILE A 1 291 ? 24.231 -6.827 -20.958 1.00 89.88 291 ILE A C 1
ATOM 2111 O O . ILE A 1 291 ? 23.467 -7.378 -21.750 1.00 89.88 291 ILE A O 1
ATOM 2115 N N . HIS A 1 292 ? 24.196 -5.511 -20.719 1.00 90.50 292 HIS A N 1
ATOM 2116 C CA . HIS A 1 292 ? 23.152 -4.607 -21.232 1.00 90.50 292 HIS A CA 1
ATOM 2117 C C . HIS A 1 292 ? 22.930 -4.680 -22.751 1.00 90.50 292 HIS A C 1
ATOM 2119 O O . HIS A 1 292 ? 21.798 -4.671 -23.212 1.00 90.50 292 HIS A O 1
ATOM 2125 N N . ARG A 1 293 ? 23.997 -4.780 -23.555 1.00 89.62 293 ARG A N 1
ATOM 2126 C CA . ARG A 1 293 ? 23.888 -4.726 -25.026 1.00 89.62 293 ARG A CA 1
ATOM 2127 C C . ARG A 1 293 ? 23.068 -5.877 -25.616 1.00 89.62 293 ARG A C 1
ATOM 2129 O O . ARG A 1 293 ? 22.524 -5.744 -26.707 1.00 89.62 293 ARG A O 1
ATOM 2136 N N . ASP A 1 294 ? 23.037 -7.004 -24.918 1.00 94.19 294 ASP A N 1
ATOM 2137 C CA . ASP A 1 294 ? 22.365 -8.210 -25.383 1.00 94.19 294 ASP A CA 1
ATOM 2138 C C . ASP A 1 294 ? 21.035 -8.427 -24.620 1.00 94.19 294 ASP A C 1
ATOM 2140 O O . ASP A 1 294 ? 20.417 -9.480 -24.764 1.00 94.19 294 ASP A O 1
ATOM 2144 N N . ALA A 1 295 ? 20.606 -7.449 -23.807 1.00 95.50 295 ALA A N 1
ATOM 2145 C CA . ALA A 1 295 ? 19.410 -7.522 -22.974 1.00 95.50 295 ALA A CA 1
ATOM 2146 C C . ALA A 1 295 ? 18.119 -7.610 -23.811 1.00 95.50 295 ALA A C 1
ATOM 2148 O O . ALA A 1 295 ? 17.976 -6.870 -24.790 1.00 95.50 295 ALA A O 1
ATOM 2149 N N . PRO A 1 296 ? 17.166 -8.488 -23.443 1.00 97.06 296 PRO A N 1
ATOM 2150 C CA . PRO A 1 296 ? 15.853 -8.514 -24.073 1.00 97.06 296 PRO A CA 1
ATOM 2151 C C . PRO A 1 296 ? 15.072 -7.243 -23.727 1.00 97.06 296 PRO A C 1
ATOM 2153 O O . PRO A 1 296 ? 15.123 -6.773 -22.591 1.00 97.06 296 PRO A O 1
ATOM 2156 N N . VAL A 1 297 ? 14.341 -6.708 -24.706 1.00 96.44 297 VAL A N 1
ATOM 2157 C CA . VAL A 1 297 ? 13.436 -5.571 -24.499 1.00 96.44 297 VAL A CA 1
ATOM 2158 C C . VAL A 1 297 ? 12.116 -6.094 -23.937 1.00 96.44 297 VAL A C 1
ATOM 2160 O O . VAL A 1 297 ? 11.483 -6.938 -24.572 1.00 96.44 297 VAL A O 1
ATOM 2163 N N . LEU A 1 298 ? 11.733 -5.620 -22.754 1.00 95.06 298 LEU A N 1
ATOM 2164 C CA . LEU A 1 298 ? 10.473 -5.957 -22.097 1.00 95.06 298 LEU A CA 1
ATOM 2165 C C . LEU A 1 298 ? 9.363 -5.007 -22.548 1.00 95.06 298 LEU A C 1
ATOM 2167 O O . LEU A 1 298 ? 9.591 -3.807 -22.720 1.00 95.06 298 LEU A O 1
ATOM 2171 N N . GLU A 1 299 ? 8.155 -5.541 -22.712 1.00 91.88 299 GLU A N 1
ATOM 2172 C CA . GLU A 1 299 ? 6.962 -4.724 -22.924 1.00 91.88 299 GLU A CA 1
ATOM 2173 C C . GLU A 1 299 ? 6.548 -4.046 -21.610 1.00 91.88 299 GLU A C 1
ATOM 2175 O O . GLU A 1 299 ? 6.503 -4.671 -20.549 1.00 91.88 299 GLU A O 1
ATOM 2180 N N . LEU A 1 300 ? 6.250 -2.748 -21.680 1.00 87.50 300 LEU A N 1
ATOM 2181 C CA . LEU A 1 300 ? 5.857 -1.950 -20.517 1.00 87.50 300 LEU A CA 1
ATOM 2182 C C . LEU A 1 300 ? 4.517 -2.448 -19.951 1.00 87.50 300 LEU A C 1
ATOM 2184 O O . LEU A 1 300 ? 3.611 -2.794 -20.709 1.00 87.50 300 LEU A O 1
ATOM 2188 N N . GLY A 1 301 ? 4.402 -2.501 -18.623 1.00 74.38 301 GLY A N 1
ATOM 2189 C CA . GLY A 1 301 ? 3.228 -3.000 -17.898 1.00 74.38 301 GLY A CA 1
ATOM 2190 C C . GLY A 1 301 ? 2.995 -4.512 -18.000 1.00 74.38 301 GLY A C 1
ATOM 2191 O O . GLY A 1 301 ? 2.008 -5.008 -17.463 1.00 74.38 301 GLY A O 1
ATOM 2192 N N . THR A 1 302 ? 3.874 -5.257 -18.680 1.00 81.50 302 THR A N 1
ATOM 2193 C CA . THR A 1 302 ? 3.758 -6.714 -18.821 1.00 81.50 302 THR A CA 1
ATOM 2194 C C . THR A 1 302 ? 4.664 -7.421 -17.811 1.00 81.50 302 THR A C 1
ATOM 2196 O O . THR A 1 302 ? 5.856 -7.105 -17.766 1.00 81.50 302 THR A O 1
ATOM 2199 N N . PRO A 1 303 ? 4.148 -8.386 -17.025 1.00 78.69 303 PRO A N 1
ATOM 2200 C CA . PRO A 1 303 ? 4.967 -9.152 -16.095 1.00 78.69 303 PRO A CA 1
ATOM 2201 C C . PRO A 1 303 ? 5.788 -10.224 -16.823 1.00 78.69 303 PRO A C 1
ATOM 2203 O O . PRO A 1 303 ? 5.280 -10.951 -17.686 1.00 78.69 303 PRO A O 1
ATOM 2206 N N . TYR A 1 304 ? 7.057 -10.368 -16.438 1.00 88.56 304 TYR A N 1
ATOM 2207 C CA . TYR A 1 304 ? 7.960 -11.401 -16.949 1.00 88.56 304 TYR A CA 1
ATOM 2208 C C . TYR A 1 304 ? 8.641 -12.175 -15.824 1.00 88.56 304 TYR A C 1
ATOM 2210 O O . TYR A 1 304 ? 9.139 -11.564 -14.895 1.00 88.56 304 TYR A O 1
ATOM 2218 N N . ALA A 1 305 ? 8.726 -13.501 -15.923 1.00 88.75 305 ALA A N 1
ATOM 2219 C CA . ALA A 1 305 ? 9.375 -14.357 -14.929 1.00 88.75 305 ALA A CA 1
ATOM 2220 C C . ALA A 1 305 ? 10.800 -14.740 -15.350 1.00 88.75 305 ALA A C 1
ATOM 2222 O O . ALA A 1 305 ? 11.020 -15.157 -16.491 1.00 88.75 305 ALA A O 1
ATOM 2223 N N . ASP A 1 306 ? 11.745 -14.664 -14.416 1.00 90.75 306 ASP A N 1
ATOM 2224 C CA . ASP A 1 306 ? 13.133 -15.106 -14.584 1.00 90.75 306 ASP A CA 1
ATOM 2225 C C . ASP A 1 306 ? 13.742 -15.519 -13.232 1.00 90.75 306 ASP A C 1
ATOM 2227 O O . ASP A 1 306 ? 13.068 -15.575 -12.199 1.00 90.75 306 ASP A O 1
ATOM 2231 N N . SER A 1 307 ? 15.033 -15.834 -13.231 1.00 87.12 307 SER A N 1
ATOM 2232 C CA . SER A 1 307 ? 15.783 -16.146 -12.035 1.00 87.12 307 SER A CA 1
ATOM 2233 C C . SER A 1 307 ? 17.243 -15.704 -12.087 1.00 87.12 307 SER A C 1
ATOM 2235 O O . SER A 1 307 ? 17.884 -15.538 -13.135 1.00 87.12 307 SER A O 1
ATOM 2237 N N . VAL A 1 308 ? 17.794 -15.495 -10.895 1.00 84.19 308 VAL A N 1
ATOM 2238 C CA . VAL A 1 308 ? 19.186 -15.100 -10.689 1.00 84.19 308 VAL A CA 1
ATOM 2239 C C . VAL A 1 308 ? 19.862 -16.060 -9.720 1.00 84.19 308 VAL A C 1
ATOM 2241 O O . VAL A 1 308 ? 19.259 -16.544 -8.763 1.00 84.19 308 VAL A O 1
ATOM 2244 N N . VAL A 1 309 ? 21.131 -16.346 -9.994 1.00 79.44 309 VAL A N 1
ATOM 2245 C CA . VAL A 1 309 ? 22.007 -17.158 -9.146 1.00 79.44 309 VAL A CA 1
ATOM 2246 C C . VAL A 1 309 ? 23.168 -16.300 -8.652 1.00 79.44 309 VAL A C 1
ATOM 2248 O O . VAL A 1 309 ? 23.439 -15.222 -9.186 1.00 79.44 309 VAL A O 1
ATOM 2251 N N . GLN A 1 310 ? 23.863 -16.777 -7.623 1.00 79.12 310 GLN A N 1
ATOM 2252 C CA . GLN A 1 310 ? 24.884 -16.009 -6.912 1.00 79.12 310 GLN A CA 1
ATOM 2253 C C . GLN A 1 310 ? 25.915 -15.327 -7.839 1.00 79.12 310 GLN A C 1
ATOM 2255 O O . GLN A 1 310 ? 26.620 -15.991 -8.601 1.00 79.12 310 GLN A O 1
ATOM 2260 N N . ASN A 1 311 ? 26.103 -14.013 -7.667 1.00 73.69 311 ASN A N 1
ATOM 2261 C CA . ASN A 1 311 ? 27.047 -13.168 -8.412 1.00 73.69 311 ASN A CA 1
ATOM 2262 C C . ASN A 1 311 ? 26.799 -13.086 -9.932 1.00 73.69 311 ASN A C 1
ATOM 2264 O O . ASN A 1 311 ? 27.686 -12.633 -10.663 1.00 73.69 311 ASN A O 1
ATOM 2268 N N . GLU A 1 312 ? 25.631 -13.504 -10.424 1.00 82.94 312 GLU A N 1
ATOM 2269 C CA . GLU A 1 312 ? 25.204 -13.233 -11.796 1.00 82.94 312 GLU A CA 1
ATOM 2270 C C . GLU A 1 312 ? 24.343 -11.966 -11.840 1.00 82.94 312 GLU A C 1
ATOM 2272 O O . GLU A 1 312 ? 23.453 -11.776 -11.016 1.00 82.94 312 GLU A O 1
ATOM 2277 N N . GLY A 1 313 ? 24.629 -11.091 -12.806 1.00 87.69 313 GLY A N 1
ATOM 2278 C CA . GLY A 1 313 ? 23.771 -9.962 -13.151 1.00 87.69 313 GLY A CA 1
ATOM 2279 C C . GLY A 1 313 ? 22.890 -10.324 -14.343 1.00 87.69 313 GLY A C 1
ATOM 2280 O O . GLY A 1 313 ? 23.406 -10.771 -15.374 1.00 87.69 313 GLY A O 1
ATOM 2281 N N . ARG A 1 314 ? 21.577 -10.136 -14.212 1.00 93.75 314 ARG A N 1
ATOM 2282 C CA . ARG A 1 314 ? 20.594 -10.289 -15.291 1.00 93.75 314 ARG A CA 1
ATOM 2283 C C . ARG A 1 314 ? 20.168 -8.914 -15.782 1.00 93.75 314 ARG A C 1
ATOM 2285 O O . ARG A 1 314 ? 19.698 -8.098 -14.999 1.00 93.75 314 ARG A O 1
ATOM 2292 N N . TRP A 1 315 ? 20.350 -8.671 -17.075 1.00 94.38 315 TRP A N 1
ATOM 2293 C CA . TRP A 1 315 ? 20.068 -7.396 -17.722 1.00 94.38 315 TRP A CA 1
ATOM 2294 C C . TRP A 1 315 ? 18.816 -7.476 -18.588 1.00 94.38 315 TRP A C 1
ATOM 2296 O O . TRP A 1 315 ? 18.694 -8.389 -19.410 1.00 94.38 315 TRP A O 1
ATOM 2306 N N . TYR A 1 316 ? 17.965 -6.461 -18.461 1.00 96.38 316 TYR A N 1
ATOM 2307 C CA . TYR A 1 316 ? 16.745 -6.241 -19.238 1.00 96.38 316 TYR A CA 1
ATOM 2308 C C . TYR A 1 316 ? 16.767 -4.839 -19.839 1.00 96.38 316 TYR A C 1
ATOM 2310 O O . TYR A 1 316 ? 17.363 -3.929 -19.262 1.00 96.38 316 TYR A O 1
ATOM 2318 N N . ALA A 1 317 ? 16.137 -4.665 -20.996 1.00 95.50 317 ALA A N 1
ATOM 2319 C CA . ALA A 1 317 ? 15.983 -3.379 -21.660 1.00 95.50 317 ALA A CA 1
ATOM 2320 C C . ALA A 1 317 ? 14.508 -2.964 -21.694 1.00 95.50 317 ALA A C 1
ATOM 2322 O O . ALA A 1 317 ? 13.620 -3.812 -21.680 1.00 95.50 317 ALA A O 1
ATOM 2323 N N . TYR A 1 318 ? 14.246 -1.665 -21.776 1.00 93.69 318 TYR A N 1
ATOM 2324 C CA . TYR A 1 318 ? 12.909 -1.117 -22.001 1.00 93.69 318 TYR A CA 1
ATOM 2325 C C . TYR A 1 318 ? 12.994 0.189 -22.782 1.00 93.69 318 TYR A C 1
ATOM 2327 O O . TYR A 1 318 ? 13.965 0.936 -22.647 1.00 93.69 318 TYR A O 1
ATOM 2335 N N . ASP A 1 319 ? 11.983 0.458 -23.602 1.00 93.31 319 ASP A N 1
ATOM 2336 C CA . ASP A 1 319 ? 11.930 1.644 -24.453 1.00 93.31 319 ASP A CA 1
ATOM 2337 C C . ASP A 1 319 ? 10.935 2.662 -23.897 1.00 93.31 319 ASP A C 1
ATOM 2339 O O . ASP A 1 319 ? 9.773 2.340 -23.675 1.00 93.31 319 ASP A O 1
ATOM 2343 N N . LEU A 1 320 ? 11.377 3.907 -23.718 1.00 90.31 320 LEU A N 1
ATOM 2344 C CA . LEU A 1 320 ? 10.496 5.044 -23.456 1.00 90.31 320 LEU A CA 1
ATOM 2345 C C . LEU A 1 320 ? 10.206 5.773 -24.769 1.00 90.31 320 LEU A C 1
ATOM 2347 O O . LEU A 1 320 ? 11.136 6.145 -25.494 1.00 90.31 320 LEU A O 1
ATOM 2351 N N . ALA A 1 321 ? 8.930 5.998 -25.079 1.00 89.19 321 ALA A N 1
ATOM 2352 C CA . ALA A 1 321 ? 8.520 6.858 -26.183 1.00 89.19 321 ALA A CA 1
ATOM 2353 C C . ALA A 1 321 ? 8.509 8.340 -25.776 1.00 89.19 321 ALA A C 1
ATOM 2355 O O . ALA A 1 321 ? 8.652 8.710 -24.611 1.00 89.19 321 ALA A O 1
ATOM 2356 N N . GLU A 1 322 ? 8.343 9.221 -26.761 1.00 86.19 322 GLU A N 1
ATOM 2357 C CA . GLU A 1 322 ? 8.132 10.640 -26.486 1.00 86.19 322 GLU A CA 1
ATOM 2358 C C . GLU A 1 322 ? 6.807 10.812 -25.732 1.00 86.19 322 GLU A C 1
ATOM 2360 O O . GLU A 1 322 ? 5.817 10.182 -26.089 1.00 86.19 322 GLU A O 1
ATOM 2365 N N . GLY A 1 323 ? 6.798 11.625 -24.675 1.00 79.38 323 GLY A N 1
ATOM 2366 C CA . GLY A 1 323 ? 5.638 11.768 -23.788 1.00 79.38 323 GLY A CA 1
ATOM 2367 C C . GLY A 1 323 ? 5.542 10.722 -22.672 1.00 79.38 323 GLY A C 1
ATOM 2368 O O . GLY A 1 323 ? 4.729 10.912 -21.775 1.00 79.38 323 GLY A O 1
ATOM 2369 N N . GLN A 1 324 ? 6.388 9.684 -22.678 1.00 83.56 324 GLN A N 1
ATOM 2370 C CA . GLN A 1 324 ? 6.466 8.710 -21.589 1.00 83.56 324 GLN A CA 1
ATOM 2371 C C . GLN A 1 324 ? 7.598 9.043 -20.613 1.00 83.56 324 GLN A C 1
ATOM 2373 O O . GLN A 1 324 ? 8.688 9.455 -21.023 1.00 83.56 324 GLN A O 1
ATOM 2378 N N . ALA A 1 325 ? 7.347 8.818 -19.328 1.00 81.12 325 ALA A N 1
ATOM 2379 C CA . ALA A 1 325 ? 8.326 8.924 -18.255 1.00 81.12 325 ALA A CA 1
ATOM 2380 C C . ALA A 1 325 ? 8.433 7.588 -17.514 1.00 81.12 325 ALA A C 1
ATOM 2382 O O . ALA A 1 325 ? 7.438 6.899 -17.308 1.00 81.12 325 ALA A O 1
ATOM 2383 N N . PHE A 1 326 ? 9.647 7.204 -17.124 1.00 81.75 326 PHE A N 1
ATOM 2384 C CA . PHE A 1 326 ? 9.829 6.040 -16.263 1.00 81.75 326 PHE A CA 1
ATOM 2385 C C . PHE A 1 326 ? 9.167 6.289 -14.903 1.00 81.75 326 PHE A C 1
ATOM 2387 O O . PHE A 1 326 ? 9.410 7.336 -14.308 1.00 81.75 326 PHE A O 1
ATOM 2394 N N . ARG A 1 327 ? 8.394 5.315 -14.413 1.00 75.44 327 ARG A N 1
ATOM 2395 C CA . ARG A 1 327 ? 7.744 5.365 -13.099 1.00 75.44 327 ARG A CA 1
ATOM 2396 C C . ARG A 1 327 ? 8.453 4.450 -12.110 1.00 75.44 327 ARG A C 1
ATOM 2398 O O . ARG A 1 327 ? 9.047 4.921 -11.145 1.00 75.44 327 ARG A O 1
ATOM 2405 N N . ALA A 1 328 ? 8.438 3.144 -12.371 1.00 71.88 328 ALA A N 1
ATOM 2406 C CA . ALA A 1 328 ? 9.007 2.160 -11.458 1.00 71.88 328 ALA A CA 1
ATOM 2407 C C . ALA A 1 328 ? 9.384 0.852 -12.162 1.00 71.88 328 ALA A C 1
ATOM 2409 O O . ALA A 1 328 ? 8.822 0.495 -13.198 1.00 71.88 328 ALA A O 1
ATOM 2410 N N . VAL A 1 329 ? 10.306 0.106 -11.557 1.00 79.31 329 VAL A N 1
ATOM 2411 C CA . VAL A 1 329 ? 10.454 -1.336 -11.786 1.00 79.31 329 VAL A CA 1
ATOM 2412 C C . VAL A 1 329 ? 9.913 -2.051 -10.565 1.00 79.31 329 VAL A C 1
ATOM 2414 O O . VAL A 1 329 ? 10.372 -1.785 -9.460 1.00 79.31 329 VAL A O 1
ATOM 2417 N N . GLU A 1 330 ? 8.994 -2.979 -10.780 1.00 72.38 330 GLU A N 1
ATOM 2418 C CA . GLU A 1 330 ? 8.468 -3.878 -9.762 1.00 72.38 330 GLU A CA 1
ATOM 2419 C C . GLU A 1 330 ? 9.104 -5.262 -9.918 1.00 72.38 330 GLU A C 1
ATOM 2421 O O . GLU A 1 330 ? 9.193 -5.789 -11.029 1.00 72.38 330 GLU A O 1
ATOM 2426 N N . ILE A 1 331 ? 9.546 -5.842 -8.803 1.00 75.69 331 ILE A N 1
ATOM 2427 C CA . ILE A 1 331 ? 10.092 -7.190 -8.703 1.00 75.69 331 ILE A CA 1
ATOM 2428 C C . ILE A 1 331 ? 9.291 -7.986 -7.680 1.00 75.69 331 ILE A C 1
ATOM 2430 O O . ILE A 1 331 ? 9.387 -7.730 -6.485 1.00 75.69 331 ILE A O 1
ATOM 2434 N N . ILE A 1 332 ? 8.558 -9.001 -8.124 1.00 71.69 332 ILE A N 1
ATOM 2435 C CA . ILE A 1 332 ? 7.917 -9.975 -7.237 1.00 71.69 332 ILE A CA 1
ATOM 2436 C C . ILE A 1 332 ? 8.873 -11.147 -7.087 1.00 71.69 332 ILE A C 1
ATOM 2438 O O . ILE A 1 332 ? 8.994 -11.973 -7.985 1.00 71.69 332 ILE A O 1
ATOM 2442 N N . GLN A 1 333 ? 9.558 -11.263 -5.958 1.00 70.75 333 GLN A N 1
ATOM 2443 C CA . GLN A 1 333 ? 10.300 -12.474 -5.663 1.00 70.75 333 GLN A CA 1
ATOM 2444 C C . GLN A 1 333 ? 9.320 -13.625 -5.432 1.00 70.75 333 GLN A C 1
ATOM 2446 O O . GLN A 1 333 ? 8.510 -13.583 -4.513 1.00 70.75 333 GLN A O 1
ATOM 2451 N N . LEU A 1 334 ? 9.445 -14.692 -6.212 1.00 62.78 334 LEU A N 1
ATOM 2452 C CA . LEU A 1 334 ? 8.703 -15.930 -6.024 1.00 62.78 334 LEU A CA 1
ATOM 2453 C C . LEU A 1 334 ? 9.505 -16.783 -5.029 1.00 62.78 334 LEU A C 1
ATOM 2455 O O . LEU A 1 334 ? 10.642 -17.160 -5.306 1.00 62.78 334 LEU A O 1
ATOM 2459 N N . GLY A 1 335 ? 8.962 -16.999 -3.827 1.00 54.97 335 GLY A N 1
ATOM 2460 C CA . GLY A 1 335 ? 9.673 -17.568 -2.670 1.00 54.97 335 GLY A CA 1
ATOM 2461 C C . GLY A 1 335 ? 10.582 -18.778 -2.964 1.00 54.97 335 GLY A C 1
ATOM 2462 O O . GLY A 1 335 ? 10.280 -19.640 -3.790 1.00 54.97 335 GLY A O 1
ATOM 2463 N N . GLY A 1 336 ? 11.718 -18.852 -2.261 1.00 52.03 336 GLY A N 1
ATOM 2464 C CA . GLY A 1 336 ? 12.720 -19.912 -2.433 1.00 52.03 336 GLY A CA 1
ATOM 2465 C C . GLY A 1 336 ? 12.433 -21.182 -1.618 1.00 52.03 336 GLY A C 1
ATOM 2466 O O . GLY A 1 336 ? 11.813 -21.147 -0.559 1.00 52.03 336 GLY A O 1
ATOM 2467 N N . THR A 1 337 ? 12.947 -22.336 -2.063 1.00 45.47 337 THR A N 1
ATOM 2468 C CA . THR A 1 337 ? 12.722 -23.647 -1.400 1.00 45.47 337 THR A CA 1
ATOM 2469 C C . THR A 1 337 ? 13.525 -23.875 -0.104 1.00 45.47 337 THR A C 1
ATOM 2471 O O . THR A 1 337 ? 13.449 -24.961 0.483 1.00 45.47 337 THR A O 1
ATOM 2474 N N . ARG A 1 338 ? 14.319 -22.900 0.364 1.00 51.66 338 ARG A N 1
ATOM 2475 C CA . ARG A 1 338 ? 15.137 -23.010 1.587 1.00 51.66 338 ARG A CA 1
ATOM 2476 C C . ARG A 1 338 ? 15.310 -21.672 2.311 1.00 51.66 338 ARG A C 1
ATOM 2478 O O . ARG A 1 338 ? 15.385 -20.631 1.676 1.00 51.66 338 ARG A O 1
ATOM 2485 N N . ARG A 1 339 ? 15.557 -21.777 3.628 1.00 47.69 339 ARG A N 1
ATOM 2486 C CA . ARG A 1 339 ? 16.223 -20.834 4.562 1.00 47.69 339 ARG A CA 1
ATOM 2487 C C . ARG A 1 339 ? 17.584 -20.268 4.077 1.00 47.69 339 ARG A C 1
ATOM 2489 O O . ARG A 1 339 ? 18.575 -20.324 4.805 1.00 47.69 339 ARG A O 1
ATOM 2496 N N . SER A 1 340 ? 17.700 -19.765 2.857 1.00 49.66 340 SER A N 1
ATOM 2497 C CA . SER A 1 340 ? 18.819 -18.901 2.476 1.00 49.66 340 SER A CA 1
ATOM 2498 C C . SER A 1 340 ? 18.326 -17.464 2.539 1.00 49.66 340 SER A C 1
ATOM 2500 O O . SER A 1 340 ? 17.630 -17.013 1.637 1.00 49.66 340 SER A O 1
ATOM 2502 N N . GLU A 1 341 ? 18.672 -16.763 3.620 1.00 53.41 341 GLU A N 1
ATOM 2503 C CA . GLU A 1 341 ? 18.579 -15.304 3.674 1.00 53.41 341 GLU A CA 1
ATOM 2504 C C . GLU A 1 341 ? 19.581 -14.751 2.646 1.00 53.41 341 GLU A C 1
ATOM 2506 O O . GLU A 1 341 ? 20.778 -14.643 2.914 1.00 53.41 341 GLU A O 1
ATOM 2511 N N . GLY A 1 342 ? 19.101 -14.523 1.425 1.00 56.47 342 GLY A N 1
ATOM 2512 C CA . GLY A 1 342 ? 19.848 -13.888 0.341 1.00 56.47 342 GLY A CA 1
ATOM 2513 C C . GLY A 1 342 ? 19.518 -12.401 0.260 1.00 56.47 342 GLY A C 1
ATOM 2514 O O . GLY A 1 342 ? 18.551 -11.940 0.864 1.00 56.47 342 GLY A O 1
ATOM 2515 N N . SER A 1 343 ? 20.304 -11.642 -0.495 1.00 65.06 343 SER A N 1
ATOM 2516 C CA . SER A 1 343 ? 19.977 -10.268 -0.845 1.00 65.06 343 SER A CA 1
ATOM 2517 C C . SER A 1 343 ? 20.301 -10.042 -2.308 1.00 65.06 343 SER A C 1
ATOM 2519 O O . SER A 1 343 ? 21.453 -10.253 -2.710 1.00 65.06 343 SER A O 1
ATOM 2521 N N . ALA A 1 344 ? 19.318 -9.574 -3.058 1.00 74.00 344 ALA A N 1
ATOM 2522 C CA . ALA A 1 344 ? 19.505 -9.109 -4.417 1.00 74.00 344 ALA A CA 1
ATOM 2523 C C . ALA A 1 344 ? 19.339 -7.589 -4.474 1.00 74.00 344 ALA A C 1
ATOM 2525 O O . ALA A 1 344 ? 18.752 -6.975 -3.583 1.00 74.00 344 ALA A O 1
ATOM 2526 N N . GLU A 1 345 ? 19.946 -6.987 -5.487 1.00 82.12 345 GLU A N 1
ATOM 2527 C CA . GLU A 1 345 ? 19.909 -5.554 -5.744 1.00 82.12 345 GLU A CA 1
ATOM 2528 C C . GLU A 1 345 ? 19.304 -5.314 -7.125 1.00 82.12 345 GLU A C 1
ATOM 2530 O O . GLU A 1 345 ? 19.744 -5.908 -8.115 1.00 82.12 345 GLU A O 1
ATOM 2535 N N . ILE A 1 346 ? 18.319 -4.423 -7.180 1.00 84.88 346 ILE A N 1
ATOM 2536 C CA . ILE A 1 346 ? 17.760 -3.885 -8.422 1.00 84.88 346 ILE A CA 1
ATOM 2537 C C . ILE A 1 346 ? 18.566 -2.641 -8.777 1.00 84.88 346 ILE A C 1
ATOM 2539 O O . ILE A 1 346 ? 18.774 -1.793 -7.916 1.00 84.88 346 ILE A O 1
ATOM 2543 N N . LYS A 1 347 ? 19.023 -2.496 -10.021 1.00 86.94 347 LYS A N 1
ATOM 2544 C CA . LYS A 1 347 ? 19.741 -1.301 -10.482 1.00 86.94 347 LYS A CA 1
ATOM 2545 C C . LYS A 1 347 ? 19.153 -0.772 -11.768 1.00 86.94 347 LYS A C 1
ATOM 2547 O O . LYS A 1 347 ? 19.005 -1.508 -12.740 1.00 86.94 347 LYS A O 1
ATOM 2552 N N . LEU A 1 348 ? 18.911 0.532 -11.799 1.00 86.69 348 LEU A N 1
ATOM 2553 C CA . LEU A 1 348 ? 18.585 1.245 -13.028 1.00 86.69 348 LEU A CA 1
ATOM 2554 C C . LEU A 1 348 ? 19.854 1.768 -13.715 1.00 86.69 348 LEU A C 1
ATOM 2556 O O . LEU A 1 348 ? 20.853 2.128 -13.079 1.00 86.69 348 LEU A O 1
ATOM 2560 N N . HIS A 1 349 ? 19.820 1.777 -15.044 1.00 88.00 349 HIS A N 1
ATOM 2561 C CA . HIS A 1 349 ? 20.923 2.203 -15.894 1.00 88.00 349 HIS A CA 1
ATOM 2562 C C . HIS A 1 349 ? 20.430 3.105 -17.031 1.00 88.00 349 HIS A C 1
ATOM 2564 O O . HIS A 1 349 ? 19.390 2.875 -17.652 1.00 88.00 349 HIS A O 1
ATOM 2570 N N . ASN A 1 350 ? 21.238 4.119 -17.349 1.00 87.12 350 ASN A N 1
ATOM 2571 C CA . ASN A 1 350 ? 21.028 5.032 -18.469 1.00 87.12 350 ASN A CA 1
ATOM 2572 C C . ASN A 1 350 ? 21.160 4.326 -19.830 1.00 87.12 350 ASN A C 1
ATOM 2574 O O . ASN A 1 350 ? 21.647 3.201 -19.936 1.00 87.12 350 ASN A O 1
ATOM 2578 N N . ARG A 1 351 ? 20.830 5.051 -20.907 1.00 86.69 351 ARG A N 1
ATOM 2579 C CA . ARG A 1 351 ? 20.916 4.575 -22.304 1.00 86.69 351 ARG A CA 1
ATOM 2580 C C . ARG A 1 351 ? 22.302 4.086 -22.735 1.00 86.69 351 ARG A C 1
ATOM 2582 O O . ARG A 1 351 ? 22.423 3.309 -23.678 1.00 86.69 351 ARG A O 1
ATOM 2589 N N . ASP A 1 352 ? 23.354 4.564 -22.077 1.00 82.62 352 ASP A N 1
ATOM 2590 C CA . ASP A 1 352 ? 24.743 4.161 -22.313 1.00 82.62 352 ASP A CA 1
ATOM 2591 C C . ASP A 1 352 ? 25.204 2.993 -21.417 1.00 82.62 352 ASP A C 1
ATOM 2593 O O . ASP A 1 352 ? 26.372 2.604 -21.463 1.00 82.62 352 ASP A O 1
ATOM 2597 N N . GLY A 1 353 ? 24.300 2.436 -20.604 1.00 78.50 353 GLY A N 1
ATOM 2598 C CA . GLY A 1 353 ? 24.561 1.359 -19.651 1.00 78.50 353 GLY A CA 1
ATOM 2599 C C . GLY A 1 353 ? 25.187 1.822 -18.331 1.00 78.50 353 GLY A C 1
ATOM 2600 O O . GLY A 1 353 ? 25.485 0.987 -17.474 1.00 78.50 353 GLY A O 1
ATOM 2601 N N . THR A 1 354 ? 25.407 3.127 -18.131 1.00 83.00 354 THR A N 1
ATOM 2602 C CA . THR A 1 354 ? 25.936 3.645 -16.860 1.00 83.00 354 THR A CA 1
ATOM 2603 C C . THR A 1 354 ? 24.872 3.600 -15.766 1.00 83.00 354 THR A C 1
ATOM 2605 O O . THR A 1 354 ? 23.725 3.970 -16.002 1.00 83.00 354 THR A O 1
ATOM 2608 N N . SER A 1 355 ? 25.244 3.145 -14.567 1.00 78.38 355 SER A N 1
ATOM 2609 C CA . SER A 1 355 ? 24.328 3.104 -13.420 1.00 78.38 355 SER A CA 1
ATOM 2610 C C . SER A 1 355 ? 23.848 4.503 -13.050 1.00 78.38 355 SER A C 1
ATOM 2612 O O . SER A 1 355 ? 24.647 5.446 -12.993 1.00 78.38 355 SER A O 1
ATOM 2614 N N . THR A 1 356 ? 22.562 4.634 -12.748 1.00 74.12 356 THR A N 1
ATOM 2615 C CA . THR A 1 356 ? 22.011 5.869 -12.191 1.00 74.12 356 THR A CA 1
ATOM 2616 C C . THR A 1 356 ? 22.350 5.995 -10.698 1.00 74.12 356 THR A C 1
ATOM 2618 O O . THR A 1 356 ? 22.383 4.999 -9.973 1.00 74.12 356 THR A O 1
ATOM 2621 N N . PRO A 1 357 ? 22.668 7.203 -10.197 1.00 61.44 357 PRO A N 1
ATOM 2622 C CA . PRO A 1 357 ? 22.888 7.408 -8.767 1.00 61.44 357 PRO A CA 1
ATOM 2623 C C . PRO A 1 357 ? 21.603 7.146 -7.963 1.00 61.44 357 PRO A C 1
ATOM 2625 O O . PRO A 1 357 ? 20.563 7.679 -8.328 1.00 61.44 357 PRO A O 1
ATOM 2628 N N . HIS A 1 358 ? 21.706 6.437 -6.832 1.00 61.97 358 HIS A N 1
ATOM 2629 C CA . HIS A 1 358 ? 20.626 6.231 -5.839 1.00 61.97 358 HIS A CA 1
ATOM 2630 C C . HIS A 1 358 ? 19.383 5.470 -6.335 1.00 61.97 358 HIS A C 1
ATOM 2632 O O . HIS A 1 358 ? 18.355 5.497 -5.677 1.00 61.97 358 HIS A O 1
ATOM 2638 N N . SER A 1 359 ? 19.471 4.769 -7.463 1.00 64.19 359 SER A N 1
ATOM 2639 C CA . SER A 1 359 ? 18.364 3.996 -8.038 1.00 64.19 359 SER A CA 1
ATOM 2640 C C . SER A 1 359 ? 18.526 2.496 -7.778 1.00 64.19 359 SER A C 1
ATOM 2642 O O . SER A 1 359 ? 18.437 1.692 -8.715 1.00 64.19 359 SER A O 1
ATOM 2644 N N . SER A 1 360 ? 18.920 2.132 -6.558 1.00 67.06 360 SER A N 1
ATOM 2645 C CA . SER A 1 360 ? 19.018 0.729 -6.186 1.00 67.06 360 SER A CA 1
ATOM 2646 C C . SER A 1 360 ? 18.304 0.415 -4.893 1.00 67.06 360 SER A C 1
ATOM 2648 O O . SER A 1 360 ? 18.366 1.171 -3.926 1.00 67.06 360 SER A O 1
ATOM 2650 N N . GLU A 1 361 ? 17.635 -0.729 -4.900 1.00 67.88 361 GLU A N 1
ATOM 2651 C CA . GLU A 1 361 ? 16.940 -1.279 -3.750 1.00 67.88 361 GLU A CA 1
ATOM 2652 C C . GLU A 1 361 ? 17.480 -2.673 -3.470 1.00 67.88 361 GLU A C 1
ATOM 2654 O O . GLU A 1 361 ? 17.695 -3.474 -4.386 1.00 67.88 361 GLU A O 1
ATOM 2659 N N . TYR A 1 362 ? 17.722 -2.933 -2.187 1.00 68.19 362 TYR A N 1
ATOM 2660 C CA . TYR A 1 362 ? 18.131 -4.236 -1.696 1.00 68.19 362 TYR A CA 1
ATOM 2661 C C . TYR A 1 362 ? 16.919 -4.965 -1.176 1.00 68.19 362 TYR A C 1
ATOM 2663 O O . TYR A 1 362 ? 16.247 -4.481 -0.267 1.00 68.19 362 TYR A O 1
ATOM 2671 N N . PHE A 1 363 ? 16.739 -6.184 -1.651 1.00 62.00 363 PHE A N 1
ATOM 2672 C CA . PHE A 1 363 ? 15.663 -7.019 -1.181 1.00 62.00 363 PHE A CA 1
ATOM 2673 C C . PHE A 1 363 ? 16.149 -8.327 -0.603 1.00 62.00 363 PHE A C 1
ATOM 2675 O O . PHE A 1 363 ? 17.101 -8.926 -1.100 1.00 62.00 363 PHE A O 1
ATOM 2682 N N . ARG A 1 364 ? 15.503 -8.762 0.484 1.00 62.16 364 ARG A N 1
ATOM 2683 C CA . ARG A 1 364 ? 15.835 -10.022 1.146 1.00 62.16 364 ARG A CA 1
ATOM 2684 C C . ARG A 1 364 ? 15.077 -11.171 0.515 1.00 62.16 364 ARG A C 1
ATOM 2686 O O . ARG A 1 364 ? 13.847 -11.188 0.522 1.00 62.16 364 ARG A O 1
ATOM 2693 N N . ALA A 1 365 ? 15.837 -12.171 0.088 1.00 59.69 365 ALA A N 1
ATOM 2694 C CA . ALA A 1 365 ? 15.280 -13.420 -0.368 1.00 59.69 365 ALA A CA 1
ATOM 2695 C C . ALA A 1 365 ? 14.782 -14.268 0.801 1.00 59.69 365 ALA A C 1
ATOM 2697 O O . ALA A 1 365 ? 15.545 -14.591 1.713 1.00 59.69 365 ALA A O 1
ATOM 2698 N N . GLY A 1 366 ? 13.491 -14.608 0.759 1.00 56.53 366 GLY A N 1
ATOM 2699 C CA . GLY A 1 366 ? 12.792 -15.369 1.791 1.00 56.53 366 GLY A CA 1
ATOM 2700 C C . GLY A 1 366 ? 11.974 -16.541 1.242 1.00 56.53 366 GLY A C 1
ATOM 2701 O O . GLY A 1 366 ? 11.868 -16.755 0.033 1.00 56.53 366 GLY A O 1
ATOM 2702 N N . GLU A 1 367 ? 11.405 -17.322 2.166 1.00 52.41 367 GLU A N 1
ATOM 2703 C CA . GLU A 1 367 ? 10.498 -18.441 1.854 1.00 52.41 367 GLU A CA 1
ATOM 2704 C C . GLU A 1 367 ? 9.122 -17.941 1.369 1.00 52.41 367 GLU A C 1
ATOM 2706 O O . GLU A 1 367 ? 8.427 -18.650 0.646 1.00 52.41 367 GLU A O 1
ATOM 2711 N N . THR A 1 368 ? 8.742 -16.712 1.726 1.00 50.44 368 THR A N 1
ATOM 2712 C CA . THR A 1 368 ? 7.510 -16.049 1.284 1.00 50.44 368 THR A CA 1
ATOM 2713 C C . THR A 1 368 ? 7.782 -15.138 0.091 1.00 50.44 368 THR A C 1
ATOM 2715 O O . THR A 1 368 ? 8.798 -14.435 0.117 1.00 50.44 368 THR A O 1
ATOM 2718 N N . PRO A 1 369 ? 6.889 -15.089 -0.915 1.00 57.03 369 PRO A N 1
ATOM 2719 C CA . PRO A 1 369 ? 6.979 -14.083 -1.956 1.00 57.03 369 PRO A CA 1
ATOM 2720 C C . PRO A 1 369 ? 6.990 -12.671 -1.370 1.00 57.03 369 PRO A C 1
ATOM 2722 O O . PRO A 1 369 ? 6.229 -12.372 -0.448 1.00 57.03 369 PRO A O 1
ATOM 2725 N N . THR A 1 370 ? 7.868 -11.823 -1.885 1.00 53.19 370 THR A N 1
ATOM 2726 C CA . THR A 1 370 ? 8.035 -10.428 -1.459 1.00 53.19 370 THR A CA 1
ATOM 2727 C C . THR A 1 370 ? 8.082 -9.552 -2.700 1.00 53.19 370 THR A C 1
ATOM 2729 O O . THR A 1 370 ? 8.664 -9.960 -3.702 1.00 53.19 370 THR A O 1
ATOM 2732 N N . VAL A 1 371 ? 7.449 -8.379 -2.665 1.00 59.09 371 VAL A N 1
ATOM 2733 C CA . VAL A 1 371 ? 7.488 -7.440 -3.797 1.00 59.09 371 VAL A CA 1
ATOM 2734 C C . VAL A 1 371 ? 8.418 -6.288 -3.451 1.00 59.09 371 VAL A C 1
ATOM 2736 O O . VAL A 1 371 ? 8.366 -5.772 -2.343 1.00 59.09 371 VAL A O 1
ATOM 2739 N N . HIS A 1 372 ? 9.256 -5.901 -4.397 1.00 63.44 372 HIS A N 1
ATOM 2740 C CA . HIS A 1 372 ? 10.255 -4.844 -4.274 1.00 63.44 372 HIS A CA 1
ATOM 2741 C C . HIS A 1 372 ? 10.049 -3.884 -5.430 1.00 63.44 372 HIS A C 1
ATOM 2743 O O . HIS A 1 372 ? 9.695 -4.321 -6.525 1.00 63.44 372 HIS A O 1
ATOM 2749 N N . SER A 1 373 ? 10.226 -2.590 -5.212 1.00 64.56 373 SER A N 1
ATOM 2750 C CA . SER A 1 373 ? 9.981 -1.600 -6.253 1.00 64.56 373 SER A CA 1
ATOM 2751 C C . SER A 1 373 ? 11.006 -0.483 -6.209 1.00 64.56 373 SER A C 1
ATOM 2753 O O . SER A 1 373 ? 11.026 0.318 -5.278 1.00 64.56 373 SER A O 1
ATOM 2755 N N . VAL A 1 374 ? 11.782 -0.354 -7.283 1.00 66.56 374 VAL A N 1
ATOM 2756 C CA . VAL A 1 374 ? 12.628 0.822 -7.481 1.00 66.56 374 VAL A CA 1
ATOM 2757 C C . VAL A 1 374 ? 11.848 1.837 -8.296 1.00 66.56 374 VAL A C 1
ATOM 2759 O O . VAL A 1 374 ? 11.728 1.698 -9.519 1.00 66.56 374 VAL A O 1
ATOM 2762 N N . SER A 1 375 ? 11.359 2.878 -7.629 1.00 61.25 375 SER A N 1
ATOM 2763 C CA . SER A 1 375 ? 11.029 4.142 -8.276 1.00 61.25 375 SER A CA 1
ATOM 2764 C C . SER A 1 375 ? 12.316 4.941 -8.485 1.00 61.25 375 SER A C 1
ATOM 2766 O O . SER A 1 375 ? 13.272 4.895 -7.702 1.00 61.25 375 SER A O 1
ATOM 2768 N N . ALA A 1 376 ? 12.413 5.627 -9.617 1.00 52.38 376 ALA A N 1
ATOM 2769 C CA . ALA A 1 376 ? 13.576 6.451 -9.884 1.00 52.38 376 ALA A CA 1
ATOM 2770 C C . ALA A 1 376 ? 13.327 7.862 -9.346 1.00 52.38 376 ALA A C 1
ATOM 2772 O O . ALA A 1 376 ? 12.700 8.667 -10.024 1.00 52.38 376 ALA A O 1
ATOM 2773 N N . TYR A 1 377 ? 13.998 8.243 -8.257 1.00 43.75 377 TYR A N 1
ATOM 2774 C CA . TYR A 1 377 ? 14.267 9.659 -7.937 1.00 43.75 377 TYR A CA 1
ATOM 2775 C C . TYR A 1 377 ? 15.115 10.377 -9.024 1.00 43.75 377 TYR A C 1
ATOM 2777 O O . TYR A 1 377 ? 15.624 11.480 -8.812 1.00 43.75 377 TYR A O 1
ATOM 2785 N N . SER A 1 378 ? 15.364 9.755 -10.184 1.00 47.06 378 SER A N 1
ATOM 2786 C CA . SER A 1 378 ? 16.381 10.164 -11.150 1.00 47.06 378 SER A CA 1
ATOM 2787 C C . SER A 1 378 ? 15.802 10.443 -12.535 1.00 47.06 378 SER A C 1
ATOM 2789 O O . SER A 1 378 ? 15.307 9.522 -13.168 1.00 47.06 378 SER A O 1
ATOM 2791 N N . ASN A 1 379 ? 15.953 11.691 -12.995 1.00 54.31 379 ASN A N 1
ATOM 2792 C CA . ASN A 1 379 ? 16.423 12.238 -14.291 1.00 54.31 379 ASN A CA 1
ATOM 2793 C C . ASN A 1 379 ? 16.388 11.396 -15.598 1.00 54.31 379 ASN A C 1
ATOM 2795 O O . ASN A 1 379 ? 17.082 11.753 -16.557 1.00 54.31 379 ASN A O 1
ATOM 2799 N N . LEU A 1 380 ? 15.665 10.279 -15.680 1.00 67.44 380 LEU A N 1
ATOM 2800 C CA . LEU A 1 380 ? 15.517 9.469 -16.887 1.00 67.44 380 LEU A CA 1
ATOM 2801 C C . LEU A 1 380 ? 14.521 10.168 -17.813 1.00 67.44 380 LEU A C 1
ATOM 2803 O O . LEU A 1 380 ? 13.352 9.812 -17.895 1.00 67.44 380 LEU A O 1
ATOM 2807 N N . GLU A 1 381 ? 14.996 11.210 -18.490 1.00 67.38 381 GLU A N 1
ATOM 2808 C CA . GLU A 1 381 ? 14.150 12.056 -19.323 1.00 67.38 381 GLU A CA 1
ATOM 2809 C C . GLU A 1 381 ? 14.297 11.732 -20.810 1.00 67.38 381 GLU A C 1
ATOM 2811 O O . GLU A 1 381 ? 15.398 11.626 -21.368 1.00 67.38 381 GLU A O 1
ATOM 2816 N N . GLY A 1 382 ? 13.147 11.658 -21.473 1.00 77.38 382 GLY A N 1
ATOM 2817 C CA . GLY A 1 382 ? 13.024 11.608 -22.920 1.00 77.38 382 GLY A CA 1
ATOM 2818 C C . GLY A 1 382 ? 13.110 10.207 -23.531 1.00 77.38 382 GLY A C 1
ATOM 2819 O O . GLY A 1 382 ? 13.475 9.234 -22.869 1.00 77.38 382 GLY A O 1
ATOM 2820 N N . PRO A 1 383 ? 12.824 10.114 -24.839 1.00 87.69 383 PRO A N 1
ATOM 2821 C CA . PRO A 1 383 ? 12.664 8.838 -25.514 1.00 87.69 383 PRO A CA 1
ATOM 2822 C C . PRO A 1 383 ? 13.987 8.100 -25.723 1.00 87.69 383 PRO A C 1
ATOM 2824 O O . PRO A 1 383 ? 14.992 8.704 -26.120 1.00 87.69 383 PRO A O 1
ATOM 2827 N N . GLY A 1 384 ? 13.979 6.784 -25.534 1.00 90.88 384 GLY A N 1
ATOM 2828 C CA . GLY A 1 384 ? 15.116 5.907 -25.804 1.00 90.88 384 GLY A CA 1
ATOM 2829 C C . GLY A 1 384 ? 15.073 4.596 -25.024 1.00 90.88 384 GLY A C 1
ATOM 2830 O O . GLY A 1 384 ? 14.177 4.375 -24.218 1.00 90.88 384 GLY A O 1
ATOM 2831 N N . THR A 1 385 ? 16.076 3.753 -25.263 1.00 93.12 385 THR A N 1
ATOM 2832 C CA . THR A 1 385 ? 16.241 2.463 -24.584 1.00 93.12 385 THR A CA 1
ATOM 2833 C C . THR A 1 385 ? 17.049 2.625 -23.303 1.00 93.12 385 THR A C 1
ATOM 2835 O O . THR A 1 385 ? 18.150 3.179 -23.332 1.00 93.12 385 THR A O 1
ATOM 2838 N N . TYR A 1 386 ? 16.524 2.105 -22.203 1.00 92.50 386 TYR A N 1
ATOM 2839 C CA . TYR A 1 386 ? 17.129 2.089 -20.873 1.00 92.50 386 TYR A CA 1
ATOM 2840 C C . TYR A 1 386 ? 17.260 0.651 -20.374 1.00 92.50 386 TYR A C 1
ATOM 2842 O O . TYR A 1 386 ? 16.761 -0.271 -21.024 1.00 92.50 386 TYR A O 1
ATOM 2850 N N . TYR A 1 387 ? 17.960 0.446 -19.252 1.00 92.69 387 TYR A N 1
ATOM 2851 C CA . TYR A 1 387 ? 18.244 -0.901 -18.761 1.00 92.69 387 TYR A CA 1
ATOM 2852 C C . TYR A 1 387 ? 18.025 -1.057 -17.260 1.00 92.69 387 TYR A C 1
ATOM 2854 O O . TYR A 1 387 ? 18.241 -0.131 -16.479 1.00 92.69 387 TYR A O 1
ATOM 2862 N N . VAL A 1 388 ? 17.664 -2.279 -16.882 1.00 92.44 388 VAL A N 1
ATOM 2863 C CA . VAL A 1 388 ? 17.564 -2.754 -15.502 1.00 92.44 388 VAL A CA 1
ATOM 2864 C C . VAL A 1 388 ? 18.545 -3.906 -15.328 1.00 92.44 388 VAL A C 1
ATOM 2866 O O . VAL A 1 388 ? 18.617 -4.787 -16.187 1.00 92.44 388 VAL A O 1
ATOM 2869 N N . GLU A 1 389 ? 19.296 -3.907 -14.232 1.00 92.31 389 GLU A N 1
ATOM 2870 C CA . GLU A 1 389 ? 20.152 -5.016 -13.813 1.00 92.31 389 GLU A CA 1
ATOM 2871 C C . GLU A 1 389 ? 19.648 -5.577 -12.475 1.00 92.31 389 GLU A C 1
ATOM 2873 O O . GLU A 1 389 ? 19.475 -4.831 -11.514 1.00 92.31 389 GLU A O 1
ATOM 2878 N N . ILE A 1 390 ? 19.445 -6.894 -12.406 1.00 89.38 390 ILE A N 1
ATOM 2879 C CA . ILE A 1 390 ? 19.181 -7.630 -11.163 1.00 89.38 390 ILE A CA 1
ATOM 2880 C C . ILE A 1 390 ? 20.438 -8.416 -10.802 1.00 89.38 390 ILE A C 1
ATOM 2882 O O . ILE A 1 390 ? 20.884 -9.252 -11.591 1.00 89.38 390 ILE A O 1
ATOM 2886 N N . VAL A 1 391 ? 21.016 -8.160 -9.626 1.00 86.12 391 VAL A N 1
ATOM 2887 C CA . VAL A 1 391 ? 22.239 -8.837 -9.155 1.00 86.12 391 VAL A CA 1
ATOM 2888 C C . VAL A 1 391 ? 22.008 -9.476 -7.794 1.00 86.12 391 VAL A C 1
ATOM 2890 O O . VAL A 1 391 ? 21.629 -8.784 -6.855 1.00 86.12 391 VAL A O 1
ATOM 2893 N N . ASP A 1 392 ? 22.313 -10.768 -7.653 1.00 79.12 392 ASP A N 1
ATOM 2894 C CA . ASP A 1 392 ? 22.333 -11.431 -6.342 1.00 79.12 392 ASP A CA 1
ATOM 2895 C C . ASP A 1 392 ? 23.733 -11.432 -5.709 1.00 79.12 392 ASP A C 1
ATOM 2897 O O . ASP A 1 392 ? 24.724 -11.803 -6.351 1.00 79.12 392 ASP A O 1
ATOM 2901 N N . TYR A 1 393 ? 23.812 -11.065 -4.425 1.00 67.62 393 TYR A N 1
ATOM 2902 C CA . TYR A 1 393 ? 25.071 -10.955 -3.679 1.00 67.62 393 TYR A CA 1
ATOM 2903 C C . TYR A 1 393 ? 25.286 -12.003 -2.581 1.00 67.62 393 TYR A C 1
ATOM 2905 O O . TYR A 1 393 ? 26.392 -12.079 -2.039 1.00 67.62 393 TYR A O 1
ATOM 2913 N N . SER A 1 394 ? 24.272 -12.781 -2.195 1.00 61.50 394 SER A N 1
ATOM 2914 C CA . SER A 1 394 ? 24.284 -13.473 -0.891 1.00 61.50 394 SER A CA 1
ATOM 2915 C C . SER A 1 394 ? 23.816 -14.929 -0.914 1.00 61.50 394 SER A C 1
ATOM 2917 O O . SER A 1 394 ? 23.838 -15.587 0.129 1.00 61.50 394 SER A O 1
ATOM 2919 N N . LEU A 1 395 ? 23.435 -15.468 -2.069 1.00 59.94 395 LEU A N 1
ATOM 2920 C CA . LEU A 1 395 ? 23.085 -16.882 -2.202 1.00 59.94 395 LEU A CA 1
ATOM 2921 C C . LEU A 1 395 ? 24.302 -17.815 -2.128 1.00 59.94 395 LEU A C 1
ATOM 2923 O O . LEU A 1 395 ? 25.440 -17.382 -2.280 1.00 59.94 395 LEU A O 1
ATOM 2927 N N . GLY A 1 396 ? 24.100 -19.111 -1.878 1.00 58.91 396 GLY A N 1
ATOM 2928 C CA . GLY A 1 396 ? 25.115 -20.120 -2.181 1.00 58.91 396 GLY A CA 1
ATOM 2929 C C . GLY A 1 396 ? 25.260 -20.312 -3.700 1.00 58.91 396 GLY A C 1
ATOM 2930 O O . GLY A 1 396 ? 24.349 -19.968 -4.446 1.00 58.91 396 GLY A O 1
ATOM 2931 N N . PRO A 1 397 ? 26.363 -20.903 -4.195 1.00 58.41 397 PRO A N 1
ATOM 2932 C CA . PRO A 1 397 ? 26.624 -21.057 -5.635 1.00 58.41 397 PRO A CA 1
ATOM 2933 C C . PRO A 1 397 ? 25.607 -21.936 -6.391 1.00 58.41 397 PRO A C 1
ATOM 2935 O O . PRO A 1 397 ? 25.654 -21.977 -7.616 1.00 58.41 397 PRO A O 1
ATOM 2938 N N . ASP A 1 398 ? 24.725 -22.638 -5.674 1.00 62.72 398 ASP A N 1
ATOM 2939 C CA . ASP A 1 398 ? 23.675 -23.505 -6.223 1.00 62.72 398 ASP A CA 1
ATOM 2940 C C . ASP A 1 398 ? 22.254 -23.014 -5.868 1.00 62.72 398 ASP A C 1
ATOM 2942 O O . ASP A 1 398 ? 21.284 -23.718 -6.151 1.00 62.72 398 ASP A O 1
ATOM 2946 N N . ASP A 1 399 ? 22.121 -21.862 -5.199 1.00 69.31 399 ASP A N 1
ATOM 2947 C CA . ASP A 1 399 ? 20.818 -21.307 -4.834 1.00 69.31 399 ASP A CA 1
ATOM 2948 C C . ASP A 1 399 ? 20.361 -20.296 -5.904 1.00 69.31 399 ASP A C 1
ATOM 2950 O O . ASP A 1 399 ? 21.156 -19.532 -6.457 1.00 69.31 399 ASP A O 1
ATOM 2954 N N . GLU A 1 400 ? 19.064 -20.322 -6.199 1.00 75.06 400 GLU A N 1
ATOM 2955 C CA . GLU A 1 400 ? 18.411 -19.554 -7.258 1.00 75.06 400 GLU A CA 1
ATOM 2956 C C . GLU A 1 400 ? 17.250 -18.766 -6.649 1.00 75.06 400 GLU A C 1
ATOM 2958 O O . GLU A 1 400 ? 16.446 -19.318 -5.891 1.00 75.06 400 GLU A O 1
ATOM 2963 N N . VAL A 1 401 ? 17.170 -17.479 -6.978 1.00 75.25 401 VAL A N 1
ATOM 2964 C CA . VAL A 1 401 ? 16.040 -16.617 -6.627 1.00 75.25 401 VAL A CA 1
ATOM 2965 C C . VAL A 1 401 ? 15.209 -16.418 -7.880 1.00 75.25 401 VAL A C 1
ATOM 2967 O O . VAL A 1 401 ? 15.669 -15.798 -8.839 1.00 75.25 401 VAL A O 1
ATOM 2970 N N . ALA A 1 402 ? 14.002 -16.979 -7.869 1.00 80.94 402 ALA A N 1
ATOM 2971 C CA . ALA A 1 402 ? 13.001 -16.745 -8.895 1.00 80.94 402 ALA A CA 1
ATOM 2972 C C . ALA A 1 402 ? 12.285 -15.424 -8.613 1.00 80.94 402 ALA A C 1
ATOM 2974 O O . ALA A 1 402 ? 11.993 -15.096 -7.460 1.00 80.94 402 ALA A O 1
ATOM 2975 N N . TYR A 1 403 ? 12.000 -14.670 -9.663 1.00 82.19 403 TYR A N 1
ATOM 2976 C CA . TYR A 1 403 ? 11.292 -13.410 -9.555 1.00 82.19 403 TYR A CA 1
ATOM 2977 C C . TYR A 1 403 ? 10.495 -13.107 -10.814 1.00 82.19 403 TYR A C 1
ATOM 2979 O O . TYR A 1 403 ? 10.731 -13.672 -11.881 1.00 82.19 403 TYR A O 1
ATOM 2987 N N . GLU A 1 404 ? 9.574 -12.168 -10.680 1.00 85.19 404 GLU A N 1
ATOM 2988 C CA . GLU A 1 404 ? 8.877 -11.540 -11.785 1.00 85.19 404 GLU A CA 1
ATOM 2989 C C . GLU A 1 404 ? 9.237 -10.075 -11.843 1.00 85.19 404 GLU A C 1
ATOM 2991 O O . GLU A 1 404 ? 9.363 -9.447 -10.802 1.00 85.19 404 GLU A O 1
ATOM 2996 N N . ILE A 1 405 ? 9.410 -9.546 -13.045 1.00 87.62 405 ILE A N 1
ATOM 2997 C CA . ILE A 1 405 ? 9.749 -8.160 -13.314 1.00 87.62 405 ILE A CA 1
ATOM 2998 C C . ILE A 1 405 ? 8.655 -7.508 -14.154 1.00 87.62 405 ILE A C 1
ATOM 3000 O O . ILE A 1 405 ? 8.275 -8.037 -15.200 1.00 87.62 405 ILE A O 1
ATOM 3004 N N . THR A 1 406 ? 8.203 -6.335 -13.717 1.00 83.19 406 THR A N 1
ATOM 3005 C CA . THR A 1 406 ? 7.275 -5.472 -14.456 1.00 83.19 406 THR A CA 1
ATOM 3006 C C . THR A 1 406 ? 7.834 -4.055 -14.499 1.00 83.19 406 THR A C 1
ATOM 3008 O O . THR A 1 406 ? 8.338 -3.544 -13.500 1.00 83.19 406 THR A O 1
ATOM 3011 N N . ILE A 1 407 ? 7.765 -3.409 -15.665 1.00 85.44 407 ILE A N 1
ATOM 3012 C CA . ILE A 1 407 ? 8.255 -2.038 -15.856 1.00 85.44 407 ILE A CA 1
ATOM 3013 C C . ILE A 1 407 ? 7.067 -1.109 -16.058 1.00 85.44 407 ILE A C 1
ATOM 3015 O O . ILE A 1 407 ? 6.337 -1.236 -17.041 1.00 85.44 407 ILE A O 1
ATOM 3019 N N . HIS A 1 408 ? 6.908 -0.157 -15.147 1.00 80.06 408 HIS A N 1
ATOM 3020 C CA . HIS A 1 408 ? 5.827 0.818 -15.131 1.00 80.06 408 HIS A CA 1
ATOM 3021 C C . HIS A 1 408 ? 6.313 2.170 -15.658 1.00 80.06 408 HIS A C 1
ATOM 3023 O O . HIS A 1 408 ? 7.423 2.619 -15.349 1.00 80.06 408 HIS A O 1
ATOM 3029 N N . VAL A 1 409 ? 5.469 2.835 -16.445 1.00 83.69 409 VAL A N 1
ATOM 3030 C CA . VAL A 1 409 ? 5.721 4.170 -17.008 1.00 83.69 409 VAL A CA 1
ATOM 3031 C C . VAL A 1 409 ? 4.484 5.046 -16.866 1.00 83.69 409 VAL A C 1
ATOM 3033 O O . VAL A 1 409 ? 3.366 4.534 -16.873 1.00 83.69 409 VAL A O 1
ATOM 3036 N N . ASP A 1 410 ? 4.693 6.355 -16.806 1.00 72.62 410 ASP A N 1
ATOM 3037 C CA . ASP A 1 410 ? 3.633 7.356 -16.877 1.00 72.62 410 ASP A CA 1
ATOM 3038 C C . ASP A 1 410 ? 3.575 7.997 -18.266 1.00 72.62 410 ASP A C 1
ATOM 3040 O O . ASP A 1 410 ? 4.586 8.108 -18.966 1.00 72.62 410 ASP A O 1
ATOM 3044 N N . GLY A 1 411 ? 2.385 8.467 -18.644 1.00 70.19 411 GLY A N 1
ATOM 3045 C CA . GLY A 1 411 ? 2.134 9.154 -19.910 1.00 70.19 411 GLY A CA 1
ATOM 3046 C C . GLY A 1 411 ? 1.837 8.221 -21.089 1.00 70.19 411 GLY A C 1
ATOM 3047 O O . GLY A 1 411 ? 2.287 7.076 -21.165 1.00 70.19 411 GLY A O 1
ATOM 3048 N N . GLU A 1 412 ? 1.054 8.727 -22.042 1.00 72.56 412 GLU A N 1
ATOM 3049 C CA . GLU A 1 412 ? 0.773 8.026 -23.294 1.00 72.56 412 GLU A CA 1
ATOM 3050 C C . GLU A 1 412 ? 1.876 8.307 -24.330 1.00 72.56 412 GLU A C 1
ATOM 3052 O O . GLU A 1 412 ? 2.397 9.427 -24.387 1.00 72.56 412 GLU A O 1
ATOM 3057 N N . PRO A 1 413 ? 2.223 7.332 -25.194 1.00 79.19 413 PRO A N 1
ATOM 3058 C CA . PRO A 1 413 ? 3.138 7.580 -26.297 1.00 79.19 413 PRO A CA 1
ATOM 3059 C C . PRO A 1 413 ? 2.586 8.704 -27.175 1.00 79.19 413 PRO A C 1
ATOM 3061 O O . PRO A 1 413 ? 1.455 8.621 -27.662 1.00 79.19 413 PRO A O 1
ATOM 3064 N N . ALA A 1 414 ? 3.390 9.739 -27.416 1.00 74.19 414 ALA A N 1
ATOM 3065 C CA . ALA A 1 414 ? 3.013 10.815 -28.315 1.00 74.19 414 ALA A CA 1
ATOM 3066 C C . ALA A 1 414 ? 2.610 10.223 -29.679 1.00 74.19 414 ALA A C 1
ATOM 3068 O O . ALA A 1 414 ? 3.309 9.342 -30.203 1.00 74.19 414 ALA A O 1
ATOM 3069 N N . PRO A 1 415 ? 1.493 10.680 -30.276 1.00 68.62 415 PRO A N 1
ATOM 3070 C CA . PRO A 1 415 ? 1.042 10.162 -31.555 1.00 68.62 415 PRO A CA 1
ATOM 3071 C C . PRO A 1 415 ? 2.149 10.361 -32.589 1.00 68.62 415 PRO A C 1
ATOM 3073 O O . PRO A 1 415 ? 2.591 11.487 -32.833 1.00 68.62 415 PRO A O 1
ATOM 3076 N N . GLN A 1 416 ? 2.608 9.261 -33.193 1.00 61.47 416 GLN A N 1
ATOM 3077 C CA . GLN A 1 416 ? 3.594 9.339 -34.266 1.00 61.47 416 GLN A CA 1
ATOM 3078 C C . GLN A 1 416 ? 3.038 10.246 -35.372 1.00 61.47 416 GLN A C 1
ATOM 3080 O O . GLN A 1 416 ? 1.868 10.093 -35.745 1.00 61.47 416 GLN A O 1
ATOM 3085 N N . PRO A 1 417 ? 3.836 11.187 -35.911 1.00 57.56 417 PRO A N 1
ATOM 3086 C CA . PRO A 1 417 ? 3.416 11.974 -37.057 1.00 57.56 417 PRO A CA 1
ATOM 3087 C C . PRO A 1 417 ? 2.948 11.019 -38.153 1.00 57.56 417 PRO A C 1
ATOM 3089 O O . PRO A 1 417 ? 3.699 10.119 -38.533 1.00 57.56 417 PRO A O 1
ATOM 3092 N N . ALA A 1 418 ? 1.707 11.187 -38.620 1.00 49.94 418 ALA A N 1
ATOM 3093 C CA . ALA A 1 418 ? 1.152 10.356 -39.680 1.00 49.94 418 ALA A CA 1
ATOM 3094 C C . ALA A 1 418 ? 2.146 10.279 -40.848 1.00 49.94 418 ALA A C 1
ATOM 3096 O O . ALA A 1 418 ? 2.690 11.305 -41.273 1.00 49.94 418 ALA A O 1
ATOM 3097 N N . ASP A 1 419 ? 2.400 9.061 -41.331 1.00 47.31 419 ASP A N 1
ATOM 3098 C CA . ASP A 1 419 ? 3.279 8.814 -42.470 1.00 47.31 419 ASP A CA 1
ATOM 3099 C C . ASP A 1 419 ? 2.851 9.744 -43.624 1.00 47.31 419 ASP A C 1
ATOM 3101 O O . ASP A 1 419 ? 1.686 9.703 -44.038 1.00 47.31 419 ASP A O 1
ATOM 3105 N N . PRO A 1 420 ? 3.740 10.603 -44.164 1.00 56.75 420 PRO A N 1
ATOM 3106 C CA . PRO A 1 420 ? 3.387 11.553 -45.222 1.00 56.75 420 PRO A CA 1
ATOM 3107 C C . PRO A 1 420 ? 2.935 10.878 -46.532 1.00 56.75 420 PRO A C 1
ATOM 3109 O O . PRO A 1 420 ? 2.641 11.564 -47.513 1.00 56.75 420 PRO A O 1
ATOM 3112 N N . THR A 1 421 ? 2.884 9.545 -46.569 1.00 50.00 421 THR A N 1
ATOM 3113 C CA . THR A 1 421 ? 2.460 8.742 -47.715 1.00 50.00 421 THR A CA 1
ATOM 3114 C C . THR A 1 421 ? 0.939 8.535 -47.803 1.00 50.00 421 THR A C 1
ATOM 3116 O O . THR A 1 421 ? 0.449 8.192 -48.880 1.00 50.00 421 THR A O 1
ATOM 3119 N N . GLU A 1 422 ? 0.158 8.805 -46.751 1.00 50.94 422 GLU A N 1
ATOM 3120 C CA . GLU A 1 422 ? -1.311 8.710 -46.816 1.00 50.94 422 GLU A CA 1
ATOM 3121 C C . GLU A 1 422 ? -1.960 10.083 -47.061 1.00 50.94 422 GLU A C 1
ATOM 3123 O O . GLU A 1 422 ? -2.463 10.764 -46.171 1.00 50.94 422 GLU A O 1
ATOM 3128 N N . ALA A 1 423 ? -1.927 10.523 -48.322 1.00 44.59 423 ALA A N 1
ATOM 3129 C CA . ALA A 1 423 ? -2.665 11.703 -48.760 1.00 44.59 423 ALA A CA 1
ATOM 3130 C C . ALA A 1 423 ? -4.187 11.430 -48.739 1.00 44.59 423 ALA A C 1
ATOM 3132 O O . ALA A 1 423 ? -4.633 10.469 -49.380 1.00 44.59 423 ALA A O 1
ATOM 3133 N N . PRO A 1 424 ? -5.020 12.285 -48.113 1.00 46.44 424 PRO A N 1
ATOM 3134 C CA . PRO A 1 424 ? -6.466 12.184 -48.248 1.00 46.44 424 PRO A CA 1
ATOM 3135 C C . PRO A 1 424 ? -6.862 12.534 -49.685 1.00 46.44 424 PRO A C 1
ATOM 3137 O O . PRO A 1 424 ? -6.580 13.625 -50.185 1.00 46.44 424 PRO A O 1
ATOM 3140 N N . THR A 1 425 ? -7.531 11.604 -50.365 1.00 49.25 425 THR A N 1
ATOM 3141 C CA . THR A 1 425 ? -8.251 11.909 -51.604 1.00 49.25 425 THR A CA 1
ATOM 3142 C C . THR A 1 425 ? -9.547 12.612 -51.220 1.00 49.25 425 THR A C 1
ATOM 3144 O O . THR A 1 425 ? -10.560 11.952 -51.006 1.00 49.25 425 THR A O 1
ATOM 3147 N N . GLU A 1 426 ? -9.525 13.939 -51.123 1.00 47.19 426 GLU A N 1
ATOM 3148 C CA . GLU A 1 426 ? -10.750 14.729 -51.013 1.00 47.19 426 GLU A CA 1
ATOM 3149 C C . GLU A 1 426 ? -10.906 15.635 -52.235 1.00 47.19 426 GLU A C 1
ATOM 3151 O O . GLU A 1 426 ? -9.997 16.352 -52.657 1.00 47.19 426 GLU A O 1
ATOM 3156 N N . ALA A 1 427 ? -12.063 15.484 -52.875 1.00 42.41 427 ALA A N 1
ATOM 3157 C CA . ALA A 1 427 ? -12.419 16.084 -54.142 1.00 42.41 427 ALA A CA 1
ATOM 3158 C C . ALA A 1 427 ? -12.571 17.604 -54.013 1.00 42.41 427 ALA A C 1
ATOM 3160 O O . ALA A 1 427 ? -13.239 18.110 -53.117 1.00 42.41 427 ALA A O 1
ATOM 3161 N N . ALA A 1 428 ? -11.981 18.327 -54.961 1.00 44.78 428 ALA A N 1
ATOM 3162 C CA . ALA A 1 428 ? -12.178 19.758 -55.115 1.00 44.78 428 ALA A CA 1
ATOM 3163 C C . ALA A 1 428 ? -13.629 20.076 -55.519 1.00 44.78 428 ALA A C 1
ATOM 3165 O O . ALA A 1 428 ? -14.091 19.613 -56.564 1.00 44.78 428 ALA A O 1
ATOM 3166 N N . GLU A 1 429 ? -14.296 20.946 -54.760 1.00 42.81 429 GLU A N 1
ATOM 3167 C CA . GLU A 1 429 ? -15.447 21.725 -55.234 1.00 42.81 429 GLU A CA 1
ATOM 3168 C C . GLU A 1 429 ? -15.040 23.205 -55.396 1.00 42.81 429 GLU A C 1
ATOM 3170 O O . GLU A 1 429 ? -14.225 23.707 -54.615 1.00 42.81 429 GLU A O 1
ATOM 3175 N N . PRO A 1 430 ? -15.515 23.917 -56.439 1.00 47.31 430 PRO A N 1
ATOM 3176 C CA . PRO A 1 430 ? -14.919 25.183 -56.853 1.00 47.31 430 PRO A CA 1
ATOM 3177 C C . PRO A 1 430 ? -15.459 26.385 -56.064 1.00 47.31 430 PRO A C 1
ATOM 3179 O O . PRO A 1 430 ? -16.646 26.484 -55.762 1.00 47.31 430 PRO A O 1
ATOM 3182 N N . LEU A 1 431 ? -14.566 27.341 -55.801 1.00 39.00 431 LEU A N 1
ATOM 3183 C CA . LEU A 1 431 ? -14.854 28.644 -55.199 1.00 39.00 431 LEU A CA 1
ATOM 3184 C C . LEU A 1 431 ? -15.736 29.503 -56.126 1.00 39.00 431 LEU A C 1
ATOM 3186 O O . LEU A 1 431 ? -15.365 29.764 -57.271 1.00 39.00 431 LEU A O 1
ATOM 3190 N N . GLY A 1 432 ? -16.881 29.965 -55.614 1.00 35.41 432 GLY A N 1
ATOM 3191 C CA . GLY A 1 432 ? -17.713 31.003 -56.232 1.00 35.41 432 GLY A CA 1
ATOM 3192 C C . GLY A 1 432 ? -17.175 32.416 -55.958 1.00 35.41 432 GLY A C 1
ATOM 3193 O O . GLY A 1 432 ? -16.625 32.683 -54.893 1.00 35.41 432 GLY A O 1
ATOM 3194 N N . GLU A 1 433 ? -17.316 33.295 -56.950 1.00 41.97 433 GLU A N 1
ATOM 3195 C CA . GLU A 1 433 ? -16.795 34.672 -57.022 1.00 41.97 433 GLU A CA 1
ATOM 3196 C C . GLU A 1 433 ? -17.386 35.641 -55.968 1.00 41.97 433 GLU A C 1
ATOM 3198 O O . GLU A 1 433 ? -18.501 35.417 -55.487 1.00 41.97 433 GLU A O 1
ATOM 3203 N N . PRO A 1 434 ? -16.691 36.748 -55.620 1.00 46.44 434 PRO A N 1
ATOM 3204 C CA . PRO A 1 434 ? -17.155 37.689 -54.606 1.00 46.44 434 PRO A CA 1
ATOM 3205 C C . PRO A 1 434 ? -18.062 38.771 -55.212 1.00 46.44 434 PRO A C 1
ATOM 3207 O O . PRO A 1 434 ? -17.761 39.331 -56.266 1.00 46.44 434 PRO A O 1
ATOM 3210 N N . THR A 1 435 ? -19.128 39.133 -54.498 1.00 35.22 435 THR A N 1
ATOM 3211 C CA . THR A 1 435 ? -19.905 40.354 -54.771 1.00 35.22 435 THR A CA 1
ATOM 3212 C C . THR A 1 435 ? -19.711 41.331 -53.619 1.00 35.22 435 THR A C 1
ATOM 3214 O O . THR A 1 435 ? -20.009 41.007 -52.471 1.00 35.22 435 THR A O 1
ATOM 3217 N N . GLU A 1 436 ? -19.178 42.509 -53.943 1.00 48.53 436 GLU A N 1
ATOM 3218 C CA . GLU A 1 436 ? -19.139 43.691 -53.083 1.00 48.53 436 GLU A CA 1
ATOM 3219 C C . GLU A 1 436 ? -20.564 44.173 -52.775 1.00 48.53 436 GLU A C 1
ATOM 3221 O O . GLU A 1 436 ? -21.340 44.413 -53.698 1.00 48.53 436 GLU A O 1
ATOM 3226 N N . GLU A 1 437 ? -20.877 44.429 -51.504 1.00 38.72 437 GLU A N 1
ATOM 3227 C CA . GLU A 1 437 ? -21.830 45.484 -51.154 1.00 38.72 437 GLU A CA 1
ATOM 3228 C C . GLU A 1 437 ? -21.425 46.138 -49.827 1.00 38.72 437 GLU A C 1
ATOM 3230 O O . GLU A 1 437 ? -21.234 45.488 -48.800 1.00 38.72 437 GLU A O 1
ATOM 3235 N N . VAL A 1 438 ? -21.227 47.450 -49.908 1.00 44.19 438 VAL A N 1
ATOM 3236 C CA . VAL A 1 438 ? -20.786 48.361 -48.853 1.00 44.19 438 VAL A CA 1
ATOM 3237 C C . VAL A 1 438 ? -22.009 48.858 -48.087 1.00 44.19 438 VAL A C 1
ATOM 3239 O O . VAL A 1 438 ? -22.974 49.297 -48.709 1.00 44.19 438 VAL A O 1
ATOM 3242 N N . ALA A 1 439 ? -21.939 48.911 -46.756 1.00 35.19 439 ALA A N 1
ATOM 3243 C CA . ALA A 1 439 ? -22.762 49.835 -45.982 1.00 35.19 439 ALA A CA 1
ATOM 3244 C C . ALA A 1 439 ? -21.980 50.408 -44.790 1.00 35.19 439 ALA A C 1
ATOM 3246 O O . ALA A 1 439 ? -21.385 49.694 -43.988 1.00 35.19 439 ALA A O 1
ATOM 3247 N N . GLU A 1 440 ? -21.978 51.734 -44.764 1.00 39.16 440 GLU A N 1
ATOM 3248 C CA . GLU A 1 440 ? -21.221 52.685 -43.957 1.00 39.16 440 GLU A CA 1
ATOM 3249 C C . GLU A 1 440 ? -21.515 52.636 -42.445 1.00 39.16 440 GLU A C 1
ATOM 3251 O O . GLU A 1 440 ? -22.663 52.490 -42.027 1.00 39.16 440 GLU A O 1
ATOM 3256 N N . VAL A 1 441 ? -20.493 52.915 -41.625 1.00 41.19 441 VAL A N 1
ATOM 3257 C CA . VAL A 1 441 ? -20.652 53.488 -40.274 1.00 41.19 441 VAL A CA 1
ATOM 3258 C C . VAL A 1 441 ? -19.686 54.679 -40.144 1.00 41.19 441 VAL A C 1
ATOM 3260 O O . VAL A 1 441 ? -18.510 54.527 -40.485 1.00 41.19 441 VAL A O 1
ATOM 3263 N N . PRO A 1 442 ? -20.159 55.870 -39.721 1.00 41.59 442 PRO A N 1
ATOM 3264 C CA . PRO A 1 442 ? -19.375 57.098 -39.737 1.00 41.59 442 PRO A CA 1
ATOM 3265 C C . PRO A 1 442 ? -18.462 57.271 -38.514 1.00 41.59 442 PRO A C 1
ATOM 3267 O O . PRO A 1 442 ? -18.539 56.551 -37.522 1.00 41.59 442 PRO A O 1
ATOM 3270 N N . ALA A 1 443 ? -17.595 58.264 -38.688 1.00 36.72 443 ALA A N 1
ATOM 3271 C CA . ALA A 1 443 ? -16.383 58.617 -37.974 1.00 36.72 443 ALA A CA 1
ATOM 3272 C C . ALA A 1 443 ? -16.552 59.266 -36.584 1.00 36.72 443 ALA A C 1
ATOM 3274 O O . ALA A 1 443 ? -17.658 59.602 -36.164 1.00 36.72 443 ALA A O 1
ATOM 3275 N N . ASP A 1 444 ? -15.368 59.515 -36.001 1.00 33.12 444 ASP A N 1
ATOM 3276 C CA . ASP A 1 444 ? -14.995 60.416 -34.896 1.00 33.12 444 ASP A CA 1
ATOM 3277 C C . ASP A 1 444 ? -14.842 59.694 -33.533 1.00 33.12 444 ASP A C 1
ATOM 3279 O O . ASP A 1 444 ? -15.744 59.005 -33.079 1.00 33.12 444 ASP A O 1
ATOM 3283 N N . THR A 1 445 ? -13.732 59.770 -32.782 1.00 32.66 445 THR A N 1
ATOM 3284 C CA . THR A 1 445 ? -12.534 60.628 -32.849 1.00 32.66 445 THR A CA 1
ATOM 3285 C C . THR A 1 445 ? -11.440 60.079 -31.914 1.00 32.66 445 THR A C 1
ATOM 3287 O O . THR A 1 445 ? -11.744 59.412 -30.931 1.00 32.66 445 THR A O 1
ATOM 3290 N N . GLU A 1 446 ? -10.202 60.484 -32.206 1.00 39.41 446 GLU A N 1
ATOM 3291 C CA . GLU A 1 446 ? -9.036 60.632 -31.315 1.00 39.41 446 GLU A CA 1
ATOM 3292 C C . GLU A 1 446 ? -8.250 59.396 -30.829 1.00 39.41 446 GLU A C 1
ATOM 3294 O O . GLU A 1 446 ? -8.595 58.662 -29.909 1.00 39.41 446 GLU A O 1
ATOM 3299 N N . THR A 1 447 ? -7.083 59.279 -31.465 1.00 38.12 447 THR A N 1
ATOM 3300 C CA . THR A 1 447 ? -5.795 58.819 -30.944 1.00 38.12 447 THR A CA 1
ATOM 3301 C C . THR A 1 447 ? -5.532 59.204 -29.490 1.00 38.12 447 THR A C 1
ATOM 3303 O O . THR A 1 447 ? -5.511 60.390 -29.177 1.00 38.12 447 THR A O 1
ATOM 3306 N N . ASP A 1 448 ? -5.110 58.227 -28.688 1.00 32.25 448 ASP A N 1
ATOM 3307 C CA . ASP A 1 448 ? -3.959 58.438 -27.816 1.00 32.25 448 ASP A CA 1
ATOM 3308 C C . ASP A 1 448 ? -3.107 57.167 -27.730 1.00 32.25 448 ASP A C 1
ATOM 3310 O O . ASP A 1 448 ? -3.560 56.070 -27.403 1.00 32.25 448 ASP A O 1
ATOM 3314 N N . THR A 1 449 ? -1.846 57.335 -28.105 1.00 42.03 449 THR A N 1
ATOM 3315 C CA . THR A 1 449 ? -0.758 56.381 -27.924 1.00 42.03 449 THR A CA 1
ATOM 3316 C C . THR A 1 449 ? -0.515 56.166 -26.436 1.00 42.03 449 THR A C 1
ATOM 3318 O O . THR A 1 449 ? -0.118 57.107 -25.751 1.00 42.03 449 THR A O 1
ATOM 3321 N N . VAL A 1 450 ? -0.656 54.933 -25.948 1.00 37.12 450 VAL A N 1
ATOM 3322 C CA . VAL A 1 450 ? -0.111 54.544 -24.643 1.00 37.12 450 VAL A CA 1
ATOM 3323 C C . VAL A 1 450 ? 0.945 53.473 -24.859 1.00 37.12 450 VAL A C 1
ATOM 3325 O O . VAL A 1 450 ? 0.710 52.434 -25.475 1.00 37.12 450 VAL A O 1
ATOM 3328 N N . ALA A 1 451 ? 2.142 53.824 -24.407 1.00 36.31 451 ALA A N 1
ATOM 3329 C CA . ALA A 1 451 ? 3.335 53.015 -24.403 1.00 36.31 451 ALA A CA 1
ATOM 3330 C C . ALA A 1 451 ? 3.098 51.676 -23.693 1.00 36.31 451 ALA A C 1
ATOM 3332 O O . ALA A 1 451 ? 2.462 51.616 -22.643 1.00 36.31 451 ALA A O 1
ATOM 3333 N N . ALA A 1 452 ? 3.671 50.615 -24.255 1.00 35.94 452 ALA A N 1
ATOM 3334 C CA . ALA A 1 452 ? 3.922 49.390 -23.520 1.00 35.94 452 ALA A CA 1
ATOM 3335 C C . ALA A 1 452 ? 4.971 49.696 -22.440 1.00 35.94 452 ALA A C 1
ATOM 3337 O O . ALA A 1 452 ? 6.161 49.809 -22.735 1.00 35.94 452 ALA A O 1
ATOM 3338 N N . GLU A 1 453 ? 4.519 49.887 -21.203 1.00 33.81 453 GLU A N 1
ATOM 3339 C CA . GLU A 1 453 ? 5.394 49.868 -20.037 1.00 33.81 453 GLU A CA 1
ATOM 3340 C C . GLU A 1 453 ? 5.764 48.415 -19.726 1.00 33.81 453 GLU A C 1
ATOM 3342 O O . GLU A 1 453 ? 4.922 47.565 -19.437 1.00 33.81 453 GLU A O 1
ATOM 3347 N N . SER A 1 454 ? 7.060 48.138 -19.828 1.00 41.47 454 SER A N 1
ATOM 3348 C CA . SER A 1 454 ? 7.727 46.972 -19.269 1.00 41.47 454 SER A CA 1
ATOM 3349 C C . SER A 1 454 ? 7.516 46.942 -17.754 1.00 41.47 454 SER A C 1
ATOM 3351 O O . SER A 1 454 ? 8.065 47.789 -17.048 1.00 41.47 454 SER A O 1
ATOM 3353 N N . SER A 1 455 ? 6.745 45.974 -17.254 1.00 39.47 455 SER A N 1
ATOM 3354 C CA . SER A 1 455 ? 6.694 45.697 -15.818 1.00 39.47 455 SER A CA 1
ATOM 3355 C C . SER A 1 455 ? 7.944 44.923 -15.417 1.00 39.47 455 SER A C 1
ATOM 3357 O O . SER A 1 455 ? 8.178 43.800 -15.859 1.00 39.47 455 SER A O 1
ATOM 3359 N N . ASP A 1 456 ? 8.729 45.610 -14.603 1.00 45.44 456 ASP A N 1
ATOM 3360 C CA . ASP A 1 456 ? 10.025 45.277 -14.037 1.00 45.44 456 ASP A CA 1
ATOM 3361 C C . ASP A 1 456 ? 10.017 43.918 -13.320 1.00 45.44 456 ASP A C 1
ATOM 3363 O O . ASP A 1 456 ? 9.151 43.629 -12.487 1.00 45.44 456 ASP A O 1
ATOM 3367 N N . GLY A 1 457 ? 10.996 43.081 -13.663 1.00 44.72 457 GLY A N 1
ATOM 3368 C CA . GLY A 1 457 ? 11.278 41.842 -12.958 1.00 44.72 457 GLY A CA 1
ATOM 3369 C C . GLY A 1 457 ? 11.776 42.180 -11.562 1.00 44.72 457 GLY A C 1
ATOM 3370 O O . GLY A 1 457 ? 12.764 42.887 -11.390 1.00 44.72 457 GLY A O 1
ATOM 3371 N N . THR A 1 458 ? 11.086 41.687 -10.543 1.00 53.66 458 THR A N 1
ATOM 3372 C CA . THR A 1 458 ? 11.558 41.813 -9.167 1.00 53.66 458 THR A CA 1
ATOM 3373 C C . THR A 1 458 ? 12.795 40.927 -9.029 1.00 53.66 458 THR A C 1
ATOM 3375 O O . THR A 1 458 ? 12.685 39.703 -9.013 1.00 53.66 458 THR A O 1
ATOM 3378 N N . ASP A 1 459 ? 13.979 41.546 -9.002 1.00 60.69 459 ASP A N 1
ATOM 3379 C CA . ASP A 1 459 ? 15.275 40.870 -8.906 1.00 60.69 459 ASP A CA 1
ATOM 3380 C C . ASP A 1 459 ? 15.298 39.921 -7.699 1.00 60.69 459 ASP A C 1
ATOM 3382 O O . ASP A 1 459 ? 15.480 40.336 -6.553 1.00 60.69 459 ASP A O 1
ATOM 3386 N N . VAL A 1 460 ? 15.150 38.620 -7.964 1.00 61.94 460 VAL A N 1
ATOM 3387 C CA . VAL A 1 460 ? 15.193 37.513 -6.988 1.00 61.94 460 VAL A CA 1
ATOM 3388 C C . VAL A 1 460 ? 16.433 37.600 -6.084 1.00 61.94 460 VAL A C 1
ATOM 3390 O O . VAL A 1 460 ? 16.402 37.220 -4.913 1.00 61.94 460 VAL A O 1
ATOM 3393 N N . TRP A 1 461 ? 17.514 38.205 -6.580 1.00 65.56 461 TRP A N 1
ATOM 3394 C CA . TRP A 1 461 ? 18.735 38.466 -5.821 1.00 65.56 461 TRP A CA 1
ATOM 3395 C C . TRP A 1 461 ? 18.538 39.399 -4.612 1.00 65.56 461 TRP A C 1
ATOM 3397 O O . TRP A 1 461 ? 19.218 39.236 -3.599 1.00 65.56 461 TRP A O 1
ATOM 3407 N N . MET A 1 462 ? 17.585 40.336 -4.660 1.00 63.78 462 MET A N 1
ATOM 3408 C CA . MET A 1 462 ? 17.242 41.204 -3.523 1.00 63.78 462 MET A CA 1
ATOM 3409 C C . MET A 1 462 ? 16.585 40.417 -2.382 1.00 63.78 462 MET A C 1
ATOM 3411 O O . MET A 1 462 ? 16.850 40.700 -1.212 1.00 63.78 462 MET A O 1
ATOM 3415 N N . ILE A 1 463 ? 15.781 39.396 -2.707 1.00 71.12 463 ILE A N 1
ATOM 3416 C CA . ILE A 1 463 ? 15.156 38.504 -1.718 1.00 71.12 463 ILE A CA 1
ATOM 3417 C C . ILE A 1 463 ? 16.233 37.634 -1.061 1.00 71.12 463 ILE A C 1
ATOM 3419 O O . ILE A 1 463 ? 16.307 37.563 0.165 1.00 71.12 463 ILE A O 1
ATOM 3423 N N . VAL A 1 464 ? 17.138 37.059 -1.859 1.00 72.00 464 VAL A N 1
ATOM 3424 C CA . VAL A 1 464 ? 18.263 36.256 -1.349 1.00 72.00 464 VAL A CA 1
ATOM 3425 C C . VAL A 1 464 ? 19.190 37.094 -0.455 1.00 72.00 464 VAL A C 1
ATOM 3427 O O . VAL A 1 464 ? 19.590 36.644 0.621 1.00 72.00 464 VAL A O 1
ATOM 3430 N N . ALA A 1 465 ? 19.484 38.341 -0.838 1.00 78.50 465 ALA A N 1
ATOM 3431 C CA . ALA A 1 465 ? 20.293 39.253 -0.030 1.00 78.50 465 ALA A CA 1
ATOM 3432 C C . ALA A 1 465 ? 19.610 39.637 1.296 1.00 78.50 465 ALA A C 1
ATOM 3434 O O . ALA A 1 465 ? 20.278 39.712 2.331 1.00 78.50 465 ALA A O 1
ATOM 3435 N N . ALA A 1 466 ? 18.288 39.840 1.293 1.00 78.44 466 ALA A N 1
ATOM 3436 C CA . ALA A 1 466 ? 17.525 40.134 2.504 1.00 78.44 466 ALA A CA 1
ATOM 3437 C C . ALA A 1 466 ? 17.505 38.941 3.476 1.00 78.44 466 ALA A C 1
ATOM 3439 O O . ALA A 1 466 ? 17.729 39.128 4.674 1.00 78.44 466 ALA A O 1
ATOM 3440 N N . VAL A 1 467 ? 17.321 37.715 2.971 1.00 81.88 467 VAL A N 1
ATOM 3441 C CA . VAL A 1 467 ? 17.346 36.490 3.790 1.00 81.88 467 VAL A CA 1
ATOM 3442 C C . VAL A 1 467 ? 18.730 36.268 4.406 1.00 81.88 467 VAL A C 1
ATOM 3444 O O . VAL A 1 467 ? 18.838 36.034 5.611 1.00 81.88 467 VAL A O 1
ATOM 3447 N N . LEU A 1 468 ? 19.806 36.439 3.630 1.00 83.12 468 LEU A N 1
ATOM 3448 C CA . LEU A 1 468 ? 21.177 36.339 4.147 1.00 83.12 468 LEU A CA 1
ATOM 3449 C C . LEU A 1 468 ? 21.467 37.371 5.247 1.00 83.12 468 LEU A C 1
ATOM 3451 O O . LEU A 1 468 ? 22.121 37.046 6.239 1.00 83.12 468 LEU A O 1
ATOM 3455 N N . LEU A 1 469 ? 20.951 38.597 5.120 1.00 86.25 469 LEU A N 1
ATOM 3456 C CA . LEU A 1 469 ? 21.116 39.631 6.143 1.00 86.25 469 LEU A CA 1
ATOM 3457 C C . LEU A 1 469 ? 20.423 39.251 7.465 1.00 86.25 469 LEU A C 1
ATOM 3459 O O . LEU A 1 469 ? 20.991 39.460 8.540 1.00 86.25 469 LEU A O 1
ATOM 3463 N N . VAL A 1 470 ? 19.226 38.658 7.395 1.00 86.62 470 VAL A N 1
ATOM 3464 C CA . VAL A 1 470 ? 18.481 38.182 8.574 1.00 86.62 470 VAL A CA 1
ATOM 3465 C C . VAL A 1 470 ? 19.227 37.042 9.270 1.00 86.62 470 VAL A C 1
ATOM 3467 O O . VAL A 1 470 ? 19.371 37.064 10.493 1.00 86.62 470 VAL A O 1
ATOM 3470 N N . VAL A 1 471 ? 19.782 36.097 8.506 1.00 86.88 471 VAL A N 1
ATOM 3471 C CA . VAL A 1 471 ? 20.572 34.979 9.049 1.00 86.88 471 VAL A CA 1
ATOM 3472 C C . VAL A 1 471 ? 21.840 35.480 9.750 1.00 86.88 471 VAL A C 1
ATOM 3474 O O . VAL A 1 471 ? 22.144 35.048 10.864 1.00 86.88 471 VAL A O 1
ATOM 3477 N N . VAL A 1 472 ? 22.553 36.445 9.159 1.00 89.31 472 VAL A N 1
ATOM 3478 C CA . VAL A 1 472 ? 23.757 37.038 9.771 1.00 89.31 472 VAL A CA 1
ATOM 3479 C C . VAL A 1 472 ? 23.420 37.792 11.061 1.00 89.31 472 VAL A C 1
ATOM 3481 O O . VAL A 1 472 ? 24.153 37.683 12.048 1.00 89.31 472 VAL A O 1
ATOM 3484 N N . LEU A 1 473 ? 22.297 38.517 11.098 1.00 86.56 473 LEU A N 1
ATOM 3485 C CA . LEU A 1 473 ? 21.831 39.194 12.311 1.00 86.56 473 LEU A CA 1
ATOM 3486 C C . LEU A 1 473 ? 21.445 38.196 13.413 1.00 86.56 473 LEU A C 1
ATOM 3488 O O . LEU A 1 473 ? 21.825 38.397 14.568 1.00 86.56 473 LEU A O 1
ATOM 3492 N N . ALA A 1 474 ? 20.763 37.100 13.068 1.00 83.69 474 ALA A N 1
ATOM 3493 C CA . ALA A 1 474 ? 20.401 36.048 14.017 1.00 83.69 474 ALA A CA 1
ATOM 3494 C C . ALA A 1 474 ? 21.645 35.369 14.620 1.00 83.69 474 ALA A C 1
ATOM 3496 O O . ALA A 1 474 ? 21.753 35.240 15.842 1.00 83.69 474 ALA A O 1
ATOM 3497 N N . LEU A 1 475 ? 22.637 35.031 13.790 1.00 85.56 475 LEU A N 1
ATOM 3498 C CA . LEU A 1 475 ? 23.924 34.482 14.237 1.00 85.56 475 LEU A CA 1
ATOM 3499 C C . LEU A 1 475 ? 24.698 35.457 15.136 1.00 85.56 475 LEU A C 1
ATOM 3501 O O . LEU A 1 475 ? 25.272 35.044 16.146 1.00 85.56 475 LEU A O 1
ATOM 3505 N N . GLY A 1 476 ? 24.670 36.756 14.823 1.00 87.38 476 GLY A N 1
ATOM 3506 C CA . GLY A 1 476 ? 25.268 37.794 15.663 1.00 87.38 476 GLY A CA 1
ATOM 3507 C C . GLY A 1 476 ? 24.630 37.879 17.054 1.00 87.38 476 GLY A C 1
ATOM 3508 O O . GLY A 1 476 ? 25.339 38.019 18.054 1.00 87.38 476 GLY A O 1
ATOM 3509 N N . ILE A 1 477 ? 23.304 37.738 17.139 1.00 84.31 477 ILE A N 1
ATOM 3510 C CA . ILE A 1 477 ? 22.563 37.733 18.408 1.00 84.31 477 ILE A CA 1
ATOM 3511 C C . ILE A 1 477 ? 22.904 36.485 19.230 1.00 84.31 477 ILE A C 1
ATOM 3513 O O . ILE A 1 477 ? 23.197 36.604 20.422 1.00 84.31 477 ILE A O 1
ATOM 3517 N N . VAL A 1 478 ? 22.944 35.304 18.607 1.00 81.25 478 VAL A N 1
ATOM 3518 C CA . VAL A 1 478 ? 23.321 34.051 19.284 1.00 81.25 478 VAL A CA 1
ATOM 3519 C C . VAL A 1 478 ? 24.748 34.135 19.828 1.00 81.25 478 VAL A C 1
ATOM 3521 O O . VAL A 1 478 ? 24.985 33.817 20.996 1.00 81.25 478 VAL A O 1
ATOM 3524 N N . LEU A 1 479 ? 25.694 34.654 19.040 1.00 81.00 479 LEU A N 1
ATOM 3525 C CA . LEU A 1 479 ? 27.079 34.830 19.475 1.00 81.00 479 LEU A CA 1
ATOM 3526 C C . LEU A 1 479 ? 27.192 35.824 20.644 1.00 81.00 479 LEU A C 1
ATOM 3528 O O . LEU A 1 479 ? 27.923 35.574 21.603 1.00 81.00 479 LEU A O 1
ATOM 3532 N N . ALA A 1 480 ? 26.428 36.919 20.618 1.00 78.19 480 ALA A N 1
ATOM 3533 C CA . ALA A 1 480 ? 26.392 37.890 21.710 1.00 78.19 480 ALA A CA 1
ATOM 3534 C C . ALA A 1 480 ? 25.808 37.303 23.009 1.00 78.19 480 ALA A C 1
ATOM 3536 O O . ALA A 1 480 ? 26.272 37.653 24.095 1.00 78.19 480 ALA A O 1
ATOM 3537 N N . VAL A 1 481 ? 24.828 36.397 22.917 1.00 77.38 481 VAL A N 1
ATOM 3538 C CA . VAL A 1 481 ? 24.243 35.690 24.071 1.00 77.38 481 VAL A CA 1
ATOM 3539 C C . VAL A 1 481 ? 25.220 34.663 24.649 1.00 77.38 481 VAL A C 1
ATOM 3541 O O . VAL A 1 481 ? 25.360 34.569 25.870 1.00 77.38 481 VAL A O 1
ATOM 3544 N N . VAL A 1 482 ? 25.953 33.942 23.797 1.00 75.25 482 VAL A N 1
ATOM 3545 C CA . VAL A 1 482 ? 26.966 32.965 24.227 1.00 75.25 482 VAL A CA 1
ATOM 3546 C C . VAL A 1 482 ? 28.151 33.658 24.909 1.00 75.25 482 VAL A C 1
ATOM 3548 O O . VAL A 1 482 ? 28.601 33.204 25.960 1.00 75.25 482 VAL A O 1
ATOM 3551 N N . LEU A 1 483 ? 28.602 34.800 24.381 1.00 75.88 483 LEU A N 1
ATOM 3552 C CA . LEU A 1 483 ? 29.714 35.573 24.949 1.00 75.88 483 LEU A CA 1
ATOM 3553 C C . LEU A 1 483 ? 29.338 36.386 26.202 1.00 75.88 483 LEU A C 1
ATOM 3555 O O . LEU A 1 483 ? 30.229 36.833 26.924 1.00 75.88 483 LEU A O 1
ATOM 3559 N N . ARG A 1 484 ? 28.043 36.580 26.492 1.00 69.19 484 ARG A N 1
ATOM 3560 C CA . ARG A 1 484 ? 27.567 37.288 27.697 1.00 69.19 484 ARG A CA 1
ATOM 3561 C C . ARG A 1 484 ? 27.332 36.398 28.912 1.00 69.19 484 ARG A C 1
ATOM 3563 O O . ARG A 1 484 ? 26.953 36.943 29.947 1.00 69.19 484 ARG A O 1
ATOM 3570 N N . ARG A 1 485 ? 27.548 35.078 28.843 1.00 64.69 485 ARG A N 1
ATOM 3571 C CA . ARG A 1 485 ? 27.437 34.225 30.038 1.00 64.69 485 ARG A CA 1
ATOM 3572 C C . ARG A 1 485 ? 28.503 34.643 31.065 1.00 64.69 485 ARG A C 1
ATOM 3574 O O . ARG A 1 485 ? 29.690 34.475 30.793 1.00 64.69 485 ARG A O 1
ATOM 3581 N N . PRO A 1 486 ? 28.122 35.197 32.231 1.00 60.47 486 PRO A N 1
ATOM 3582 C CA . PRO A 1 486 ? 29.095 35.563 33.244 1.00 60.47 486 PRO A CA 1
ATOM 3583 C C . PRO A 1 486 ? 29.683 34.283 33.840 1.00 60.47 486 PRO A C 1
ATOM 3585 O O . PRO A 1 486 ? 28.949 33.402 34.287 1.00 60.47 486 PRO A O 1
ATOM 3588 N N . HIS A 1 487 ? 31.012 34.182 33.853 1.00 56.19 487 HIS A N 1
ATOM 3589 C CA . HIS A 1 487 ? 31.709 33.194 34.666 1.00 56.19 487 HIS A CA 1
ATOM 3590 C C . HIS A 1 487 ? 31.398 33.477 36.141 1.00 56.19 487 HIS A C 1
ATOM 3592 O O . HIS A 1 487 ? 31.977 34.381 36.740 1.00 56.19 487 HIS A O 1
ATOM 3598 N N . ALA A 1 488 ? 30.457 32.725 36.707 1.00 51.31 488 ALA A N 1
ATOM 3599 C CA . ALA A 1 488 ? 30.291 32.626 38.147 1.00 51.31 488 ALA A CA 1
ATOM 3600 C C . ALA A 1 488 ? 31.428 31.746 38.690 1.00 51.31 488 ALA A C 1
ATOM 3602 O O . ALA A 1 488 ? 31.515 30.565 38.348 1.00 51.31 488 ALA A O 1
ATOM 3603 N N . GLN A 1 489 ? 32.323 32.366 39.461 1.00 48.50 489 GLN A N 1
ATOM 3604 C CA . GLN A 1 489 ? 33.172 31.689 40.443 1.00 48.50 489 GLN A CA 1
ATOM 3605 C C . GLN A 1 489 ? 32.402 31.517 41.747 1.00 48.50 489 GLN A C 1
ATOM 3607 O O . GLN A 1 489 ? 31.618 32.440 42.074 1.00 48.50 489 GLN A O 1
#

pLDDT: mean 71.44, std 21.24, range [29.52, 98.06]

Radius of gyration: 38.59 Å; chains: 1; bounding box: 112×145×98 Å

Organism: NCBI:txid2650750

Secondary structure (DSSP, 8-state):
-------------------------PPPPP---------------------------S-SSSSSSS-------------TTSPPEEEEEEE-BGGGG---SSSS-HHHHHHHHHHHHHHHS-TT-EEEEEEESSSS-TT-HHHHTT-EEEEEEEEE--HHHHHHHHHT----B---HHHHHHHHHHHS-SSS-EEEEEEESS---S-SSPHHHHHHHHHHTT---EEEEEEES-TT-HHHHHHHHHHHHHHT--EEEESSHHHHHHHHHHHHHHHTS-----PEE---BSSGGGPPBPPTT--EEEEEETTPEEEEEEEEPTT-EEEEEEEEEE--SS---EEEEEEEE-TTSPEEEEEEEEEEE-SS-EEEEEE--S---SSEEEEEEEEE-SS-TT-EEEEEEEEEEESPPPPPPPPTT--------PPPPP-------------------------HHHHHHHHHHHHHHHHHHHHHHHHT-----